Protein AF-A0A7G2CI64-F1 (afdb_monomer_lite)

Organism: NCBI:txid59799

Secondary structure (DSSP, 8-state):
-EE-PPPSEEEE-TTSSSSPPPEEEES-S-EEEEE----S-TT---SEEEEEEEEETTTTTEEEEEEEEE-GGG--SS--HHHHHHHHHHHHHHTT---TTSSB--EE-TT--EESSBSEEEEEEGGGTEEEEEE--HHHHHHHHHHHT-TT---EEBP--S-TTTTTSSB-HHHHTTBTTBSS--SS--B--HHHHHHHHHTTS-EE-GGG--TT--TTTT-HHHHHHS-HHHHHHTTS--SB------TT--EE-TTSSEEEEE-EEE-TT--GGG--SSSTTEEES-GGGTT--BEEEEEEEETTS-B--S--TT---BSTTEEEEEE--EETTS----SEEEEEEEEE-TT--EEEEETTEEEEPPTT--SEE---TT-TTEES-BEE--HHHHHTT-----STT--S---------------S-S-----HHHHHHHHGGGGGGTT-HHHHHHHHHHHHTGGGHHHHHHHHHHHHHHHHHHHHHH-HHHHHHH-TTHHHHHHHHHHHHHHHHHHHHHHHHHHHHHSSSSTT--

Radius of gyration: 29.56 Å; chains: 1; bounding box: 61×49×109 Å

InterPro domains:
  IPR001577 Peptidase M8, leishmanolysin [PF01457] (25-401)
  IPR001577 Peptidase M8, leishmanolysin [PTHR10942] (26-436)

Structure (mmCIF, N/CA/C/O backbone):
data_AF-A0A7G2CI64-F1
#
_entry.id   AF-A0A7G2CI64-F1
#
loop_
_atom_site.group_PDB
_atom_site.id
_atom_site.type_symbol
_atom_site.label_atom_id
_atom_site.label_alt_id
_atom_site.label_comp_id
_atom_site.label_asym_id
_atom_site.label_entity_id
_atom_site.label_seq_id
_atom_site.pdbx_PDB_ins_code
_atom_site.Cartn_x
_atom_site.Cartn_y
_atom_site.Cartn_z
_atom_site.occupancy
_atom_site.B_iso_or_equiv
_atom_site.auth_seq_id
_atom_site.auth_comp_id
_atom_site.auth_asym_id
_atom_site.auth_atom_id
_atom_site.pdbx_PDB_model_num
ATOM 1 N N . MET A 1 1 ? 18.441 -8.811 -2.489 1.00 66.31 1 MET A N 1
ATOM 2 C CA . MET A 1 1 ? 17.096 -8.596 -3.060 1.00 66.31 1 MET A CA 1
ATOM 3 C C . MET A 1 1 ? 17.175 -8.500 -4.577 1.00 66.31 1 MET A C 1
ATOM 5 O O . MET A 1 1 ? 16.370 -9.149 -5.213 1.00 66.31 1 MET A O 1
ATOM 9 N N . LEU A 1 2 ? 18.175 -7.819 -5.152 1.00 80.00 2 LEU A N 1
ATOM 10 C CA . LEU A 1 2 ? 18.544 -7.928 -6.571 1.00 80.00 2 LEU A CA 1
ATOM 11 C C . LEU A 1 2 ? 20.033 -8.301 -6.665 1.00 80.00 2 LEU A C 1
ATOM 13 O O . LEU A 1 2 ? 20.844 -7.695 -5.964 1.00 80.00 2 LEU A O 1
ATOM 17 N N . THR A 1 3 ? 20.391 -9.293 -7.471 1.00 83.75 3 THR A N 1
ATOM 18 C CA . THR A 1 3 ? 21.776 -9.597 -7.863 1.00 83.75 3 THR A CA 1
ATOM 19 C C . THR A 1 3 ? 21.977 -9.238 -9.328 1.00 83.75 3 THR A C 1
ATOM 21 O O . THR A 1 3 ? 21.012 -9.067 -10.065 1.00 83.75 3 THR A O 1
ATOM 24 N N . ILE A 1 4 ? 23.226 -9.064 -9.744 1.00 85.00 4 ILE A N 1
ATOM 25 C CA . ILE A 1 4 ? 23.600 -8.591 -11.079 1.00 85.00 4 ILE A CA 1
ATOM 26 C C . ILE A 1 4 ? 24.928 -9.214 -11.484 1.00 85.00 4 ILE A C 1
ATOM 28 O O . ILE A 1 4 ? 25.708 -9.636 -10.628 1.00 85.00 4 ILE A O 1
ATOM 32 N N . THR A 1 5 ? 25.210 -9.232 -12.783 1.00 79.00 5 THR A N 1
ATOM 33 C CA . THR A 1 5 ? 26.543 -9.585 -13.279 1.00 79.00 5 THR A CA 1
ATOM 34 C C . THR A 1 5 ? 27.547 -8.506 -12.849 1.00 79.00 5 THR A C 1
ATOM 36 O O . THR A 1 5 ? 27.336 -7.343 -13.205 1.00 79.00 5 THR A O 1
ATOM 39 N N . PRO A 1 6 ? 28.626 -8.843 -12.118 1.00 80.25 6 PRO A N 1
ATOM 40 C CA . PRO A 1 6 ? 29.552 -7.842 -11.597 1.00 80.25 6 PRO A CA 1
ATOM 41 C C . PRO A 1 6 ? 30.247 -7.034 -12.696 1.00 80.25 6 PRO A C 1
ATOM 43 O O . PRO A 1 6 ? 30.695 -7.600 -13.696 1.00 80.25 6 PRO A O 1
ATOM 46 N N . THR A 1 7 ? 30.401 -5.727 -12.491 1.00 75.69 7 THR A N 1
ATOM 47 C CA . THR A 1 7 ? 31.274 -4.881 -13.321 1.00 75.69 7 THR A CA 1
ATOM 48 C C . THR A 1 7 ? 32.638 -4.686 -12.663 1.00 75.69 7 THR A C 1
ATOM 50 O O . THR A 1 7 ? 32.725 -4.366 -11.482 1.00 75.69 7 THR A O 1
ATOM 53 N N . GLN A 1 8 ? 33.726 -4.845 -13.427 1.00 80.19 8 GLN A N 1
ATOM 54 C CA . GLN A 1 8 ? 35.087 -4.649 -12.901 1.00 80.19 8 GLN A CA 1
ATOM 55 C C . GLN A 1 8 ? 35.335 -3.192 -12.484 1.00 80.19 8 GLN A C 1
ATOM 57 O O . GLN A 1 8 ? 36.025 -2.922 -11.498 1.00 80.19 8 GLN A O 1
ATOM 62 N N . SER A 1 9 ? 34.783 -2.250 -13.247 1.00 85.19 9 SER A N 1
ATOM 63 C CA . SER A 1 9 ? 34.828 -0.833 -12.925 1.00 85.19 9 SER A CA 1
ATOM 64 C C . SER A 1 9 ? 33.654 -0.073 -13.531 1.00 85.19 9 SER A C 1
ATOM 66 O O . SER A 1 9 ? 33.094 -0.462 -14.557 1.00 85.19 9 SER A O 1
ATOM 68 N N . ILE A 1 10 ? 33.300 1.041 -12.894 1.00 86.56 10 ILE A N 1
ATOM 69 C CA . ILE A 1 10 ? 32.308 2.001 -13.369 1.00 86.56 10 ILE A CA 1
ATOM 70 C C . ILE A 1 10 ? 33.030 3.306 -13.661 1.00 86.56 10 ILE A C 1
ATOM 72 O O . ILE A 1 10 ? 33.605 3.930 -12.766 1.00 86.56 10 ILE A O 1
ATOM 76 N N . ASN A 1 11 ? 32.982 3.726 -14.922 1.00 87.75 11 ASN A N 1
ATOM 77 C CA . ASN A 1 11 ? 33.474 5.030 -15.339 1.00 87.75 11 ASN A CA 1
ATOM 78 C C . ASN A 1 11 ? 32.349 6.051 -15.186 1.00 87.75 11 ASN A C 1
ATOM 80 O O . ASN A 1 11 ? 31.324 5.950 -15.858 1.00 87.75 11 ASN A O 1
ATOM 84 N N . VAL A 1 12 ? 32.552 7.037 -14.318 1.00 88.50 12 VAL A N 1
ATOM 85 C CA . VAL A 1 12 ? 31.647 8.169 -14.131 1.00 88.50 12 VAL A CA 1
ATOM 86 C C . VAL A 1 12 ? 32.172 9.329 -14.981 1.00 88.50 12 VAL A C 1
ATOM 88 O O . VAL A 1 12 ? 33.231 9.875 -14.662 1.00 88.50 12 VAL A O 1
ATOM 91 N N . PRO A 1 13 ? 31.491 9.713 -16.078 1.00 86.75 13 PRO A N 1
ATOM 92 C CA . PRO A 1 13 ? 31.894 10.861 -16.883 1.00 86.75 13 PRO A CA 1
ATOM 93 C C . PRO A 1 13 ? 31.749 12.167 -16.101 1.00 86.75 13 PRO A C 1
ATOM 95 O O . PRO A 1 13 ? 30.927 12.269 -15.191 1.00 86.75 13 PRO A O 1
ATOM 98 N N . SER A 1 14 ? 32.496 13.201 -16.488 1.00 86.31 14 SER A N 1
ATOM 99 C CA . SER A 1 14 ? 32.265 14.533 -15.931 1.00 86.31 14 SER A CA 1
ATOM 100 C C . SER A 1 14 ? 30.861 15.021 -16.289 1.00 86.31 14 SER A C 1
ATOM 102 O O . SER A 1 14 ? 30.344 14.749 -17.373 1.00 86.31 14 SER A O 1
ATOM 104 N N . ASN A 1 15 ? 30.244 15.758 -15.367 1.00 83.31 15 ASN A N 1
ATOM 105 C CA . ASN A 1 15 ? 28.906 16.333 -15.510 1.00 83.31 15 ASN A CA 1
ATOM 106 C C . ASN A 1 15 ? 27.766 15.317 -15.729 1.00 83.31 15 ASN A C 1
ATOM 108 O O . ASN A 1 15 ? 26.677 15.722 -16.128 1.00 83.31 15 ASN A O 1
ATOM 112 N N . SER A 1 16 ? 27.967 14.025 -15.442 1.00 82.00 16 SER A N 1
ATOM 113 C CA . SER A 1 16 ? 26.911 13.013 -15.590 1.00 82.00 16 SER A CA 1
ATOM 114 C C . SER A 1 16 ? 25.829 13.088 -14.503 1.00 82.00 16 SER A C 1
ATOM 116 O O . SER A 1 16 ? 24.658 12.881 -14.801 1.00 82.00 16 SER A O 1
ATOM 118 N N . CYS A 1 17 ? 26.193 13.442 -13.264 1.00 80.62 17 CYS A N 1
ATOM 119 C CA . CYS A 1 17 ? 25.269 13.736 -12.162 1.00 80.62 17 CYS A CA 1
ATOM 120 C C . CYS A 1 17 ? 25.620 15.097 -11.536 1.00 80.62 17 CYS A C 1
ATOM 122 O O . CYS A 1 17 ? 26.469 15.167 -10.651 1.00 80.62 17 CYS A O 1
ATOM 124 N N . ASN A 1 18 ? 24.980 16.184 -11.976 1.00 72.62 18 ASN A N 1
ATOM 125 C CA . ASN A 1 18 ? 25.099 17.514 -11.352 1.00 72.62 18 ASN A CA 1
ATOM 126 C C . ASN A 1 18 ? 26.515 18.139 -11.347 1.00 72.62 18 ASN A C 1
ATOM 128 O O . ASN A 1 18 ? 27.030 18.537 -10.305 1.00 72.62 18 ASN A O 1
ATOM 132 N N . ASN A 1 19 ? 27.148 18.247 -12.520 1.00 73.12 19 ASN A N 1
ATOM 133 C CA . ASN A 1 19 ? 28.440 18.934 -12.712 1.00 73.12 19 ASN A CA 1
ATOM 134 C C . ASN A 1 19 ? 29.648 18.359 -11.928 1.00 73.12 19 ASN A C 1
ATOM 136 O O . ASN A 1 19 ? 30.613 19.073 -11.651 1.00 73.12 19 ASN A O 1
ATOM 140 N N . GLY A 1 20 ? 29.611 17.073 -11.559 1.00 75.12 20 GLY A N 1
ATOM 141 C CA . GLY A 1 20 ? 30.715 16.396 -10.864 1.00 75.12 20 GLY A CA 1
ATOM 142 C C . GLY A 1 20 ? 31.946 16.102 -11.748 1.00 75.12 20 GLY A C 1
ATOM 143 O O . GLY A 1 20 ? 31.829 16.062 -12.978 1.00 75.12 20 GLY A O 1
ATOM 144 N N . PRO A 1 21 ? 33.135 15.874 -11.147 1.00 79.88 21 PRO A N 1
ATOM 145 C CA . PRO A 1 21 ? 34.339 15.481 -11.881 1.00 79.88 21 PRO A CA 1
ATOM 146 C C . PRO A 1 21 ? 34.224 14.054 -12.436 1.00 79.88 21 PRO A C 1
ATOM 148 O O . PRO A 1 21 ? 33.458 13.242 -11.923 1.00 79.88 21 PRO A O 1
ATOM 151 N N . ALA A 1 22 ? 35.026 13.737 -13.456 1.00 87.44 22 ALA A N 1
ATOM 152 C CA . ALA A 1 22 ? 35.149 12.368 -13.950 1.00 87.44 22 ALA A CA 1
ATOM 153 C C . ALA A 1 22 ? 36.010 11.521 -13.000 1.00 87.44 22 ALA A C 1
ATOM 155 O O . ALA A 1 22 ? 37.071 11.975 -12.565 1.00 87.44 22 ALA A O 1
ATOM 156 N N . PHE A 1 23 ? 35.588 10.291 -12.712 1.00 89.00 23 PHE A N 1
ATOM 157 C CA . PHE A 1 23 ? 36.373 9.318 -11.945 1.00 89.00 23 PHE A CA 1
ATOM 158 C C . PHE A 1 23 ? 35.944 7.879 -12.252 1.00 89.00 23 PHE A C 1
ATOM 160 O O . PHE A 1 23 ? 34.891 7.640 -12.840 1.00 89.00 23 PHE A O 1
ATOM 167 N N . THR A 1 24 ? 36.765 6.914 -11.839 1.00 90.62 24 THR A N 1
ATOM 168 C CA . THR A 1 24 ? 36.492 5.480 -11.988 1.00 90.62 24 THR A CA 1
ATOM 169 C C . THR A 1 24 ? 36.382 4.844 -10.612 1.00 90.62 24 THR A C 1
ATOM 171 O O . THR A 1 24 ? 37.227 5.084 -9.749 1.00 90.62 24 THR A O 1
ATOM 174 N N . VAL A 1 25 ? 35.356 4.021 -10.417 1.00 89.38 25 VAL A N 1
ATOM 175 C CA . VAL A 1 25 ? 35.170 3.214 -9.207 1.00 89.38 25 VAL A CA 1
ATOM 176 C C . VAL A 1 25 ? 35.400 1.750 -9.561 1.00 89.38 25 VAL A C 1
ATOM 178 O O . VAL A 1 25 ? 34.900 1.289 -10.583 1.00 89.38 25 VAL A O 1
ATOM 181 N N . TYR A 1 26 ? 36.163 1.033 -8.740 1.00 89.50 26 TYR A N 1
ATOM 182 C CA . TYR A 1 26 ? 36.430 -0.402 -8.895 1.00 89.50 26 TYR A CA 1
ATOM 183 C C . TYR A 1 26 ? 35.580 -1.214 -7.915 1.00 89.50 26 TYR A C 1
ATOM 185 O O . TYR A 1 26 ? 35.088 -0.659 -6.931 1.00 89.50 26 TYR A O 1
ATOM 193 N N . ASP A 1 27 ? 35.412 -2.511 -8.186 1.00 87.62 27 ASP A N 1
ATOM 194 C CA . ASP A 1 27 ? 34.675 -3.454 -7.326 1.00 87.62 27 ASP A CA 1
ATOM 195 C C . ASP A 1 27 ? 33.281 -2.935 -6.939 1.00 87.62 27 ASP A C 1
ATOM 197 O O . ASP A 1 27 ? 32.836 -3.023 -5.795 1.00 87.62 27 ASP A O 1
ATOM 201 N N . SER A 1 28 ? 32.617 -2.296 -7.900 1.00 88.44 28 SER A N 1
ATOM 202 C CA . SER A 1 28 ? 31.336 -1.636 -7.706 1.00 88.44 28 SER A CA 1
ATOM 203 C C . SER A 1 28 ? 30.445 -1.856 -8.908 1.00 88.44 28 SER A C 1
ATOM 205 O O . SER A 1 28 ? 30.890 -1.927 -10.051 1.00 88.44 28 SER A O 1
ATOM 207 N N . ASP A 1 29 ? 29.164 -1.913 -8.595 1.00 87.75 29 ASP A N 1
ATOM 208 C CA . ASP A 1 29 ? 28.106 -2.384 -9.474 1.00 87.75 29 ASP A CA 1
ATOM 209 C C . ASP A 1 29 ? 27.050 -1.311 -9.755 1.00 87.75 29 ASP A C 1
ATOM 211 O O . ASP A 1 29 ? 26.359 -1.323 -10.777 1.00 87.75 29 ASP A O 1
ATOM 215 N N . PHE A 1 30 ? 26.964 -0.347 -8.845 1.00 90.75 30 PHE A N 1
ATOM 216 C CA . PHE A 1 30 ? 26.169 0.853 -8.973 1.00 90.75 30 PHE A CA 1
ATOM 217 C C . PHE A 1 30 ? 26.777 1.938 -8.084 1.00 90.75 30 PHE A C 1
ATOM 219 O O . PHE A 1 30 ? 27.124 1.676 -6.932 1.00 90.75 30 PHE A O 1
ATOM 226 N N . VAL A 1 31 ? 26.900 3.157 -8.601 1.00 91.38 31 VAL A N 1
ATOM 227 C CA . VAL A 1 31 ? 27.349 4.329 -7.843 1.00 91.38 31 VAL A CA 1
ATOM 228 C C . VAL A 1 31 ? 26.163 5.261 -7.659 1.00 91.38 31 VAL A C 1
ATOM 230 O O . VAL A 1 31 ? 25.539 5.675 -8.632 1.00 91.38 31 VAL A O 1
ATOM 233 N N . VAL A 1 32 ? 25.860 5.626 -6.417 1.00 91.25 32 VAL A N 1
ATOM 234 C CA . VAL A 1 32 ? 24.801 6.590 -6.114 1.00 91.25 32 VAL A CA 1
ATOM 235 C C . VAL A 1 32 ? 25.393 7.859 -5.517 1.00 91.25 32 VAL A C 1
ATOM 237 O O . VAL A 1 32 ? 26.077 7.826 -4.496 1.00 91.25 32 VAL A O 1
ATOM 240 N N . PHE A 1 33 ? 25.115 8.993 -6.151 1.00 90.56 33 PHE A N 1
ATOM 241 C CA . PHE A 1 33 ? 25.348 10.298 -5.552 1.00 90.56 33 PHE A CA 1
ATOM 242 C C . PHE A 1 33 ? 24.173 10.646 -4.654 1.00 90.56 33 PHE A C 1
ATOM 244 O O . PHE A 1 33 ? 23.019 10.507 -5.056 1.00 90.56 33 PHE A O 1
ATOM 251 N N . VAL A 1 34 ? 24.466 11.125 -3.450 1.00 90.38 34 VAL A N 1
ATOM 252 C CA . VAL A 1 34 ? 23.446 11.581 -2.507 1.00 90.38 34 VAL A CA 1
ATOM 253 C C . VAL A 1 34 ? 23.672 13.057 -2.233 1.00 90.38 34 VAL A C 1
ATOM 255 O O . VAL A 1 34 ? 24.756 13.454 -1.807 1.00 90.38 34 VAL A O 1
ATOM 258 N N . SER A 1 35 ? 22.650 13.873 -2.474 1.00 88.75 35 SER A N 1
ATOM 259 C CA . SER A 1 35 ? 22.645 15.290 -2.117 1.00 88.75 35 SER A CA 1
ATOM 260 C C . SER A 1 35 ? 21.512 15.620 -1.154 1.00 88.75 35 SER A C 1
ATOM 262 O O . SER A 1 35 ? 20.521 14.899 -1.039 1.00 88.75 35 SER A O 1
ATOM 264 N N . ALA A 1 36 ? 21.679 16.738 -0.454 1.00 88.06 36 ALA A N 1
ATOM 265 C CA . ALA A 1 36 ? 20.702 17.266 0.482 1.00 88.06 36 ALA A CA 1
ATOM 266 C C . ALA A 1 36 ? 20.435 18.738 0.139 1.00 88.06 36 ALA A C 1
ATOM 268 O O . ALA A 1 36 ? 21.000 19.648 0.745 1.00 88.06 36 ALA A O 1
ATOM 269 N N . GLY A 1 37 ? 19.650 18.960 -0.914 1.00 83.75 37 GLY A N 1
ATOM 270 C CA . GLY A 1 37 ? 19.321 20.281 -1.443 1.00 83.75 37 GLY A CA 1
ATOM 271 C C . GLY A 1 37 ? 17.853 20.651 -1.219 1.00 83.75 37 GLY A C 1
ATOM 272 O O . GLY A 1 37 ? 17.000 19.758 -1.144 1.00 83.75 37 GLY A O 1
ATOM 273 N N . PRO A 1 38 ? 17.528 21.954 -1.117 1.00 81.00 38 PRO A N 1
ATOM 274 C CA . PRO A 1 38 ? 16.141 22.398 -1.125 1.00 81.00 38 PRO A CA 1
ATOM 275 C C . PRO A 1 38 ? 15.461 22.013 -2.446 1.00 81.00 38 PRO A C 1
ATOM 277 O O . PRO A 1 38 ? 16.117 21.796 -3.463 1.00 81.00 38 PRO A O 1
ATOM 280 N N . ASN A 1 39 ? 14.132 21.941 -2.428 1.00 70.81 39 ASN A N 1
ATOM 281 C CA . ASN A 1 39 ? 13.344 21.976 -3.653 1.00 70.81 39 ASN A CA 1
ATOM 282 C C . ASN A 1 39 ? 12.930 23.434 -3.889 1.00 70.81 39 ASN A C 1
ATOM 284 O O . ASN A 1 39 ? 12.400 24.065 -2.972 1.00 70.81 39 ASN A O 1
ATOM 288 N N . ASP A 1 40 ? 13.172 23.961 -5.090 1.00 57.16 40 ASP A N 1
ATOM 289 C CA . ASP A 1 40 ? 12.935 25.370 -5.438 1.00 57.16 40 ASP A CA 1
ATOM 290 C C . ASP A 1 40 ? 11.446 25.764 -5.404 1.00 57.16 40 ASP A C 1
ATOM 292 O O . ASP A 1 40 ? 11.109 26.947 -5.458 1.00 57.16 40 ASP A O 1
ATOM 296 N N . SER A 1 41 ? 10.539 24.789 -5.275 1.00 57.91 41 SER A N 1
ATOM 297 C CA . SER A 1 41 ? 9.107 25.035 -5.127 1.00 57.91 41 SER A CA 1
ATOM 298 C C . SER A 1 41 ? 8.640 24.891 -3.667 1.00 57.91 41 SER A C 1
ATOM 300 O O . SER A 1 41 ? 8.523 23.767 -3.166 1.00 57.91 41 SER A O 1
ATOM 302 N N . PRO A 1 42 ? 8.292 25.992 -2.971 1.00 50.00 42 PRO A N 1
ATOM 303 C CA . PRO A 1 42 ? 7.770 25.939 -1.602 1.00 50.00 42 PRO A CA 1
ATOM 304 C C . PRO A 1 42 ? 6.416 25.210 -1.474 1.00 50.00 42 PRO A C 1
ATOM 306 O O . PRO A 1 42 ? 6.056 24.793 -0.372 1.00 50.00 42 PRO A O 1
ATOM 309 N N . SER A 1 43 ? 5.683 25.001 -2.576 1.00 51.12 43 SER A N 1
ATOM 310 C CA . SER A 1 43 ? 4.450 24.195 -2.620 1.00 51.12 43 SER A CA 1
ATOM 311 C C . SER A 1 43 ? 4.688 22.708 -2.907 1.00 51.12 43 SER A C 1
ATOM 313 O O . SER A 1 43 ? 3.748 21.919 -2.834 1.00 51.12 43 SER A O 1
ATOM 315 N N . SER A 1 44 ? 5.923 22.301 -3.210 1.00 62.53 44 SER A N 1
ATOM 316 C CA . SER A 1 44 ? 6.241 20.909 -3.520 1.00 62.53 44 SER A CA 1
ATOM 317 C C . SER A 1 44 ? 6.237 20.035 -2.267 1.00 62.53 44 SER A C 1
ATOM 319 O O . SER A 1 44 ? 7.003 20.276 -1.333 1.00 62.53 44 SER A O 1
ATOM 321 N N . SER A 1 45 ? 5.409 18.991 -2.256 1.00 65.94 45 SER A N 1
ATOM 322 C CA . SER A 1 45 ? 5.385 17.941 -1.228 1.00 65.94 45 SER A CA 1
ATOM 323 C C . SER A 1 45 ? 6.475 16.874 -1.414 1.00 65.94 45 SER A C 1
ATOM 325 O O . SER A 1 45 ? 6.535 15.930 -0.628 1.00 65.94 45 SER A O 1
ATOM 327 N N . THR A 1 46 ? 7.352 17.016 -2.415 1.00 75.44 46 THR A N 1
ATOM 328 C 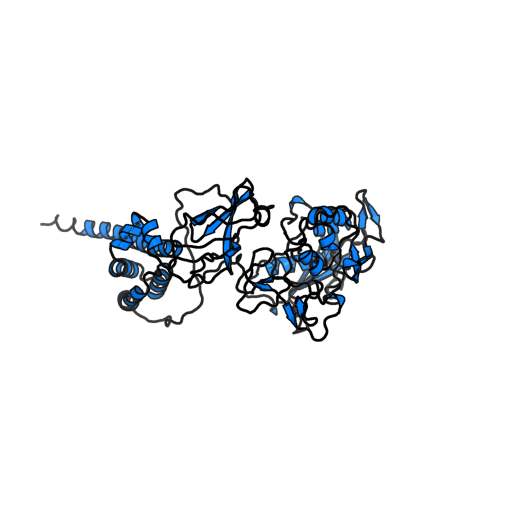CA . THR A 1 46 ? 8.441 16.073 -2.702 1.00 75.44 46 THR A CA 1
ATOM 329 C C . THR A 1 46 ? 9.392 15.949 -1.509 1.00 75.44 46 THR A C 1
ATOM 331 O O . THR A 1 46 ? 10.032 16.924 -1.109 1.00 75.44 46 THR A O 1
ATOM 334 N N . LEU A 1 47 ? 9.503 14.739 -0.952 1.00 76.56 47 LEU A N 1
ATOM 335 C CA . LEU A 1 47 ? 10.434 14.428 0.141 1.00 76.56 47 LEU A CA 1
ATOM 336 C C . LEU A 1 47 ? 11.852 14.152 -0.371 1.00 76.56 47 LEU A C 1
ATOM 338 O O . LEU A 1 47 ? 12.837 14.542 0.256 1.00 76.56 47 LEU A O 1
ATOM 342 N N . ALA A 1 48 ? 11.944 13.468 -1.503 1.00 84.00 48 ALA A N 1
ATOM 343 C CA . ALA A 1 48 ? 13.173 13.133 -2.190 1.00 84.00 48 ALA A CA 1
ATOM 344 C C . ALA A 1 48 ? 12.861 12.946 -3.679 1.00 84.00 48 ALA A C 1
ATOM 346 O O . ALA A 1 48 ? 11.695 12.881 -4.056 1.00 84.00 48 ALA A O 1
ATOM 347 N N . TRP A 1 49 ? 13.889 12.936 -4.513 1.00 85.88 49 TRP A N 1
ATOM 348 C CA . TRP A 1 49 ? 13.764 12.615 -5.929 1.00 85.88 49 TRP A CA 1
ATOM 349 C C . TRP A 1 49 ? 15.040 11.938 -6.412 1.00 85.88 49 TRP A C 1
ATOM 351 O O . TRP A 1 49 ? 16.122 12.183 -5.862 1.00 85.88 49 TRP A O 1
ATOM 361 N N . ALA A 1 50 ? 14.931 11.120 -7.452 1.00 89.19 50 ALA A N 1
ATOM 362 C CA . ALA A 1 50 ? 16.080 10.441 -8.018 1.00 89.19 50 ALA A CA 1
ATOM 363 C C . ALA A 1 50 ? 15.991 10.180 -9.517 1.00 89.19 50 ALA A C 1
ATOM 365 O O . ALA A 1 50 ? 14.926 10.191 -10.129 1.00 89.19 50 ALA A O 1
ATOM 366 N N . GLN A 1 51 ? 17.155 9.924 -10.110 1.00 89.06 51 GLN A N 1
ATOM 367 C CA . GLN A 1 51 ? 17.282 9.591 -11.521 1.00 89.06 51 GLN A CA 1
ATOM 368 C C . GLN A 1 51 ? 18.511 8.727 -11.800 1.00 89.06 51 GLN A C 1
ATOM 370 O O . GLN A 1 51 ? 19.505 8.754 -11.068 1.00 89.06 51 GLN A O 1
ATOM 375 N N . THR A 1 52 ? 18.460 7.992 -12.909 1.00 90.69 52 THR A N 1
ATOM 376 C CA . THR A 1 52 ? 19.647 7.384 -13.515 1.00 90.69 52 THR A CA 1
ATOM 377 C C . THR A 1 52 ? 20.436 8.454 -14.269 1.00 90.69 52 THR A C 1
ATOM 379 O O . THR A 1 52 ? 19.887 9.136 -15.129 1.00 90.69 52 THR A O 1
ATOM 382 N N . CYS A 1 53 ? 21.733 8.561 -13.997 1.00 90.44 53 CYS A N 1
ATOM 383 C CA . CYS A 1 53 ? 22.639 9.476 -14.689 1.00 90.44 53 CYS A CA 1
ATOM 384 C C . CYS A 1 53 ? 23.407 8.807 -15.831 1.00 90.44 53 CYS A C 1
ATOM 386 O O . CYS A 1 53 ? 23.599 9.395 -16.891 1.00 90.44 53 CYS A O 1
ATOM 388 N N . VAL A 1 54 ? 23.902 7.587 -15.596 1.00 89.38 54 VAL A N 1
ATOM 389 C CA . VAL A 1 54 ? 24.747 6.852 -16.545 1.00 89.38 54 VAL A CA 1
ATOM 390 C C . VAL A 1 54 ? 24.223 5.436 -16.672 1.00 89.38 54 VAL A C 1
ATOM 392 O O . VAL A 1 54 ? 23.865 4.795 -15.678 1.00 89.38 54 VAL A O 1
ATOM 395 N N . ARG A 1 55 ? 24.200 4.959 -17.914 1.00 87.56 55 ARG A N 1
ATOM 396 C CA . ARG A 1 55 ? 23.907 3.575 -18.259 1.00 87.56 55 ARG A CA 1
ATOM 397 C C . ARG A 1 55 ? 25.112 2.970 -18.965 1.00 87.56 55 ARG A C 1
ATOM 399 O O . ARG A 1 55 ? 25.769 3.653 -19.749 1.00 87.56 55 ARG A O 1
ATOM 406 N N . ASP A 1 56 ? 25.400 1.714 -18.661 1.00 80.75 56 ASP A N 1
ATOM 407 C CA . ASP A 1 56 ? 26.412 0.935 -19.362 1.00 80.75 56 ASP A CA 1
ATOM 408 C C . ASP A 1 56 ? 25.901 0.521 -20.750 1.00 80.75 56 ASP A C 1
ATOM 410 O O . ASP A 1 56 ? 24.723 0.213 -20.942 1.00 80.75 56 ASP A O 1
ATOM 414 N N . SER A 1 57 ? 26.801 0.547 -21.729 1.00 66.62 57 SER A N 1
ATOM 415 C CA . SER A 1 57 ? 26.545 0.113 -23.099 1.00 66.62 57 SER A CA 1
ATOM 416 C C . SER A 1 57 ? 26.836 -1.375 -23.316 1.00 66.62 57 SER A C 1
ATOM 418 O O . SER A 1 57 ? 26.362 -1.926 -24.308 1.00 66.62 57 SER A O 1
ATOM 420 N N . ALA A 1 58 ? 27.583 -2.033 -22.416 1.00 63.62 58 ALA A N 1
ATOM 421 C CA . ALA A 1 58 ? 27.971 -3.442 -22.548 1.00 63.62 58 ALA A CA 1
ATOM 422 C C . ALA A 1 58 ? 26.862 -4.438 -22.153 1.00 63.62 58 ALA A C 1
ATOM 424 O O . ALA A 1 58 ? 26.828 -5.555 -22.664 1.00 63.62 58 ALA A O 1
ATOM 425 N N . THR A 1 59 ? 25.929 -4.032 -21.290 1.00 64.19 59 THR A N 1
ATOM 426 C CA . THR A 1 59 ? 24.673 -4.744 -20.996 1.00 64.19 59 THR A CA 1
ATOM 427 C C . THR A 1 59 ? 23.547 -3.756 -21.271 1.00 64.19 59 THR A C 1
ATOM 429 O O . THR A 1 59 ? 23.539 -2.700 -20.636 1.00 64.19 59 THR A O 1
ATOM 432 N N . PRO A 1 60 ? 22.681 -3.976 -22.280 1.00 66.12 60 PRO A N 1
ATOM 433 C CA . PRO A 1 60 ? 21.970 -2.875 -22.916 1.00 66.12 60 PRO A CA 1
ATOM 434 C C . PRO A 1 60 ? 21.190 -2.058 -21.887 1.00 66.12 60 PRO A C 1
ATOM 436 O O . PRO A 1 60 ? 20.260 -2.536 -21.242 1.00 66.12 60 PRO A O 1
ATOM 439 N N . ASN A 1 61 ? 21.634 -0.810 -21.737 1.00 75.81 61 ASN A N 1
ATOM 440 C CA . ASN A 1 61 ? 21.025 0.225 -20.920 1.00 75.81 61 ASN A CA 1
ATOM 441 C C . ASN A 1 61 ? 20.964 -0.051 -19.407 1.00 75.81 61 ASN A C 1
ATOM 443 O O . ASN A 1 61 ? 20.152 0.584 -18.732 1.00 75.81 61 ASN A O 1
ATOM 447 N N . ARG A 1 62 ? 21.824 -0.897 -18.825 1.00 86.19 62 ARG A N 1
ATOM 448 C CA . ARG A 1 62 ? 21.884 -1.066 -17.359 1.00 86.19 62 ARG A CA 1
ATOM 449 C C . ARG A 1 62 ? 22.285 0.246 -16.659 1.00 86.19 62 ARG A C 1
ATOM 451 O O . ARG A 1 62 ? 23.357 0.769 -16.956 1.00 86.19 62 ARG A O 1
ATOM 458 N N . PRO A 1 63 ? 21.512 0.766 -15.690 1.00 89.88 63 PRO A N 1
ATOM 459 C CA . PRO A 1 63 ? 21.937 1.848 -14.804 1.00 89.88 63 PRO A CA 1
ATOM 460 C C . PRO A 1 63 ? 23.188 1.474 -14.009 1.00 89.88 63 PRO A C 1
ATOM 462 O O . PRO A 1 63 ? 23.212 0.459 -13.316 1.00 89.88 63 PRO A O 1
ATOM 465 N N . THR A 1 64 ? 24.214 2.317 -14.082 1.00 90.56 64 THR A N 1
ATOM 466 C CA . THR A 1 64 ? 25.465 2.154 -13.319 1.00 90.56 64 THR A CA 1
ATOM 467 C C . THR A 1 64 ? 25.757 3.339 -12.417 1.00 90.56 64 THR A C 1
ATOM 469 O O . THR A 1 64 ? 26.464 3.190 -11.423 1.00 90.56 64 THR A O 1
ATOM 472 N N . VAL A 1 65 ? 25.193 4.507 -12.724 1.00 91.75 65 VAL A N 1
ATOM 473 C CA . VAL A 1 65 ? 25.312 5.694 -11.882 1.00 91.75 65 VAL A CA 1
ATOM 474 C C . VAL A 1 65 ? 23.948 6.340 -11.720 1.00 91.75 65 VAL A C 1
ATOM 476 O O . VAL A 1 65 ? 23.270 6.622 -12.711 1.00 91.75 65 VAL A O 1
ATOM 479 N N . GLY A 1 66 ? 23.565 6.611 -10.479 1.00 92.44 66 GLY A N 1
ATOM 480 C CA . GLY A 1 66 ? 22.343 7.318 -10.124 1.00 92.44 66 GLY A CA 1
ATOM 481 C C . GLY A 1 66 ? 22.597 8.508 -9.212 1.00 92.44 66 GLY A C 1
ATOM 482 O O . GLY A 1 66 ? 23.661 8.644 -8.607 1.00 92.44 66 GLY A O 1
ATOM 483 N N . TRP A 1 67 ? 21.591 9.361 -9.088 1.00 91.12 67 TRP A N 1
ATOM 484 C CA . TRP A 1 67 ? 21.599 10.491 -8.170 1.00 91.12 67 TRP A CA 1
ATOM 485 C C . TRP A 1 67 ? 20.277 10.546 -7.418 1.00 91.12 67 TRP A C 1
ATOM 487 O O . TRP A 1 67 ? 19.218 10.481 -8.036 1.00 91.12 67 TRP A O 1
ATOM 497 N N . ILE A 1 68 ? 20.366 10.663 -6.094 1.00 91.19 68 ILE A N 1
ATOM 498 C CA . ILE A 1 68 ? 19.248 10.881 -5.183 1.00 91.19 68 ILE A CA 1
ATOM 499 C C . ILE A 1 68 ? 19.465 12.210 -4.464 1.00 91.19 68 ILE A C 1
ATOM 501 O O . ILE A 1 68 ? 20.540 12.463 -3.914 1.00 91.19 68 ILE A O 1
ATOM 505 N N . ASN A 1 69 ? 18.431 13.041 -4.409 1.00 87.94 69 ASN A N 1
ATOM 506 C CA . ASN A 1 69 ? 18.403 14.227 -3.569 1.00 87.94 69 ASN A CA 1
ATOM 507 C C . ASN A 1 69 ? 17.319 14.096 -2.500 1.00 87.94 69 ASN A C 1
ATOM 509 O O . ASN A 1 69 ? 16.156 13.869 -2.821 1.00 87.94 69 ASN A O 1
ATOM 513 N N . ILE A 1 70 ? 17.683 14.315 -1.240 1.00 87.44 70 ILE A N 1
ATOM 514 C CA . ILE A 1 70 ? 16.747 14.347 -0.113 1.00 87.44 70 ILE A CA 1
ATOM 515 C C . ILE A 1 70 ? 16.491 15.805 0.266 1.00 87.44 70 ILE A C 1
ATOM 517 O O . ILE A 1 70 ? 17.439 16.570 0.416 1.00 87.44 70 ILE A O 1
ATOM 521 N N . VAL A 1 71 ? 15.227 16.197 0.447 1.00 86.19 71 VAL A N 1
ATOM 522 C CA . VAL A 1 71 ? 14.855 17.576 0.796 1.00 86.19 71 VAL A CA 1
ATOM 523 C C . VAL A 1 71 ? 14.900 17.756 2.322 1.00 86.19 71 VAL A C 1
ATOM 525 O O . VAL A 1 71 ? 13.998 17.276 3.015 1.00 86.19 71 VAL A O 1
ATOM 528 N N . PRO A 1 72 ? 15.894 18.469 2.897 1.00 84.38 72 PRO A N 1
ATOM 529 C CA . PRO A 1 72 ? 16.106 18.466 4.348 1.00 84.38 72 PRO A CA 1
ATOM 530 C C . PRO A 1 72 ? 14.960 19.093 5.143 1.00 84.38 72 PRO A C 1
ATOM 532 O O . PRO A 1 72 ? 14.649 18.631 6.235 1.00 84.38 72 PRO A O 1
ATOM 535 N N . SER A 1 73 ? 14.285 20.104 4.584 1.00 80.75 73 SER A N 1
ATOM 536 C CA . SER A 1 73 ? 13.138 20.771 5.223 1.00 80.75 73 SER A CA 1
ATOM 537 C C . SER A 1 73 ? 11.919 19.861 5.405 1.00 80.75 73 SER A C 1
ATOM 539 O O . SER A 1 73 ? 10.982 20.222 6.114 1.00 80.75 73 SER A O 1
ATOM 541 N N . ARG A 1 74 ? 11.918 18.689 4.763 1.00 76.69 74 ARG A N 1
ATOM 542 C CA . ARG A 1 74 ? 10.867 17.677 4.871 1.00 76.69 74 ARG A CA 1
ATOM 543 C C . ARG A 1 74 ? 11.238 16.524 5.808 1.00 76.69 74 ARG A C 1
ATOM 545 O O . ARG A 1 74 ? 10.417 15.640 6.051 1.00 76.69 74 ARG A O 1
ATOM 552 N N . LEU A 1 75 ? 12.456 16.529 6.349 1.00 73.62 75 LEU A N 1
ATOM 553 C CA . LEU A 1 75 ? 12.882 15.587 7.375 1.00 73.62 75 LEU A CA 1
ATOM 554 C C . LEU A 1 75 ? 12.520 16.139 8.759 1.00 73.62 75 LEU A C 1
ATOM 556 O O . LEU A 1 75 ? 12.785 17.297 9.075 1.00 73.62 75 LEU A O 1
ATOM 560 N N . GLY A 1 76 ? 11.898 15.305 9.593 1.00 68.19 76 GLY A N 1
ATOM 561 C CA . GLY A 1 76 ? 11.713 15.599 11.013 1.00 68.19 76 GLY A CA 1
ATOM 562 C C . GLY A 1 76 ? 13.005 15.377 11.806 1.00 68.19 76 GLY A C 1
ATOM 563 O O . GLY A 1 76 ? 14.014 14.929 11.267 1.00 68.19 76 GLY A O 1
ATOM 564 N N . GLY A 1 77 ? 12.965 15.631 13.118 1.00 66.69 77 GLY A N 1
ATOM 565 C CA . GLY A 1 77 ? 14.108 15.374 14.009 1.00 66.69 77 GLY A CA 1
ATOM 566 C C . GLY A 1 77 ? 14.484 13.889 14.153 1.00 66.69 77 GLY A C 1
ATOM 567 O O . GLY A 1 77 ? 15.569 13.577 14.637 1.00 66.69 77 GLY A O 1
ATOM 568 N N . THR A 1 78 ? 13.609 12.971 13.729 1.00 70.25 78 THR A N 1
ATOM 569 C CA . THR A 1 78 ? 13.840 11.521 13.698 1.00 70.25 78 THR A CA 1
ATOM 570 C C . THR A 1 78 ? 13.395 10.935 12.359 1.00 70.25 78 THR A C 1
ATOM 572 O O . THR A 1 78 ? 12.389 11.361 11.790 1.00 70.25 78 THR A O 1
ATOM 575 N N . VAL A 1 79 ? 14.146 9.945 11.861 1.00 74.25 79 VAL A N 1
ATOM 576 C CA . VAL A 1 79 ? 13.834 9.250 10.604 1.00 74.25 79 VAL A CA 1
ATOM 577 C C . VAL A 1 79 ? 12.732 8.215 10.839 1.00 74.25 79 VAL A C 1
ATOM 579 O O . VAL A 1 79 ? 12.891 7.306 11.656 1.00 74.25 79 VAL A O 1
ATOM 582 N N . SER A 1 80 ? 11.613 8.344 10.129 1.00 76.38 80 SER A N 1
ATOM 583 C CA . SER A 1 80 ? 10.495 7.398 10.175 1.00 76.38 80 SER A CA 1
ATOM 584 C C . SER A 1 80 ? 10.678 6.245 9.178 1.00 76.38 80 SER A C 1
ATOM 586 O O . SER A 1 80 ? 11.383 6.370 8.179 1.00 76.38 80 SER A O 1
ATOM 588 N N . GLN A 1 81 ? 9.996 5.116 9.408 1.00 78.31 81 GLN A N 1
ATOM 589 C CA . GLN A 1 81 ? 9.971 3.997 8.449 1.00 78.31 81 GLN A CA 1
ATOM 590 C C . GLN A 1 81 ? 9.439 4.426 7.075 1.00 78.31 81 GLN A C 1
ATOM 592 O O . GLN A 1 81 ? 9.944 3.981 6.049 1.00 78.31 81 GLN A O 1
ATOM 597 N N . LEU A 1 82 ? 8.470 5.345 7.047 1.00 79.12 82 LEU A N 1
ATOM 598 C CA . LEU A 1 82 ? 7.953 5.912 5.806 1.00 79.12 82 LEU A CA 1
ATOM 599 C C . LEU A 1 82 ? 9.045 6.663 5.028 1.00 79.12 82 LEU A C 1
ATOM 601 O O . LEU A 1 82 ? 9.173 6.474 3.826 1.00 79.12 82 LEU A O 1
ATOM 605 N N . GLN A 1 83 ? 9.880 7.459 5.702 1.00 81.44 83 GLN A N 1
ATOM 606 C CA . GLN A 1 83 ? 10.992 8.160 5.047 1.00 81.44 83 GLN A CA 1
ATOM 607 C C . GLN A 1 83 ? 12.041 7.192 4.488 1.00 81.44 83 GLN A C 1
ATOM 609 O O . GLN A 1 83 ? 12.573 7.435 3.408 1.00 81.44 83 GLN A O 1
ATOM 614 N N . VAL A 1 84 ? 12.304 6.076 5.178 1.00 86.00 84 VAL A N 1
ATOM 615 C CA . VAL A 1 84 ? 13.172 5.007 4.655 1.00 86.00 84 VAL A CA 1
ATOM 616 C C . VAL A 1 84 ? 12.567 4.384 3.394 1.00 86.00 84 VAL A C 1
ATOM 618 O O . VAL A 1 84 ? 13.277 4.199 2.408 1.00 86.00 84 VAL A O 1
ATOM 621 N N . ARG A 1 85 ? 11.256 4.105 3.391 1.00 88.25 85 ARG A N 1
ATOM 622 C CA . ARG A 1 85 ? 10.546 3.570 2.217 1.00 88.25 85 ARG A CA 1
ATOM 623 C C . ARG A 1 85 ? 10.576 4.536 1.037 1.00 88.25 85 ARG A C 1
ATOM 625 O O . ARG A 1 85 ? 10.817 4.098 -0.080 1.00 88.25 85 ARG A O 1
ATOM 632 N N . VAL A 1 86 ? 10.422 5.833 1.289 1.00 85.94 86 VAL A N 1
ATOM 633 C CA . VAL A 1 86 ? 10.530 6.867 0.253 1.00 85.94 86 VAL A CA 1
ATOM 634 C C . VAL A 1 86 ? 11.955 6.956 -0.297 1.00 85.94 86 VAL A C 1
ATOM 636 O O . VAL A 1 86 ? 12.138 6.983 -1.504 1.00 85.94 86 VAL A O 1
ATOM 639 N N . ALA A 1 87 ? 12.990 6.908 0.545 1.00 87.94 87 ALA A N 1
ATOM 640 C CA . ALA A 1 87 ? 14.368 6.867 0.050 1.00 87.94 87 ALA A CA 1
ATOM 641 C C . ALA A 1 87 ? 14.641 5.621 -0.816 1.00 87.94 87 ALA A C 1
ATOM 643 O O . ALA A 1 87 ? 15.323 5.713 -1.836 1.00 87.94 87 ALA A O 1
ATOM 644 N N . ALA A 1 88 ? 14.088 4.465 -0.434 1.00 92.12 88 ALA A N 1
ATOM 645 C CA . ALA A 1 88 ? 14.166 3.250 -1.241 1.00 92.12 88 ALA A CA 1
ATOM 646 C C . ALA A 1 88 ? 13.410 3.392 -2.575 1.00 92.12 88 ALA A C 1
ATOM 648 O O . ALA A 1 88 ? 13.921 2.959 -3.603 1.00 92.12 88 ALA A O 1
ATOM 649 N N . HIS A 1 89 ? 12.222 4.008 -2.569 1.00 93.38 89 HIS A N 1
ATOM 650 C CA . HIS A 1 89 ? 11.434 4.307 -3.773 1.00 93.38 89 HIS A CA 1
ATOM 651 C C . HIS A 1 89 ? 12.247 5.136 -4.771 1.00 93.38 89 HIS A C 1
ATOM 653 O O . HIS A 1 89 ? 12.406 4.754 -5.927 1.00 93.38 89 HIS A O 1
ATOM 659 N N . GLU A 1 90 ? 12.875 6.211 -4.297 1.00 92.75 90 GLU A N 1
ATOM 660 C CA . GLU A 1 90 ? 13.736 7.035 -5.141 1.00 92.75 90 GLU A CA 1
ATOM 661 C C . GLU A 1 90 ? 14.957 6.256 -5.654 1.00 92.75 90 GLU A C 1
ATOM 663 O O . GLU A 1 90 ? 15.303 6.306 -6.837 1.00 92.75 90 GLU A O 1
ATOM 668 N N . LEU A 1 91 ? 15.594 5.450 -4.803 1.00 93.06 91 LEU A N 1
ATOM 669 C CA . LEU A 1 91 ? 16.682 4.581 -5.253 1.00 93.06 91 LEU A CA 1
ATOM 670 C C . LEU A 1 91 ? 16.225 3.623 -6.367 1.00 93.06 91 LEU A C 1
ATOM 672 O O . LEU A 1 91 ? 16.981 3.391 -7.309 1.00 93.06 91 LEU A O 1
ATOM 676 N N . SER A 1 92 ? 14.990 3.126 -6.319 1.00 94.25 92 SER A N 1
ATOM 677 C CA . SER A 1 92 ? 14.424 2.275 -7.371 1.00 94.25 92 SER A CA 1
ATOM 678 C C . SER A 1 92 ? 14.317 2.998 -8.717 1.00 94.25 92 SER A C 1
ATOM 680 O O . SER A 1 92 ? 14.637 2.407 -9.753 1.00 94.25 92 SER A O 1
ATOM 682 N N . HIS A 1 93 ? 13.978 4.293 -8.731 1.00 92.88 93 HIS A N 1
ATOM 683 C CA . HIS A 1 93 ? 14.050 5.105 -9.952 1.00 92.88 93 HIS A CA 1
ATOM 684 C C . HIS A 1 93 ? 15.475 5.196 -10.502 1.00 92.88 93 HIS A C 1
ATOM 686 O O . HIS A 1 93 ? 15.688 5.015 -11.706 1.00 92.88 93 HIS A O 1
ATOM 692 N N . ALA A 1 94 ? 16.461 5.420 -9.629 1.00 92.44 94 ALA A N 1
ATOM 693 C CA . ALA A 1 94 ? 17.871 5.471 -10.012 1.00 92.44 94 ALA A CA 1
ATOM 694 C C . ALA A 1 94 ? 18.376 4.133 -10.584 1.00 92.44 94 ALA A C 1
ATOM 696 O O . ALA A 1 94 ? 19.187 4.133 -11.515 1.00 92.44 94 ALA A O 1
ATOM 697 N N . LEU A 1 95 ? 17.842 3.016 -10.081 1.00 92.06 95 LEU A N 1
ATOM 698 C CA . LEU A 1 95 ? 18.078 1.649 -10.558 1.00 92.06 95 LEU A CA 1
ATOM 699 C C . LEU A 1 95 ? 17.297 1.297 -11.837 1.00 92.06 95 LEU A C 1
ATOM 701 O O . LEU A 1 95 ? 17.430 0.194 -12.353 1.00 92.06 95 LEU A O 1
ATOM 705 N N . GLY A 1 96 ? 16.515 2.218 -12.405 1.00 89.12 96 GLY A N 1
ATOM 706 C CA . GLY A 1 96 ? 15.881 2.026 -13.712 1.00 89.12 96 GLY A CA 1
ATOM 707 C C . GLY A 1 96 ? 14.394 1.677 -13.682 1.00 89.12 96 GLY A C 1
ATOM 708 O O . GLY A 1 96 ? 13.827 1.396 -14.742 1.00 89.12 96 GLY A O 1
ATOM 709 N N . PHE A 1 97 ? 13.735 1.764 -12.524 1.00 91.25 97 PHE A N 1
ATOM 710 C CA . PHE A 1 97 ? 12.275 1.841 -12.460 1.00 91.25 97 PHE A CA 1
ATOM 711 C C . PHE A 1 97 ? 11.839 3.236 -12.927 1.00 91.25 97 PHE A C 1
ATOM 713 O O . PHE A 1 97 ? 11.531 4.098 -12.127 1.00 91.25 97 PHE A O 1
ATOM 720 N N . SER A 1 98 ? 11.913 3.555 -14.211 1.00 84.00 98 SER A N 1
ATOM 721 C CA . SER A 1 98 ? 11.532 4.884 -14.706 1.00 84.00 98 SER A CA 1
ATOM 722 C C . SER A 1 98 ? 11.096 4.819 -16.159 1.00 84.00 98 SER A C 1
ATOM 724 O O . SER A 1 98 ? 11.365 3.835 -16.852 1.00 84.00 98 SER A O 1
ATOM 726 N N . ALA A 1 99 ? 10.405 5.871 -16.611 1.00 78.94 99 ALA A N 1
ATOM 727 C CA . ALA A 1 99 ? 10.008 6.039 -18.006 1.00 78.94 99 ALA A CA 1
ATOM 728 C C . ALA A 1 99 ? 9.228 4.830 -18.563 1.00 78.94 99 ALA A C 1
ATOM 730 O O . ALA A 1 99 ? 9.397 4.441 -19.717 1.00 78.94 99 ALA A O 1
ATOM 731 N N . LEU A 1 100 ? 8.349 4.240 -17.748 1.00 80.75 100 LEU A N 1
ATOM 732 C CA . LEU A 1 100 ? 7.483 3.119 -18.128 1.00 80.75 100 LEU A CA 1
ATOM 733 C C . LEU A 1 100 ? 6.609 3.472 -19.345 1.00 80.75 100 LEU A C 1
ATOM 735 O O . LEU A 1 100 ? 6.349 2.639 -20.205 1.00 80.75 100 LEU A O 1
ATOM 739 N N . SER A 1 101 ? 6.220 4.741 -19.477 1.00 70.75 101 SER A N 1
ATOM 740 C CA . SER A 1 101 ? 5.355 5.218 -20.565 1.00 70.75 101 SER A CA 1
ATOM 741 C C . SER A 1 101 ? 6.048 5.548 -21.896 1.00 70.75 101 SER A C 1
ATOM 743 O O . SER A 1 101 ? 5.352 5.739 -22.892 1.00 70.75 101 SER A O 1
ATOM 745 N N . THR A 1 102 ? 7.384 5.605 -21.981 1.00 66.00 102 THR A N 1
ATOM 746 C CA . THR A 1 102 ? 8.082 6.182 -23.157 1.00 66.00 102 THR A CA 1
ATOM 747 C C . THR A 1 102 ? 8.301 5.210 -24.328 1.00 66.00 102 THR A C 1
ATOM 749 O O . THR A 1 102 ? 9.095 5.484 -25.225 1.00 66.00 102 THR A O 1
ATOM 752 N N . GLY A 1 103 ? 7.587 4.079 -24.370 1.00 51.62 103 GLY A N 1
ATOM 753 C CA . GLY A 1 103 ? 7.559 3.146 -25.511 1.00 51.62 103 GLY A CA 1
ATOM 754 C C . GLY A 1 103 ? 8.849 2.354 -25.772 1.00 51.62 103 GLY A C 1
ATOM 755 O O . GLY A 1 103 ? 8.837 1.427 -26.581 1.00 51.62 103 GLY A O 1
ATOM 756 N N . ARG A 1 104 ? 9.942 2.672 -25.072 1.00 59.41 104 ARG A N 1
ATOM 757 C CA . ARG A 1 104 ? 11.214 1.949 -25.115 1.00 59.41 104 ARG A CA 1
ATOM 758 C C . ARG A 1 104 ? 11.411 1.187 -23.809 1.00 59.41 104 ARG A C 1
ATOM 760 O O . ARG A 1 104 ? 12.209 1.577 -22.960 1.00 59.41 104 ARG A O 1
ATOM 767 N N . GLN A 1 105 ? 10.614 0.136 -23.626 1.00 67.50 105 GLN A N 1
ATOM 768 C CA . GLN A 1 105 ? 10.895 -0.854 -22.594 1.00 67.50 105 GLN A CA 1
ATOM 769 C C . GLN A 1 105 ? 11.796 -1.902 -23.217 1.00 67.50 105 GLN A C 1
ATOM 771 O O . GLN A 1 105 ? 11.322 -2.793 -23.912 1.00 67.50 105 GLN A O 1
ATOM 776 N N . ASP A 1 106 ? 13.093 -1.757 -22.988 1.00 78.00 106 ASP A N 1
ATOM 777 C CA . ASP A 1 106 ? 13.997 -2.874 -23.192 1.00 78.00 106 ASP A CA 1
ATOM 778 C C . ASP A 1 106 ? 13.588 -3.963 -22.190 1.00 78.00 106 ASP A C 1
ATOM 780 O O . ASP A 1 106 ? 13.500 -3.679 -20.984 1.00 78.00 106 ASP A O 1
ATOM 784 N N . PHE A 1 107 ? 13.266 -5.158 -22.688 1.00 82.81 107 PHE A N 1
ATOM 785 C CA . PHE A 1 107 ? 12.893 -6.289 -21.845 1.00 82.81 107 PHE A CA 1
ATOM 786 C C . PHE A 1 107 ? 13.399 -7.624 -22.393 1.00 82.81 107 PHE A C 1
ATOM 788 O O . PHE A 1 107 ? 13.787 -7.725 -23.558 1.00 82.81 107 PHE A O 1
ATOM 795 N N . TYR A 1 108 ? 13.399 -8.638 -21.535 1.00 83.75 108 TYR A N 1
ATOM 796 C CA . TYR A 1 108 ? 13.840 -9.989 -21.843 1.00 83.75 108 TYR A CA 1
ATOM 797 C C . TYR A 1 108 ? 12.724 -10.994 -21.581 1.00 83.75 108 TYR A C 1
ATOM 799 O O . TYR A 1 108 ? 12.092 -10.972 -20.523 1.00 83.75 108 TYR A O 1
ATOM 807 N N . ASP A 1 109 ? 12.518 -11.899 -22.531 1.00 83.31 109 ASP A N 1
ATOM 808 C CA . ASP A 1 109 ? 11.621 -13.037 -22.348 1.00 83.31 109 ASP A CA 1
ATOM 809 C C . ASP A 1 109 ? 12.186 -14.052 -21.336 1.00 83.31 109 ASP A C 1
ATOM 811 O O . ASP A 1 109 ? 13.329 -13.962 -20.873 1.00 83.31 109 ASP A O 1
ATOM 815 N N . GLU A 1 110 ? 11.377 -15.046 -20.966 1.00 81.19 110 GLU A N 1
ATOM 816 C CA . GLU A 1 110 ? 11.797 -16.148 -20.088 1.00 81.19 110 GLU A CA 1
ATOM 817 C C . GLU A 1 110 ? 12.962 -16.962 -20.669 1.00 81.19 110 GLU A C 1
ATOM 819 O O . GLU A 1 110 ? 13.822 -17.430 -19.926 1.00 81.19 110 GLU A O 1
ATOM 824 N N . ASP A 1 111 ? 13.026 -17.083 -21.997 1.00 82.88 111 ASP A N 1
ATOM 825 C CA . ASP A 1 111 ? 14.100 -17.772 -22.718 1.00 82.88 111 ASP A CA 1
ATOM 826 C C . ASP A 1 111 ? 15.373 -16.918 -22.895 1.00 82.88 111 ASP A C 1
ATOM 828 O O . ASP A 1 111 ? 16.364 -17.387 -23.457 1.00 82.88 111 ASP A O 1
ATOM 832 N N . GLY A 1 112 ? 15.363 -15.676 -22.393 1.00 80.88 112 GLY A N 1
ATOM 833 C CA . GLY A 1 112 ? 16.472 -14.731 -22.488 1.00 80.88 112 GLY A CA 1
ATOM 834 C C . GLY A 1 112 ? 16.510 -13.919 -23.786 1.00 80.88 112 GLY A C 1
ATOM 835 O O . GLY A 1 112 ? 17.488 -13.205 -24.022 1.00 80.88 112 GLY A O 1
ATOM 836 N N . THR A 1 113 ? 15.474 -13.992 -24.626 1.00 84.62 113 THR A N 1
ATOM 837 C CA . THR A 1 113 ? 15.382 -13.183 -25.848 1.00 84.62 113 THR A CA 1
ATOM 838 C C . THR A 1 113 ? 15.228 -11.701 -25.513 1.00 84.62 113 THR A C 1
ATOM 840 O O . THR A 1 113 ? 14.295 -11.305 -24.821 1.00 84.62 113 THR A O 1
ATOM 843 N N . TYR A 1 114 ? 16.137 -10.871 -26.032 1.00 84.69 114 TYR A N 1
ATOM 844 C CA . TYR A 1 114 ? 16.121 -9.420 -25.848 1.00 84.69 114 TYR A CA 1
ATOM 845 C C . TYR A 1 114 ? 15.186 -8.713 -26.834 1.00 84.69 114 TYR A C 1
ATOM 847 O O . TYR A 1 114 ? 15.286 -8.904 -28.049 1.00 84.69 114 TYR A O 1
ATOM 855 N N . HIS A 1 115 ? 14.381 -7.786 -26.320 1.00 82.81 115 HIS A N 1
ATOM 856 C CA . HIS A 1 115 ? 13.515 -6.904 -27.094 1.00 82.81 115 HIS A CA 1
ATOM 857 C C . HIS A 1 115 ? 13.853 -5.447 -26.803 1.00 82.81 115 HIS A C 1
ATOM 859 O O . HIS A 1 115 ? 13.765 -5.002 -25.667 1.00 82.81 115 HIS A O 1
ATOM 865 N N . SER A 1 116 ? 14.196 -4.683 -27.845 1.00 75.88 116 SER A N 1
ATOM 866 C CA . SER A 1 116 ? 14.466 -3.231 -27.745 1.00 75.88 116 SER A CA 1
ATOM 867 C C . SER A 1 116 ? 13.231 -2.348 -27.977 1.00 75.88 116 SER A C 1
ATOM 869 O O . SER A 1 116 ? 13.300 -1.117 -27.943 1.00 75.88 116 SER A O 1
ATOM 871 N N . THR A 1 117 ? 12.094 -2.979 -28.272 1.00 73.06 117 THR A N 1
ATOM 872 C CA . THR A 1 117 ? 10.794 -2.348 -28.514 1.00 73.06 117 THR A CA 1
ATOM 873 C C . THR A 1 117 ? 9.697 -3.269 -28.005 1.00 73.06 117 THR A C 1
ATOM 875 O O . THR A 1 117 ? 9.826 -4.485 -28.126 1.00 73.06 117 THR A O 1
ATOM 878 N N . GLY A 1 118 ? 8.591 -2.710 -27.520 1.00 77.88 118 GLY A N 1
ATOM 879 C CA . GLY A 1 118 ? 7.507 -3.495 -26.932 1.00 77.88 118 GLY A CA 1
ATOM 880 C C . GLY A 1 118 ? 7.481 -3.353 -25.414 1.00 77.88 118 GLY A C 1
ATOM 881 O O . GLY A 1 118 ? 7.775 -2.276 -24.898 1.00 77.88 118 GLY A O 1
ATOM 882 N N . GLY A 1 119 ? 7.013 -4.390 -24.713 1.00 86.19 119 GLY A N 1
ATOM 883 C CA . GLY A 1 119 ? 6.839 -4.387 -23.252 1.00 86.19 119 GLY A CA 1
ATOM 884 C C . GLY A 1 119 ? 5.745 -3.438 -22.747 1.00 86.19 119 GLY A C 1
ATOM 885 O O . GLY A 1 119 ? 5.449 -3.412 -21.556 1.00 86.19 119 GLY A O 1
ATOM 886 N N . MET A 1 120 ? 5.114 -2.695 -23.659 1.00 89.38 120 MET A N 1
ATOM 887 C CA . MET A 1 120 ? 4.101 -1.685 -23.399 1.00 89.38 120 MET A CA 1
ATOM 888 C C . MET A 1 120 ? 2.947 -1.778 -24.386 1.00 89.38 120 MET A C 1
ATOM 890 O O . MET A 1 120 ? 3.154 -1.974 -25.585 1.00 89.38 120 MET A O 1
ATOM 894 N N . LYS A 1 121 ? 1.726 -1.562 -23.898 1.00 90.62 121 LYS A N 1
ATOM 895 C CA . LYS A 1 121 ? 0.517 -1.543 -24.727 1.00 90.62 121 LYS A CA 1
ATOM 896 C C . LYS A 1 121 ? -0.454 -0.468 -24.253 1.00 90.62 121 LYS A C 1
ATOM 898 O O . LYS A 1 121 ? -0.708 -0.342 -23.061 1.00 90.62 121 LYS A O 1
ATOM 903 N N . LYS A 1 122 ? -1.048 0.271 -25.192 1.00 93.56 122 LYS A N 1
ATOM 904 C CA . LYS A 1 122 ? -2.176 1.170 -24.913 1.00 93.56 122 LYS A CA 1
ATOM 905 C C . LYS A 1 122 ? -3.487 0.464 -25.250 1.00 93.56 122 LYS A C 1
ATOM 907 O O . LYS A 1 122 ? -3.634 -0.046 -26.360 1.00 93.56 122 LYS A O 1
ATOM 912 N N . VAL A 1 123 ? -4.431 0.431 -24.312 1.00 95.31 123 VAL A N 1
ATOM 913 C CA . VAL A 1 123 ? -5.719 -0.271 -24.467 1.00 95.31 123 VAL A CA 1
ATOM 914 C C . VAL A 1 123 ? -6.858 0.615 -23.981 1.00 95.31 123 VAL A C 1
ATOM 916 O O . VAL A 1 123 ? -6.701 1.331 -22.997 1.00 95.31 123 VAL A O 1
ATOM 919 N N . TYR A 1 124 ? -8.001 0.587 -24.667 1.00 96.38 124 TYR A N 1
ATOM 920 C CA . TYR A 1 124 ? -9.227 1.203 -24.158 1.00 96.38 124 TYR A CA 1
ATOM 921 C C . TYR A 1 124 ? -9.922 0.242 -23.190 1.00 96.38 124 TYR A C 1
ATOM 923 O O . TYR A 1 124 ? -10.140 -0.922 -23.523 1.00 96.38 124 TYR A O 1
ATOM 931 N N . ARG A 1 125 ? -10.241 0.712 -21.984 1.00 95.75 125 ARG A N 1
ATOM 932 C CA . ARG A 1 125 ? -10.973 -0.054 -20.971 1.00 95.75 125 ARG A CA 1
ATOM 933 C C . ARG A 1 125 ? -12.396 0.465 -20.898 1.00 95.75 125 ARG A C 1
ATOM 935 O O . ARG A 1 125 ? -12.631 1.503 -20.285 1.00 95.75 125 ARG A O 1
ATOM 942 N N . ASP A 1 126 ? -13.341 -0.280 -21.464 1.00 95.12 126 ASP A N 1
ATOM 943 C CA . ASP A 1 126 ? -14.761 0.096 -21.448 1.00 95.12 126 ASP A CA 1
ATOM 944 C C . ASP A 1 126 ? -15.275 0.312 -20.017 1.00 95.12 126 ASP A C 1
ATOM 946 O O . ASP A 1 126 ? -15.947 1.301 -19.737 1.00 95.12 126 ASP A O 1
ATOM 950 N N . GLY A 1 127 ? -14.878 -0.559 -19.082 1.00 94.75 127 GLY A N 1
ATOM 951 C CA . GLY A 1 127 ? -15.248 -0.455 -17.668 1.00 94.75 127 GLY A CA 1
ATOM 952 C C . GLY A 1 127 ? -14.654 0.749 -16.926 1.00 94.75 127 GLY A C 1
ATOM 953 O O . GLY A 1 127 ? -15.114 1.044 -15.825 1.00 94.75 127 GLY A O 1
ATOM 954 N N . LEU A 1 128 ? -13.670 1.445 -17.510 1.00 95.12 128 LEU A N 1
ATOM 955 C CA . LEU A 1 128 ? -13.097 2.699 -16.996 1.00 95.12 128 LEU A CA 1
ATOM 956 C C . LEU A 1 128 ? -13.464 3.918 -17.859 1.00 95.12 128 LEU A C 1
ATOM 958 O O . LEU A 1 128 ? -13.227 5.052 -17.451 1.00 95.12 128 LEU A O 1
ATOM 962 N N . GLY A 1 129 ? -13.986 3.704 -19.069 1.00 94.31 129 GLY A N 1
ATOM 963 C CA . GLY A 1 129 ? -14.274 4.760 -20.036 1.00 94.31 129 GLY A CA 1
ATOM 964 C C . GLY A 1 129 ? -13.038 5.495 -20.574 1.00 94.31 129 GLY A C 1
ATOM 965 O O . GLY A 1 129 ? -13.187 6.578 -21.143 1.00 94.31 129 GLY A O 1
ATOM 966 N N . LYS A 1 130 ? -11.823 4.945 -20.415 1.00 94.31 130 LYS A N 1
ATOM 967 C CA . LYS A 1 130 ? -10.564 5.604 -20.810 1.00 94.31 130 LYS A CA 1
ATOM 968 C C . LYS A 1 130 ? -9.546 4.667 -21.448 1.00 94.31 130 LYS A C 1
ATOM 970 O O . LYS A 1 130 ? -9.604 3.447 -21.305 1.00 94.31 130 LYS A O 1
ATOM 975 N N . TYR A 1 131 ? -8.582 5.270 -22.143 1.00 95.25 131 TYR A N 1
ATOM 976 C CA . TYR A 1 131 ? -7.358 4.579 -22.530 1.00 95.25 131 TYR A CA 1
ATOM 977 C C . TYR A 1 131 ? -6.408 4.486 -21.341 1.00 95.25 131 TYR A C 1
ATOM 979 O O . TYR A 1 131 ? -6.191 5.481 -20.658 1.00 95.25 131 TYR A O 1
ATOM 987 N N . VAL A 1 132 ? -5.788 3.324 -21.176 1.00 95.38 132 VAL A N 1
ATOM 988 C CA . VAL A 1 132 ? -4.752 3.062 -20.176 1.00 95.38 132 VAL A CA 1
ATOM 989 C C . VAL A 1 132 ? -3.480 2.569 -20.856 1.00 95.38 132 VAL A C 1
ATOM 991 O O . VAL A 1 132 ? -3.536 1.983 -21.944 1.00 95.38 132 VAL A O 1
ATOM 994 N N . ASN A 1 133 ? -2.334 2.804 -20.221 1.00 94.38 133 ASN A N 1
ATOM 995 C CA . ASN A 1 133 ? -1.049 2.257 -20.646 1.00 94.38 133 ASN A CA 1
ATOM 996 C C . ASN A 1 133 ? -0.676 1.090 -19.733 1.00 94.38 133 ASN A C 1
ATOM 998 O O . ASN A 1 133 ? -0.807 1.198 -18.516 1.00 94.38 133 ASN A O 1
ATOM 1002 N N . LEU A 1 134 ? -0.222 -0.009 -20.323 1.00 95.19 134 LEU A N 1
ATOM 1003 C CA . LEU A 1 134 ? 0.048 -1.261 -19.630 1.00 95.19 134 LEU A CA 1
ATOM 1004 C C . LEU A 1 134 ? 1.490 -1.696 -19.844 1.00 95.19 134 LEU A C 1
ATOM 1006 O O . LEU A 1 134 ? 1.923 -1.735 -20.996 1.00 95.19 134 LEU A O 1
ATOM 1010 N N . ILE A 1 135 ? 2.164 -2.137 -18.783 1.00 94.56 135 ILE A N 1
ATOM 1011 C CA . ILE A 1 135 ? 3.326 -3.022 -18.899 1.00 94.56 135 ILE A CA 1
ATOM 1012 C C . ILE A 1 135 ? 2.833 -4.424 -19.249 1.00 94.56 135 ILE A C 1
ATOM 1014 O O . ILE A 1 135 ? 1.928 -4.947 -18.599 1.00 94.56 135 ILE A O 1
ATOM 1018 N N . VAL A 1 136 ? 3.426 -5.027 -20.276 1.00 93.75 136 VAL A N 1
ATOM 1019 C CA . VAL A 1 136 ? 3.048 -6.357 -20.781 1.00 93.75 136 VAL A CA 1
ATOM 1020 C C . VAL A 1 136 ? 4.214 -7.347 -20.790 1.00 93.75 136 VAL A C 1
ATOM 1022 O O . VAL A 1 136 ? 4.201 -8.306 -21.558 1.00 93.75 136 VAL A O 1
ATOM 1025 N N . THR A 1 137 ? 5.245 -7.098 -19.983 1.00 93.31 137 THR A N 1
ATOM 1026 C CA . THR A 1 137 ? 6.412 -7.983 -19.906 1.00 93.31 137 THR A CA 1
ATOM 1027 C C . THR A 1 137 ? 6.075 -9.284 -19.158 1.00 93.31 137 THR A C 1
ATOM 1029 O O . THR A 1 137 ? 5.176 -9.277 -18.306 1.00 93.31 137 THR A O 1
ATOM 1032 N N . PRO A 1 138 ? 6.735 -10.412 -19.489 1.00 93.62 138 PRO A N 1
ATOM 1033 C CA . PRO A 1 138 ? 6.265 -11.740 -19.089 1.00 93.62 138 PRO A CA 1
ATOM 1034 C C . PRO A 1 138 ? 6.164 -11.945 -17.574 1.00 93.62 138 PRO A C 1
ATOM 1036 O O . PRO A 1 138 ? 5.093 -12.313 -17.084 1.00 93.62 138 PRO A O 1
ATOM 1039 N N . ARG A 1 139 ? 7.226 -11.640 -16.816 1.00 95.56 139 ARG A N 1
ATOM 1040 C CA . ARG A 1 139 ? 7.256 -11.889 -15.365 1.00 95.56 139 ARG A CA 1
ATOM 1041 C C . ARG A 1 139 ? 6.372 -10.907 -14.610 1.00 95.56 139 ARG A C 1
ATOM 1043 O O . ARG A 1 139 ? 5.727 -11.283 -13.635 1.00 95.56 139 ARG A O 1
ATOM 1050 N N . VAL A 1 140 ? 6.286 -9.655 -15.069 1.00 96.62 140 VAL A N 1
ATOM 1051 C CA . VAL A 1 140 ? 5.340 -8.675 -14.502 1.00 96.62 140 VAL A CA 1
ATOM 1052 C C . VAL A 1 140 ? 3.905 -9.180 -14.625 1.00 96.62 140 VAL A C 1
ATOM 1054 O O . VAL A 1 140 ? 3.157 -9.127 -13.648 1.00 96.62 140 VAL A O 1
ATOM 1057 N N . ILE A 1 141 ? 3.517 -9.691 -15.801 1.00 96.88 141 ILE A N 1
ATOM 1058 C CA . ILE A 1 141 ? 2.191 -10.287 -15.993 1.00 96.88 141 ILE A CA 1
ATOM 1059 C C . ILE A 1 141 ? 2.017 -11.486 -15.059 1.00 96.88 141 ILE A C 1
ATOM 1061 O O . ILE A 1 141 ? 1.011 -11.538 -14.360 1.00 96.88 141 ILE A O 1
ATOM 1065 N N . GLU A 1 142 ? 2.972 -12.417 -15.019 1.00 97.19 142 GLU A N 1
ATOM 1066 C CA . GLU A 1 142 ? 2.924 -13.607 -14.158 1.00 97.19 142 GLU A CA 1
ATOM 1067 C C . GLU A 1 142 ? 2.655 -13.237 -12.687 1.00 97.19 142 GLU A C 1
ATOM 1069 O O . GLU A 1 142 ? 1.648 -13.657 -12.115 1.00 97.19 142 GLU A O 1
ATOM 1074 N N . LYS A 1 143 ? 3.480 -12.364 -12.093 1.00 98.19 143 LYS A N 1
ATOM 1075 C CA . LYS A 1 143 ? 3.334 -11.968 -10.680 1.00 98.19 143 LYS A CA 1
ATOM 1076 C C . LYS A 1 143 ? 2.068 -11.159 -10.415 1.00 98.19 143 LYS A C 1
ATOM 1078 O O . LYS A 1 143 ? 1.450 -11.295 -9.358 1.00 98.19 143 LYS A O 1
ATOM 1083 N N . ALA A 1 144 ? 1.623 -10.349 -11.374 1.00 98.38 144 ALA A N 1
ATOM 1084 C CA . ALA A 1 144 ? 0.364 -9.627 -11.240 1.00 98.38 144 ALA A CA 1
ATOM 1085 C C . ALA A 1 144 ? -0.856 -10.562 -11.329 1.00 98.38 144 ALA A C 1
ATOM 1087 O O . ALA A 1 144 ? -1.823 -10.364 -10.589 1.00 98.38 144 ALA A O 1
ATOM 1088 N N . LYS A 1 145 ? -0.823 -11.605 -12.173 1.00 98.44 145 LYS A N 1
ATOM 1089 C CA . LYS A 1 145 ? -1.868 -12.644 -12.199 1.00 98.44 145 LYS A CA 1
ATOM 1090 C C . LYS A 1 145 ? -1.981 -13.331 -10.846 1.00 98.44 145 LYS A C 1
ATOM 1092 O O . LYS A 1 145 ? -3.094 -13.462 -10.332 1.00 98.44 145 LYS A O 1
ATOM 1097 N N . ASP A 1 146 ? -0.844 -13.678 -10.249 1.00 97.56 146 ASP A N 1
ATOM 1098 C CA . ASP A 1 146 ? -0.790 -14.284 -8.922 1.00 97.56 146 ASP A CA 1
ATOM 1099 C C . ASP A 1 146 ? -1.400 -13.371 -7.856 1.00 97.56 146 ASP A C 1
ATOM 1101 O O . ASP A 1 146 ? -2.262 -13.821 -7.097 1.00 97.56 146 ASP A O 1
ATOM 1105 N N . HIS A 1 147 ? -1.033 -12.087 -7.815 1.00 98.00 147 HIS A N 1
ATOM 1106 C CA . HIS A 1 147 ? -1.574 -11.152 -6.824 1.00 98.00 147 HIS A CA 1
ATOM 1107 C C . HIS A 1 147 ? -3.079 -10.920 -6.998 1.00 98.00 147 HIS A C 1
ATOM 1109 O O . HIS A 1 147 ? -3.861 -11.147 -6.073 1.00 98.00 147 HIS A O 1
ATOM 1115 N N . PHE A 1 148 ? -3.512 -10.514 -8.193 1.00 98.44 148 PHE A N 1
ATOM 1116 C CA . PHE A 1 148 ? -4.904 -10.130 -8.440 1.00 98.44 148 PHE A CA 1
ATOM 1117 C C . PHE A 1 148 ? -5.844 -11.328 -8.618 1.00 98.44 148 PHE A C 1
ATOM 1119 O O . PHE A 1 148 ? -7.056 -11.169 -8.499 1.00 98.44 148 PHE A O 1
ATOM 1126 N N . GLY A 1 149 ? -5.329 -12.529 -8.900 1.00 98.06 149 GLY A N 1
ATOM 1127 C CA . GLY A 1 149 ? -6.147 -13.696 -9.248 1.00 98.06 149 GLY A CA 1
ATOM 1128 C C . GLY A 1 149 ? -6.880 -13.530 -10.584 1.00 98.06 149 GLY A C 1
ATOM 1129 O O . GLY A 1 149 ? -8.041 -13.912 -10.703 1.00 98.06 149 GLY A O 1
ATOM 1130 N N . CYS A 1 150 ? -6.237 -12.899 -11.571 1.00 98.19 150 CYS A N 1
ATOM 1131 C CA . CYS A 1 150 ? -6.815 -12.615 -12.888 1.00 98.19 150 CYS A CA 1
ATOM 1132 C C . CYS A 1 150 ? -6.056 -13.363 -13.994 1.00 98.19 150 CYS A C 1
ATOM 1134 O O . CYS A 1 150 ? -5.137 -12.822 -14.594 1.00 98.19 150 CYS A O 1
ATOM 1136 N N . GLU A 1 151 ? -6.460 -14.591 -14.319 1.00 96.88 151 GLU A N 1
ATOM 1137 C CA . GLU A 1 151 ? -5.759 -15.432 -15.311 1.00 96.88 151 GLU A CA 1
ATOM 1138 C C . GLU A 1 151 ? -5.684 -14.822 -16.720 1.00 96.88 151 GLU A C 1
ATOM 1140 O O . GLU A 1 151 ? -4.734 -15.061 -17.470 1.00 96.88 151 GLU A O 1
ATOM 1145 N N . THR A 1 152 ? -6.670 -14.002 -17.085 1.00 96.44 152 THR A N 1
ATOM 1146 C CA . THR A 1 152 ? -6.754 -13.332 -18.390 1.00 96.44 152 THR A CA 1
ATOM 1147 C C . THR A 1 152 ? -6.132 -11.935 -18.387 1.00 96.44 152 THR A C 1
ATOM 1149 O O . THR A 1 152 ? -6.444 -11.135 -19.268 1.00 96.44 152 THR A O 1
ATOM 1152 N N . LEU A 1 153 ? -5.297 -11.610 -17.393 1.00 97.56 153 LEU A N 1
ATOM 1153 C CA . LEU A 1 153 ? -4.629 -10.314 -17.314 1.00 97.56 153 LEU A CA 1
ATOM 1154 C C . LEU A 1 153 ? -3.780 -10.065 -18.566 1.00 97.56 153 LEU A C 1
ATOM 1156 O O . LEU A 1 153 ? -2.924 -10.875 -18.919 1.00 97.56 153 LEU A O 1
ATOM 1160 N N . ASP A 1 154 ? -4.018 -8.929 -19.215 1.00 95.38 154 ASP A N 1
ATOM 1161 C CA . ASP A 1 154 ? -3.388 -8.514 -20.472 1.00 95.38 154 ASP A CA 1
ATOM 1162 C C . ASP A 1 154 ? -2.346 -7.398 -20.287 1.00 95.38 154 ASP A C 1
ATOM 1164 O O . ASP A 1 154 ? -1.867 -6.835 -21.273 1.00 95.38 154 ASP A O 1
ATOM 1168 N N . GLY A 1 155 ? -2.013 -7.075 -19.035 1.00 96.25 155 GLY A N 1
ATOM 1169 C CA . GLY A 1 155 ? -0.971 -6.130 -18.654 1.00 96.25 155 GLY A CA 1
ATOM 1170 C C . GLY A 1 155 ? -1.282 -5.379 -17.360 1.00 96.25 155 GLY A C 1
ATOM 1171 O O . GLY A 1 155 ? -2.407 -5.402 -16.861 1.00 96.25 155 GLY A O 1
ATOM 1172 N N . VAL A 1 156 ? -0.277 -4.690 -16.832 1.00 97.50 156 VAL A N 1
ATOM 1173 C CA . VAL A 1 156 ? -0.337 -3.966 -15.559 1.00 97.50 156 VAL A CA 1
ATOM 1174 C C . VAL A 1 156 ? -0.357 -2.461 -15.799 1.00 97.50 156 VAL A C 1
ATOM 1176 O O . VAL A 1 156 ? 0.512 -1.933 -16.486 1.00 97.50 156 VAL A O 1
ATOM 1179 N N . GLU A 1 157 ? -1.356 -1.769 -15.248 1.00 97.19 157 GLU A N 1
ATOM 1180 C CA . GLU A 1 157 ? -1.586 -0.342 -15.499 1.00 97.19 157 GLU A CA 1
ATOM 1181 C C . GLU A 1 157 ? -0.482 0.552 -14.911 1.00 97.19 157 GLU A C 1
ATOM 1183 O O . GLU A 1 157 ? -0.081 0.415 -13.752 1.00 97.19 157 GLU A O 1
ATOM 1188 N N . ILE A 1 158 ? -0.019 1.498 -15.727 1.00 95.62 158 ILE A N 1
ATOM 1189 C CA . ILE A 1 158 ? 0.922 2.554 -15.348 1.00 95.62 158 ILE A CA 1
ATOM 1190 C C . ILE A 1 158 ? 0.141 3.797 -14.944 1.00 95.62 158 ILE A C 1
ATOM 1192 O O . ILE A 1 158 ? -0.875 4.121 -15.557 1.00 95.62 158 ILE A O 1
ATOM 1196 N N . GLU A 1 159 ? 0.655 4.521 -13.954 1.00 95.94 159 GLU A N 1
ATOM 1197 C CA . GLU A 1 159 ? 0.076 5.784 -13.516 1.00 95.94 159 GLU A CA 1
ATOM 1198 C C . GLU A 1 159 ? -0.046 6.798 -14.664 1.00 95.94 159 GLU A C 1
ATOM 1200 O O . GLU A 1 159 ? 0.900 7.031 -15.419 1.00 95.94 159 GLU A O 1
ATOM 1205 N N . ASP A 1 160 ? -1.215 7.419 -14.778 1.00 92.94 160 ASP A N 1
ATOM 1206 C CA . ASP A 1 160 ? -1.563 8.419 -15.788 1.00 92.94 160 ASP A CA 1
ATOM 1207 C C . ASP A 1 160 ? -1.958 9.779 -15.180 1.00 92.94 160 ASP A C 1
ATOM 1209 O O . ASP A 1 160 ? -2.111 10.742 -15.930 1.00 92.94 160 ASP A O 1
ATOM 1213 N N . GLY A 1 161 ? -2.069 9.879 -13.849 1.00 88.69 161 GLY A N 1
ATOM 1214 C CA . GLY A 1 161 ? -2.332 11.120 -13.111 1.00 88.69 161 GLY A CA 1
ATOM 1215 C C . GLY A 1 161 ? -1.122 11.679 -12.348 1.00 88.69 161 GLY A C 1
ATOM 1216 O O . GLY A 1 161 ? -0.028 11.117 -12.363 1.00 88.69 161 GLY A O 1
ATOM 1217 N N . GLY A 1 162 ? -1.306 12.808 -11.656 1.00 83.44 162 GLY A N 1
ATOM 1218 C CA . GLY A 1 162 ? -0.314 13.382 -10.728 1.00 83.44 162 GLY A CA 1
ATOM 1219 C C . GLY A 1 162 ? 0.779 14.246 -11.376 1.00 83.44 162 GLY A C 1
ATOM 1220 O O . GLY A 1 162 ? 1.661 14.754 -10.685 1.00 83.44 162 GLY A O 1
ATOM 1221 N N . GLY A 1 163 ? 0.716 14.460 -12.694 1.00 83.19 163 GLY A N 1
ATOM 1222 C CA . GLY A 1 163 ? 1.642 15.318 -13.444 1.00 83.19 163 GLY A CA 1
ATOM 1223 C C . GLY A 1 163 ? 2.917 14.613 -13.925 1.00 83.19 163 GLY A C 1
ATOM 1224 O O . GLY A 1 163 ? 3.091 13.412 -13.753 1.00 83.19 163 GLY A O 1
ATOM 1225 N N . ALA A 1 164 ? 3.825 15.367 -14.558 1.00 76.81 164 ALA A N 1
ATOM 1226 C CA . ALA A 1 164 ? 4.963 14.813 -15.310 1.00 76.81 164 ALA A CA 1
ATOM 1227 C C . ALA A 1 164 ? 5.997 14.039 -14.468 1.00 76.81 164 ALA A C 1
ATOM 1229 O O . ALA A 1 164 ? 6.716 13.207 -15.012 1.00 76.81 164 ALA A O 1
ATOM 1230 N N . GLY A 1 165 ? 6.087 14.316 -13.163 1.00 76.19 165 GLY A N 1
ATOM 1231 C CA . GLY A 1 165 ? 6.959 13.575 -12.242 1.00 76.19 165 GLY A CA 1
ATOM 1232 C C . GLY A 1 165 ? 6.363 12.252 -11.754 1.00 76.19 165 GLY A C 1
ATOM 1233 O O . GLY A 1 165 ? 7.093 11.414 -11.238 1.00 76.19 165 GLY A O 1
ATOM 1234 N N . THR A 1 166 ? 5.056 12.051 -11.934 1.00 84.44 166 THR A N 1
ATOM 1235 C CA . THR A 1 166 ? 4.319 10.891 -11.422 1.00 84.44 166 THR A CA 1
ATOM 1236 C C . THR A 1 166 ? 3.826 10.010 -12.566 1.00 84.44 166 THR A C 1
ATOM 1238 O O . THR A 1 166 ? 4.154 8.820 -12.624 1.00 84.44 166 THR A O 1
ATOM 1241 N N . ALA A 1 167 ? 3.091 10.591 -13.511 1.00 88.75 167 ALA A N 1
ATOM 1242 C CA . ALA A 1 167 ? 2.545 9.876 -14.649 1.00 88.75 167 ALA A CA 1
ATOM 1243 C C . ALA A 1 167 ? 3.666 9.224 -15.471 1.00 88.75 167 ALA A C 1
ATOM 1245 O O . ALA A 1 167 ? 4.655 9.854 -15.848 1.00 88.75 167 ALA A O 1
ATOM 1246 N N . GLY A 1 168 ? 3.499 7.941 -15.771 1.00 89.12 168 GLY A N 1
ATOM 1247 C CA . GLY A 1 168 ? 4.383 7.216 -16.664 1.00 89.12 168 GLY A CA 1
ATOM 1248 C C . GLY A 1 168 ? 5.646 6.629 -16.037 1.00 89.12 168 GLY A C 1
ATOM 1249 O O . GLY A 1 168 ? 6.423 6.041 -16.787 1.00 89.12 168 GLY A O 1
ATOM 1250 N N . SER A 1 169 ? 5.853 6.758 -14.723 1.00 89.94 169 SER A N 1
ATOM 1251 C CA . SER A 1 169 ? 7.021 6.204 -14.007 1.00 89.94 169 SER A CA 1
ATOM 1252 C C . SER A 1 169 ? 6.658 5.389 -12.761 1.00 89.94 169 SER A C 1
ATOM 1254 O O . SER A 1 169 ? 7.553 4.976 -12.033 1.00 89.94 169 SER A O 1
ATOM 1256 N N . HIS A 1 170 ? 5.368 5.139 -12.535 1.00 95.00 170 HIS A N 1
ATOM 1257 C CA . HIS A 1 170 ? 4.835 4.480 -11.343 1.00 95.00 170 HIS A CA 1
ATOM 1258 C C . HIS A 1 170 ? 3.768 3.455 -11.708 1.00 95.00 170 HIS A C 1
ATOM 1260 O O . HIS A 1 170 ? 3.129 3.566 -12.761 1.00 95.00 170 HIS A O 1
ATOM 1266 N N . TRP A 1 171 ? 3.525 2.498 -10.817 1.00 97.00 171 TRP A N 1
ATOM 1267 C CA . TRP A 1 171 ? 2.322 1.675 -10.901 1.00 97.00 171 TRP A CA 1
ATOM 1268 C C . TRP A 1 171 ? 1.074 2.508 -10.623 1.00 97.00 171 TRP A C 1
ATOM 1270 O O . TRP A 1 171 ? 1.111 3.467 -9.848 1.00 97.00 171 TRP A O 1
ATOM 1280 N N . LYS A 1 172 ? -0.047 2.132 -11.245 1.00 97.44 172 LYS A N 1
ATOM 1281 C CA . LYS A 1 172 ? -1.320 2.829 -11.063 1.00 97.44 172 LYS A CA 1
ATOM 1282 C C . LYS A 1 172 ? -1.820 2.725 -9.620 1.00 97.44 172 LYS A C 1
ATOM 1284 O O . LYS A 1 172 ? -2.201 1.643 -9.165 1.00 97.44 172 LYS A O 1
ATOM 1289 N N . GLY A 1 173 ? -1.936 3.865 -8.933 1.00 96.06 173 GLY A N 1
ATOM 1290 C CA . GLY A 1 173 ? -2.352 3.916 -7.527 1.00 96.06 173 GLY A CA 1
ATOM 1291 C C . GLY A 1 173 ? -3.726 3.289 -7.262 1.00 96.06 173 GLY A C 1
ATOM 1292 O O . GLY A 1 173 ? -3.911 2.618 -6.249 1.00 96.06 173 GLY A O 1
ATOM 1293 N N . ARG A 1 174 ? -4.672 3.426 -8.205 1.00 96.75 174 ARG A N 1
ATOM 1294 C CA . ARG A 1 174 ? -6.029 2.838 -8.125 1.00 96.75 174 ARG A CA 1
ATOM 1295 C C . ARG A 1 174 ? -6.034 1.333 -7.837 1.00 96.75 174 ARG A C 1
ATOM 1297 O O . ARG A 1 174 ? -6.970 0.870 -7.196 1.00 96.75 174 ARG A O 1
ATOM 1304 N N . ILE A 1 175 ? -5.044 0.585 -8.327 1.00 97.12 175 ILE A N 1
ATOM 1305 C CA . ILE A 1 175 ? -4.979 -0.882 -8.191 1.00 97.12 175 ILE A CA 1
ATOM 1306 C C . ILE A 1 175 ? -3.854 -1.355 -7.261 1.00 97.12 175 ILE A C 1
ATOM 1308 O O . ILE A 1 175 ? -3.837 -2.523 -6.891 1.00 97.12 175 ILE A O 1
ATOM 1312 N N . PHE A 1 176 ? -2.949 -0.458 -6.859 1.00 96.50 176 PHE A N 1
ATOM 1313 C CA . PHE A 1 176 ? -1.716 -0.778 -6.135 1.00 96.50 176 PHE A CA 1
ATOM 1314 C C . PHE A 1 176 ? -1.457 0.141 -4.935 1.00 96.50 176 PHE A C 1
ATOM 1316 O O . PHE A 1 176 ? -0.313 0.412 -4.619 1.00 96.50 176 PHE A O 1
ATOM 1323 N N . LEU A 1 177 ? -2.484 0.633 -4.236 1.00 95.00 177 LEU A N 1
ATOM 1324 C CA . LEU A 1 177 ? -2.331 1.628 -3.156 1.00 95.00 177 LEU A CA 1
ATOM 1325 C C . LEU A 1 177 ? -1.230 1.320 -2.114 1.00 95.00 177 LEU A C 1
ATOM 1327 O O . LEU A 1 177 ? -0.647 2.243 -1.545 1.00 95.00 177 LEU A O 1
ATOM 1331 N N . GLU A 1 178 ? -0.985 0.034 -1.860 1.00 94.25 178 GLU A N 1
ATOM 1332 C CA . GLU A 1 178 ? 0.004 -0.494 -0.912 1.00 94.25 178 GLU A CA 1
ATOM 1333 C C . GLU A 1 178 ? 1.368 -0.834 -1.563 1.00 94.25 178 GLU A C 1
ATOM 1335 O O . GLU A 1 178 ? 2.267 -1.339 -0.905 1.00 94.25 178 GLU A O 1
ATOM 1340 N N . GLU A 1 179 ? 1.578 -0.585 -2.852 1.00 94.81 179 GLU A N 1
ATOM 1341 C CA . GLU A 1 179 ? 2.818 -0.931 -3.558 1.00 94.81 179 GLU A CA 1
ATOM 1342 C C . GLU A 1 179 ? 3.857 0.194 -3.432 1.00 94.81 179 GLU A C 1
ATOM 1344 O O . GLU A 1 179 ? 3.533 1.377 -3.514 1.00 94.81 179 GLU A O 1
ATOM 1349 N N . ALA A 1 180 ? 5.124 -0.157 -3.210 1.00 94.44 180 ALA A N 1
ATOM 1350 C CA . ALA A 1 180 ? 6.184 0.806 -2.932 1.00 94.44 180 ALA A CA 1
ATOM 1351 C C . ALA A 1 180 ? 6.486 1.790 -4.068 1.00 94.44 180 ALA A C 1
ATOM 1353 O O . ALA A 1 180 ? 7.016 2.854 -3.775 1.00 94.44 180 ALA A O 1
ATOM 1354 N N . MET A 1 181 ? 6.149 1.472 -5.315 1.00 95.00 181 MET A N 1
ATOM 1355 C CA . MET A 1 181 ? 6.386 2.240 -6.538 1.00 95.00 181 MET A CA 1
ATOM 1356 C C . MET A 1 181 ? 5.118 2.917 -7.083 1.00 95.00 181 MET A C 1
ATOM 1358 O O . MET A 1 181 ? 5.042 3.231 -8.274 1.00 95.00 181 MET A O 1
ATOM 1362 N N . VAL A 1 182 ? 4.121 3.188 -6.233 1.00 94.06 182 VAL A N 1
ATOM 1363 C CA . VAL A 1 182 ? 3.071 4.173 -6.546 1.00 94.06 182 VAL A CA 1
ATOM 1364 C C . VAL A 1 182 ? 3.591 5.595 -6.358 1.00 94.06 182 VAL A C 1
ATOM 1366 O O . VAL A 1 182 ? 4.323 5.885 -5.417 1.00 94.06 182 VAL A O 1
ATOM 1369 N N . GLY A 1 183 ? 3.195 6.513 -7.238 1.00 86.75 183 GLY A N 1
ATOM 1370 C CA . GLY A 1 183 ? 3.763 7.868 -7.280 1.00 86.75 183 GLY A CA 1
ATOM 1371 C C . GLY A 1 183 ? 3.132 8.876 -6.322 1.00 86.75 183 GLY A C 1
ATOM 1372 O O . GLY A 1 183 ? 3.116 10.073 -6.607 1.00 86.75 183 GLY A O 1
ATOM 1373 N N . VAL A 1 184 ? 2.558 8.401 -5.215 1.00 82.44 184 VAL A N 1
ATOM 1374 C CA . VAL A 1 184 ? 1.998 9.240 -4.154 1.00 82.44 184 VAL A CA 1
ATOM 1375 C C . VAL A 1 184 ? 2.284 8.610 -2.796 1.00 82.44 184 VAL A C 1
ATOM 1377 O O . VAL A 1 184 ? 2.123 7.410 -2.600 1.00 82.44 184 VAL A O 1
ATOM 1380 N N . ILE A 1 185 ? 2.676 9.434 -1.828 1.00 77.19 185 ILE A N 1
ATOM 1381 C CA . ILE A 1 185 ? 2.777 8.993 -0.438 1.00 77.19 185 ILE A CA 1
ATOM 1382 C C . ILE A 1 185 ? 1.361 8.878 0.112 1.00 77.19 185 ILE A C 1
ATOM 1384 O O . ILE A 1 185 ? 0.642 9.873 0.213 1.00 77.19 185 ILE A O 1
ATOM 1388 N N . THR A 1 186 ? 0.966 7.662 0.465 1.00 79.38 186 THR A N 1
ATOM 1389 C CA . THR A 1 186 ? -0.344 7.381 1.054 1.00 79.38 186 THR A CA 1
ATOM 1390 C C . THR A 1 186 ? -0.191 7.037 2.529 1.00 79.38 186 THR A C 1
ATOM 1392 O O . THR A 1 186 ? 0.916 6.889 3.047 1.00 79.38 186 THR A O 1
ATOM 1395 N N . THR A 1 187 ? -1.313 6.939 3.238 1.00 81.06 187 THR A N 1
ATOM 1396 C CA . THR A 1 187 ? -1.317 6.504 4.641 1.00 81.06 187 THR A CA 1
ATOM 1397 C C . THR A 1 187 ? -1.264 4.980 4.792 1.00 81.06 187 THR A C 1
ATOM 1399 O O . THR A 1 187 ? -1.350 4.489 5.915 1.00 81.06 187 THR A O 1
ATOM 1402 N N . ALA A 1 188 ? -1.208 4.235 3.685 1.00 86.38 188 ALA A N 1
ATOM 1403 C CA . ALA A 1 188 ? -1.094 2.783 3.694 1.00 86.38 188 ALA A CA 1
ATOM 1404 C C . ALA A 1 188 ? 0.374 2.363 3.870 1.00 86.38 188 ALA A C 1
ATOM 1406 O O . ALA A 1 188 ? 1.290 3.132 3.564 1.00 86.38 188 ALA A O 1
ATOM 1407 N N . ALA A 1 189 ? 0.627 1.143 4.349 1.00 87.56 189 ALA A N 1
ATOM 1408 C CA . ALA A 1 189 ? 1.980 0.601 4.221 1.00 87.56 189 ALA A CA 1
ATOM 1409 C C . ALA A 1 189 ? 2.350 0.355 2.761 1.00 87.56 189 ALA A C 1
ATOM 1411 O O . ALA A 1 189 ? 1.515 -0.020 1.945 1.00 87.56 189 ALA A O 1
ATOM 1412 N N . LEU A 1 190 ? 3.640 0.538 2.492 1.00 91.00 190 LEU A N 1
ATOM 1413 C CA . LEU A 1 190 ? 4.247 0.398 1.180 1.00 91.00 190 LEU A CA 1
ATOM 1414 C C . LEU A 1 190 ? 5.121 -0.855 1.145 1.00 91.00 190 LEU A C 1
ATOM 1416 O O . LEU A 1 190 ? 6.031 -1.000 1.970 1.00 91.00 190 LEU A O 1
ATOM 1420 N N . PHE A 1 191 ? 4.848 -1.721 0.176 1.00 92.88 191 PHE A N 1
ATOM 1421 C CA . PHE A 1 191 ? 5.436 -3.046 0.033 1.00 92.88 191 PHE A CA 1
ATOM 1422 C C . PHE A 1 191 ? 6.216 -3.152 -1.279 1.00 92.88 191 PHE A C 1
ATOM 1424 O O . PHE A 1 191 ? 5.710 -2.781 -2.338 1.00 92.88 191 PHE A O 1
ATOM 1431 N N . TYR A 1 192 ? 7.441 -3.679 -1.225 1.00 94.88 192 TYR A N 1
ATOM 1432 C CA . TYR A 1 192 ? 8.179 -4.067 -2.429 1.00 94.88 192 TYR A CA 1
ATOM 1433 C C . TYR A 1 192 ? 7.677 -5.421 -2.914 1.00 94.88 192 TYR A C 1
ATOM 1435 O O . TYR A 1 192 ? 8.140 -6.476 -2.471 1.00 94.88 192 TYR A O 1
ATOM 1443 N N . SER A 1 193 ? 6.691 -5.370 -3.803 1.00 96.50 193 SER A N 1
ATOM 1444 C CA . SER A 1 193 ? 6.017 -6.555 -4.320 1.00 96.50 193 SER A CA 1
ATOM 1445 C C . SER A 1 193 ? 6.892 -7.352 -5.288 1.00 96.50 193 SER A C 1
ATOM 1447 O O . SER A 1 193 ? 7.812 -6.828 -5.927 1.00 96.50 193 SER A O 1
ATOM 1449 N N . SER A 1 194 ? 6.540 -8.623 -5.473 1.00 97.38 194 SER A N 1
ATOM 1450 C CA . SER A 1 194 ? 7.062 -9.450 -6.562 1.00 97.38 194 SER A CA 1
ATOM 1451 C C . SER A 1 194 ? 6.816 -8.829 -7.940 1.00 97.38 194 SER A C 1
ATOM 1453 O O . SER A 1 194 ? 7.639 -9.026 -8.826 1.00 97.38 194 SER A O 1
ATOM 1455 N N . VAL A 1 195 ? 5.763 -8.023 -8.122 1.00 98.00 195 VAL A N 1
ATOM 1456 C CA . VAL A 1 195 ? 5.482 -7.302 -9.378 1.00 98.00 195 VAL A CA 1
ATOM 1457 C C . VAL A 1 195 ? 6.581 -6.278 -9.688 1.00 98.00 195 VAL A C 1
ATOM 1459 O O . VAL A 1 195 ? 7.081 -6.221 -10.811 1.00 98.00 195 VAL A O 1
ATOM 1462 N N . THR A 1 196 ? 7.021 -5.506 -8.692 1.00 97.00 196 THR A N 1
ATOM 1463 C CA . THR A 1 196 ? 8.141 -4.561 -8.854 1.00 97.00 196 THR A CA 1
ATOM 1464 C C . THR A 1 196 ? 9.468 -5.281 -9.079 1.00 97.00 196 THR A C 1
ATOM 1466 O O . THR A 1 196 ? 10.249 -4.876 -9.942 1.00 97.00 196 THR A O 1
ATOM 1469 N N . LEU A 1 197 ? 9.725 -6.373 -8.352 1.00 96.75 197 LEU A N 1
ATOM 1470 C CA . LEU A 1 197 ? 10.927 -7.186 -8.564 1.00 96.75 197 LEU A CA 1
ATOM 1471 C C . LEU A 1 197 ? 10.953 -7.824 -9.962 1.00 96.75 197 LEU A C 1
ATOM 1473 O O . LEU A 1 197 ? 11.999 -7.830 -10.607 1.00 96.75 197 LEU A O 1
ATOM 1477 N N . ALA A 1 198 ? 9.803 -8.286 -10.450 1.00 95.81 198 ALA A N 1
ATOM 1478 C CA . ALA A 1 198 ? 9.651 -8.848 -11.784 1.00 95.81 198 ALA A CA 1
ATOM 1479 C C . ALA A 1 198 ? 9.913 -7.820 -12.880 1.00 95.81 198 ALA A C 1
ATOM 1481 O O . ALA A 1 198 ? 10.532 -8.157 -13.884 1.00 95.81 198 ALA A O 1
ATOM 1482 N N . LEU A 1 199 ? 9.534 -6.553 -12.677 1.00 94.06 199 LEU A N 1
ATOM 1483 C CA . LEU A 1 199 ? 9.901 -5.503 -13.623 1.00 94.06 199 LEU A CA 1
ATOM 1484 C C . LEU A 1 199 ? 11.422 -5.354 -13.707 1.00 94.06 199 LEU A C 1
ATOM 1486 O O . LEU A 1 199 ? 11.957 -5.277 -14.808 1.00 94.06 199 LEU A O 1
ATOM 1490 N N . PHE A 1 200 ? 12.126 -5.335 -12.570 1.00 92.75 200 PHE A N 1
ATOM 1491 C CA . PHE A 1 200 ? 13.590 -5.288 -12.557 1.00 92.75 200 PHE A CA 1
ATOM 1492 C C . PHE A 1 200 ? 14.226 -6.503 -13.243 1.00 92.75 200 PHE A C 1
ATOM 1494 O O . PHE A 1 200 ? 15.234 -6.341 -13.929 1.00 92.75 200 PHE A O 1
ATOM 1501 N N . GLU A 1 201 ? 13.644 -7.693 -13.091 1.00 92.38 201 GLU A N 1
ATOM 1502 C CA . GLU A 1 201 ? 14.112 -8.894 -13.786 1.00 92.38 201 GLU A CA 1
ATOM 1503 C C . GLU A 1 201 ? 13.874 -8.830 -15.291 1.00 92.38 201 GLU A C 1
ATOM 1505 O O . GLU A 1 201 ? 14.789 -9.094 -16.065 1.00 92.38 201 GLU A O 1
ATOM 1510 N N . ASP A 1 202 ? 12.680 -8.413 -15.714 1.00 91.31 202 ASP A N 1
ATOM 1511 C CA . ASP A 1 202 ? 12.333 -8.289 -17.127 1.00 91.31 202 ASP A CA 1
ATOM 1512 C C . ASP A 1 202 ? 13.216 -7.249 -17.830 1.00 91.31 202 ASP A C 1
ATOM 1514 O O . ASP A 1 202 ? 13.436 -7.367 -19.028 1.00 91.31 202 ASP A O 1
ATOM 1518 N N . ARG A 1 203 ? 13.815 -6.282 -17.115 1.00 86.31 203 ARG A N 1
ATOM 1519 C CA . ARG A 1 203 ? 14.864 -5.403 -17.672 1.00 86.31 203 ARG A CA 1
ATOM 1520 C C . ARG A 1 203 ? 16.148 -6.139 -18.078 1.00 86.31 203 ARG A C 1
ATOM 1522 O O . ARG A 1 203 ? 16.938 -5.590 -18.843 1.00 86.31 203 ARG A O 1
ATOM 1529 N N . GLY A 1 204 ? 16.382 -7.331 -17.534 1.00 83.56 204 GLY A N 1
ATOM 1530 C CA . GLY A 1 204 ? 17.450 -8.270 -17.890 1.00 83.56 204 GLY A CA 1
ATOM 1531 C C . GLY A 1 204 ? 18.834 -8.000 -17.320 1.00 83.56 204 GLY A C 1
ATOM 1532 O O . GLY A 1 204 ? 19.773 -8.719 -17.649 1.00 83.56 204 GLY A O 1
ATOM 1533 N N . TYR A 1 205 ? 18.992 -6.990 -16.466 1.00 84.81 205 TYR A N 1
ATOM 1534 C CA . TYR A 1 205 ? 20.253 -6.760 -15.755 1.00 84.81 205 TYR A CA 1
ATOM 1535 C C . TYR A 1 205 ? 20.188 -7.066 -14.260 1.00 84.81 205 TYR A C 1
ATOM 1537 O O . TYR A 1 205 ? 21.250 -7.108 -13.644 1.00 84.81 205 TYR A O 1
ATOM 1545 N N . TYR A 1 206 ? 19.001 -7.322 -13.697 1.00 90.00 206 TYR A N 1
ATOM 1546 C CA . TYR A 1 206 ? 18.823 -7.783 -12.320 1.00 90.00 206 TYR A CA 1
ATOM 1547 C C . TYR A 1 206 ? 18.262 -9.201 -12.268 1.00 90.00 206 TYR A C 1
ATOM 1549 O O . TYR A 1 206 ? 17.401 -9.570 -13.056 1.00 90.00 206 TYR A O 1
ATOM 1557 N N . THR A 1 207 ? 18.696 -9.970 -11.277 1.00 91.50 207 THR A N 1
ATOM 1558 C CA . THR A 1 207 ? 18.071 -11.224 -10.862 1.00 91.50 207 THR A CA 1
ATOM 1559 C C . THR A 1 207 ? 17.526 -11.036 -9.446 1.00 91.50 207 THR A C 1
ATOM 1561 O O . THR A 1 207 ? 18.307 -10.869 -8.502 1.00 91.50 207 THR A O 1
ATOM 1564 N N . PRO A 1 208 ? 16.201 -10.992 -9.257 1.00 94.06 208 PRO A N 1
ATOM 1565 C CA . PRO A 1 208 ? 15.615 -10.803 -7.943 1.00 94.06 208 PRO A CA 1
ATOM 1566 C C . PRO A 1 208 ? 15.648 -12.079 -7.097 1.00 94.06 208 PRO A C 1
ATOM 1568 O O . PRO A 1 208 ? 15.512 -13.196 -7.584 1.00 94.06 208 PRO A O 1
ATOM 1571 N N . ASP A 1 209 ? 15.757 -11.893 -5.784 1.00 94.69 209 ASP A N 1
ATOM 1572 C CA . ASP A 1 209 ? 15.433 -12.922 -4.798 1.00 94.69 209 ASP A CA 1
ATOM 1573 C C . ASP A 1 209 ? 13.970 -12.748 -4.372 1.00 94.69 209 ASP A C 1
ATOM 1575 O O . ASP A 1 209 ? 13.665 -11.977 -3.457 1.00 94.69 209 ASP A O 1
ATOM 1579 N N . TYR A 1 210 ? 13.062 -13.463 -5.045 1.00 94.81 210 TYR A N 1
ATOM 1580 C CA . TYR A 1 210 ? 11.624 -13.410 -4.759 1.00 94.81 210 TYR A CA 1
ATOM 1581 C C . TYR A 1 210 ? 11.259 -13.880 -3.345 1.00 94.81 210 TYR A C 1
ATOM 1583 O O . TYR A 1 210 ? 10.196 -13.514 -2.857 1.00 94.81 210 TYR A O 1
ATOM 1591 N N . SER A 1 211 ? 12.130 -14.607 -2.629 1.00 92.50 211 SER A N 1
ATOM 1592 C CA . SER A 1 211 ? 11.871 -14.963 -1.221 1.00 92.50 211 SER A CA 1
ATOM 1593 C C . SER A 1 211 ? 11.831 -13.744 -0.289 1.00 92.50 211 SER A C 1
ATOM 1595 O O . SER A 1 211 ? 11.420 -13.848 0.866 1.00 92.50 211 SER A O 1
ATOM 1597 N N . LYS A 1 212 ? 12.290 -12.587 -0.779 1.00 93.12 212 LYS A N 1
ATOM 1598 C CA . LYS A 1 212 ? 12.285 -11.301 -0.079 1.00 93.12 212 LYS A CA 1
ATOM 1599 C C . LYS A 1 212 ? 11.173 -10.366 -0.552 1.00 93.12 212 LYS A C 1
ATOM 1601 O O . LYS A 1 212 ? 11.112 -9.246 -0.050 1.00 93.12 212 LYS A O 1
ATOM 1606 N N . ALA A 1 213 ? 10.343 -10.794 -1.506 1.00 94.50 213 ALA A N 1
ATOM 1607 C CA . ALA A 1 213 ? 9.186 -10.029 -1.944 1.00 94.50 213 ALA A CA 1
ATOM 1608 C C . ALA A 1 213 ? 8.192 -9.866 -0.788 1.00 94.50 213 ALA A C 1
ATOM 1610 O O . ALA A 1 213 ? 7.915 -10.805 -0.039 1.00 94.50 213 ALA A O 1
ATOM 1611 N N . GLU A 1 214 ? 7.642 -8.668 -0.641 1.00 94.19 214 GLU A N 1
ATOM 1612 C CA . GLU A 1 214 ? 6.699 -8.344 0.424 1.00 94.19 214 GLU A CA 1
ATOM 1613 C C . GLU A 1 214 ? 5.248 -8.524 -0.072 1.00 94.19 214 GLU A C 1
ATOM 1615 O O . GLU A 1 214 ? 4.461 -7.588 -0.067 1.00 94.19 214 GLU A O 1
ATOM 1620 N N . ASP A 1 215 ? 4.873 -9.730 -0.523 1.00 93.62 215 ASP A N 1
ATOM 1621 C CA . ASP A 1 215 ? 3.577 -10.022 -1.187 1.00 93.62 215 ASP A CA 1
ATOM 1622 C C . ASP A 1 215 ? 2.364 -10.162 -0.236 1.00 93.62 215 ASP A C 1
ATOM 1624 O O . ASP A 1 215 ? 1.276 -10.636 -0.588 1.00 93.62 215 ASP A O 1
ATOM 1628 N N . ASN A 1 216 ? 2.522 -9.754 1.019 1.00 90.12 216 ASN A N 1
ATOM 1629 C CA . ASN A 1 216 ? 1.472 -9.795 2.035 1.00 90.12 216 ASN A CA 1
ATOM 1630 C C . ASN A 1 216 ? 0.630 -8.506 2.113 1.00 90.12 216 ASN A C 1
ATOM 1632 O O . ASN A 1 216 ? -0.063 -8.299 3.109 1.00 90.12 216 ASN A O 1
ATOM 1636 N N . TYR A 1 217 ? 0.657 -7.676 1.069 1.00 92.88 217 TYR A N 1
ATOM 1637 C CA . TYR A 1 217 ? -0.232 -6.524 0.901 1.00 92.88 217 TYR A CA 1
ATOM 1638 C C . TYR A 1 217 ? -1.622 -6.965 0.424 1.00 92.88 217 TYR A C 1
ATOM 1640 O O . TYR A 1 217 ? -1.767 -7.899 -0.365 1.00 92.88 217 TYR A O 1
ATOM 1648 N N . ASN A 1 218 ? -2.678 -6.346 0.941 1.00 94.81 218 ASN A N 1
ATOM 1649 C CA . ASN A 1 218 ? -4.050 -6.821 0.739 1.00 94.81 218 ASN A CA 1
ATOM 1650 C C . ASN A 1 218 ? -4.763 -6.123 -0.412 1.00 94.81 218 ASN A C 1
ATOM 1652 O O . ASN A 1 218 ? -5.722 -6.670 -0.954 1.00 94.81 218 ASN A O 1
ATOM 1656 N N . PHE A 1 219 ? -4.320 -4.924 -0.780 1.00 96.50 219 PHE A N 1
ATOM 1657 C CA . PHE A 1 219 ? -5.003 -4.114 -1.779 1.00 96.50 219 PHE A CA 1
ATOM 1658 C C . PHE A 1 219 ? -5.078 -4.835 -3.136 1.00 96.50 219 PHE A C 1
ATOM 1660 O O . PHE A 1 219 ? -4.050 -5.142 -3.743 1.00 96.50 219 PHE A O 1
ATOM 1667 N N . GLY A 1 220 ? -6.294 -5.148 -3.599 1.00 97.00 220 GLY A N 1
ATOM 1668 C CA . GLY A 1 220 ? -6.523 -5.869 -4.857 1.00 97.00 220 GLY A CA 1
ATOM 1669 C C . GLY A 1 220 ? -6.223 -7.375 -4.825 1.00 97.00 220 GLY A C 1
ATOM 1670 O O . GLY A 1 220 ? -6.423 -8.054 -5.835 1.00 97.00 220 GLY A O 1
ATOM 1671 N N . TYR A 1 221 ? -5.788 -7.930 -3.690 1.00 97.12 221 TYR A N 1
ATOM 1672 C CA . TYR A 1 221 ? -5.415 -9.341 -3.591 1.00 97.12 221 TYR A CA 1
ATOM 1673 C C . TYR A 1 221 ? -6.605 -10.260 -3.907 1.00 97.12 221 TYR A C 1
ATOM 1675 O O . TYR A 1 221 ? -7.646 -10.205 -3.251 1.00 97.12 221 TYR A O 1
ATOM 1683 N N . LYS A 1 222 ? -6.444 -11.119 -4.920 1.00 96.69 222 LYS A N 1
ATOM 1684 C CA . LYS A 1 222 ? -7.444 -12.090 -5.402 1.00 96.69 222 LYS A CA 1
ATOM 1685 C C . LYS A 1 222 ? -8.826 -11.491 -5.721 1.00 96.69 222 LYS A C 1
ATOM 1687 O O . LYS A 1 222 ? -9.827 -12.202 -5.673 1.00 96.69 222 LYS A O 1
ATOM 1692 N N . LYS A 1 223 ? -8.897 -10.205 -6.091 1.00 97.19 223 LYS A N 1
ATOM 1693 C CA . LYS A 1 223 ? -10.154 -9.533 -6.477 1.00 97.19 223 LYS A CA 1
ATOM 1694 C C . LYS A 1 223 ? -10.610 -9.825 -7.915 1.00 97.19 223 LYS A C 1
ATOM 1696 O O . LYS A 1 223 ? -11.721 -9.464 -8.299 1.00 97.19 223 LYS A O 1
ATOM 1701 N N . GLY A 1 224 ? -9.780 -10.495 -8.711 1.00 97.88 224 GLY A N 1
ATOM 1702 C CA . GLY A 1 224 ? -10.075 -10.867 -10.091 1.00 97.88 224 GLY A CA 1
ATOM 1703 C C . GLY A 1 224 ? -9.973 -9.701 -11.078 1.00 97.88 224 GLY A C 1
ATOM 1704 O O . GLY A 1 224 ? -9.603 -8.577 -10.742 1.00 97.88 224 GLY A O 1
ATOM 1705 N N . CYS A 1 225 ? -10.293 -9.978 -12.342 1.00 97.69 225 CYS A N 1
ATOM 1706 C CA . CYS A 1 225 ? -10.081 -9.031 -13.440 1.00 97.69 225 CYS A CA 1
ATOM 1707 C C . CYS A 1 225 ? -10.975 -7.784 -13.371 1.00 97.69 225 CYS A C 1
ATOM 1709 O O . CYS A 1 225 ? -10.571 -6.714 -13.824 1.00 97.69 225 CYS A O 1
ATOM 1711 N N . ASP A 1 226 ? -12.166 -7.897 -12.780 1.00 97.19 226 ASP A N 1
ATOM 1712 C CA . ASP A 1 226 ? -13.103 -6.777 -12.644 1.00 97.19 226 ASP A CA 1
ATOM 1713 C C . ASP A 1 226 ? -12.502 -5.628 -11.821 1.00 97.19 226 ASP A C 1
ATOM 1715 O O . ASP A 1 226 ? -12.610 -4.465 -12.220 1.00 97.19 226 ASP A O 1
ATOM 1719 N N . PHE A 1 227 ? -11.756 -5.948 -10.757 1.00 98.06 227 PHE A N 1
ATOM 1720 C CA . PHE A 1 227 ? -11.020 -4.964 -9.957 1.00 98.06 227 PHE A CA 1
ATOM 1721 C C . PHE A 1 227 ? -10.098 -4.082 -10.814 1.00 98.06 227 PHE A C 1
ATOM 1723 O O . PHE A 1 227 ? -10.018 -2.863 -10.645 1.00 98.06 227 PHE A O 1
ATOM 1730 N N . LEU A 1 228 ? -9.440 -4.701 -11.793 1.00 97.56 228 LEU A N 1
ATOM 1731 C CA . LEU A 1 228 ? -8.491 -4.047 -12.685 1.00 97.56 228 LEU A CA 1
ATOM 1732 C C . LEU A 1 228 ? -9.185 -3.288 -13.818 1.00 97.56 228 LEU A C 1
ATOM 1734 O O . LEU A 1 228 ? -8.720 -2.220 -14.208 1.00 97.56 228 LEU A O 1
ATOM 1738 N N . MET A 1 229 ? -10.281 -3.823 -14.357 1.00 96.56 229 MET A N 1
ATOM 1739 C CA . MET A 1 229 ? -10.880 -3.349 -15.611 1.00 96.56 229 MET A CA 1
ATOM 1740 C C . MET A 1 229 ? -12.103 -2.441 -15.430 1.00 96.56 229 MET A C 1
ATOM 1742 O O . MET A 1 229 ? -12.529 -1.813 -16.401 1.00 96.56 229 MET A O 1
ATOM 1746 N N . LYS A 1 230 ? -12.677 -2.366 -14.224 1.00 96.88 230 LYS A N 1
ATOM 1747 C CA . LYS A 1 230 ? -13.864 -1.557 -13.906 1.00 96.88 230 LYS A CA 1
ATOM 1748 C C . LYS A 1 230 ? -13.550 -0.457 -12.894 1.00 96.88 230 LYS A C 1
ATOM 1750 O O . LYS A 1 230 ? -12.565 -0.526 -12.157 1.00 96.88 230 LYS A O 1
ATOM 1755 N N . THR A 1 231 ? -14.404 0.567 -12.845 1.00 97.19 231 THR A N 1
ATOM 1756 C CA . THR A 1 231 ? -14.281 1.639 -11.847 1.00 97.19 231 THR A CA 1
ATOM 1757 C C . THR A 1 231 ? -14.381 1.083 -10.426 1.00 97.19 231 THR A C 1
ATOM 1759 O O . THR A 1 231 ? -15.067 0.090 -10.172 1.00 97.19 231 THR A O 1
ATOM 1762 N N . CYS A 1 232 ? -13.746 1.756 -9.463 1.00 97.44 232 CYS A N 1
ATOM 1763 C CA . CYS A 1 232 ? -13.884 1.414 -8.044 1.00 97.44 232 CYS A CA 1
ATOM 1764 C C . CYS A 1 232 ? -15.350 1.363 -7.598 1.00 97.44 232 CYS A C 1
ATOM 1766 O O . CYS A 1 232 ? -15.725 0.481 -6.834 1.00 97.44 232 CYS A O 1
ATOM 1768 N N . LYS A 1 233 ? -16.201 2.258 -8.121 1.00 96.69 233 LYS A N 1
ATOM 1769 C CA . LYS A 1 233 ? -17.631 2.269 -7.801 1.00 96.69 233 LYS A CA 1
ATOM 1770 C C . LYS A 1 233 ? -18.348 1.026 -8.307 1.00 96.69 233 LYS A C 1
ATOM 1772 O O . LYS A 1 233 ? -19.077 0.410 -7.540 1.00 96.69 233 LYS A O 1
ATOM 1777 N N . ALA A 1 234 ? -18.116 0.644 -9.563 1.00 96.75 234 ALA A N 1
ATOM 1778 C CA . ALA A 1 234 ? -18.707 -0.563 -10.129 1.00 96.75 234 ALA A CA 1
ATOM 1779 C C . ALA A 1 234 ? -18.274 -1.812 -9.348 1.00 96.75 234 ALA A C 1
ATOM 1781 O O . ALA A 1 234 ? -19.113 -2.650 -9.034 1.00 96.75 234 ALA A O 1
ATOM 1782 N N . ASN A 1 235 ? -16.992 -1.892 -8.977 1.00 97.19 235 ASN A N 1
ATOM 1783 C CA . ASN A 1 235 ? -16.462 -2.994 -8.176 1.00 97.19 235 ASN A CA 1
ATOM 1784 C C . ASN A 1 235 ? -17.051 -3.046 -6.761 1.00 97.19 235 ASN A C 1
ATOM 1786 O O . ASN A 1 235 ? -17.329 -4.132 -6.256 1.00 97.19 235 ASN A O 1
ATOM 1790 N N . THR A 1 236 ? -17.265 -1.900 -6.114 1.00 96.38 236 THR A N 1
ATOM 1791 C CA . THR A 1 236 ? -17.914 -1.860 -4.798 1.00 96.38 236 THR A CA 1
ATOM 1792 C C . THR A 1 236 ? -19.396 -2.214 -4.880 1.00 96.38 236 THR A C 1
ATOM 1794 O O . THR A 1 236 ? -19.877 -2.985 -4.055 1.00 96.38 236 THR A O 1
ATOM 1797 N N . ASP A 1 237 ? -20.115 -1.734 -5.896 1.00 96.06 237 ASP A N 1
ATOM 1798 C CA . ASP A 1 237 ? -21.539 -2.048 -6.081 1.00 96.06 237 ASP A CA 1
ATOM 1799 C C . ASP A 1 237 ? -21.784 -3.532 -6.372 1.00 96.06 237 ASP A C 1
ATOM 1801 O O . ASP A 1 237 ? -22.798 -4.086 -5.950 1.00 96.06 237 ASP A O 1
ATOM 1805 N N . SER A 1 238 ? -20.854 -4.190 -7.070 1.00 95.75 238 SER A N 1
ATOM 1806 C CA . SER A 1 238 ? -20.917 -5.627 -7.345 1.00 95.75 238 SER A CA 1
ATOM 1807 C C . SER A 1 238 ? -20.338 -6.499 -6.225 1.00 95.75 238 SER A C 1
ATOM 1809 O O . SER A 1 238 ? -20.281 -7.716 -6.386 1.00 95.75 238 SER A O 1
ATOM 1811 N N . GLY A 1 239 ? -19.879 -5.907 -5.116 1.00 95.19 239 GLY A N 1
ATOM 1812 C CA . GLY A 1 239 ? -19.281 -6.631 -3.989 1.00 95.19 239 GLY A CA 1
ATOM 1813 C C . GLY A 1 239 ? -17.892 -7.222 -4.263 1.00 95.19 239 GLY A C 1
ATOM 1814 O O . GLY A 1 239 ? -17.423 -8.046 -3.486 1.00 95.19 239 GLY A O 1
ATOM 1815 N N . VAL A 1 240 ? -17.230 -6.816 -5.351 1.00 95.25 240 VAL A N 1
ATOM 1816 C CA . VAL A 1 240 ? -15.858 -7.239 -5.680 1.00 95.25 240 VAL A CA 1
ATOM 1817 C C . VAL A 1 240 ? -14.857 -6.539 -4.758 1.00 95.25 240 VAL A C 1
ATOM 1819 O O . VAL A 1 240 ? -13.977 -7.188 -4.197 1.00 95.25 240 VAL A O 1
ATOM 1822 N N . ALA A 1 241 ? -15.003 -5.225 -4.567 1.00 95.25 241 ALA A N 1
ATOM 1823 C CA . ALA A 1 241 ? -14.050 -4.401 -3.823 1.00 95.25 241 ALA A CA 1
ATOM 1824 C C . ALA A 1 241 ? -14.664 -3.772 -2.566 1.00 95.25 241 ALA A C 1
ATOM 1826 O O . ALA A 1 241 ? -15.687 -3.087 -2.633 1.00 95.25 241 ALA A O 1
ATOM 1827 N N . ASP A 1 242 ? -13.982 -3.939 -1.439 1.00 94.06 242 ASP A N 1
ATOM 1828 C CA . ASP A 1 242 ? -14.284 -3.348 -0.130 1.00 94.06 242 ASP A CA 1
ATOM 1829 C C . ASP A 1 242 ? -13.194 -2.356 0.328 1.00 94.06 242 ASP A C 1
ATOM 1831 O O . ASP A 1 242 ? -13.303 -1.740 1.387 1.00 94.06 242 ASP A O 1
ATOM 1835 N N . GLU A 1 243 ? -12.180 -2.139 -0.514 1.00 94.88 243 GLU A N 1
ATOM 1836 C CA . GLU A 1 243 ? -11.088 -1.176 -0.348 1.00 94.88 243 GLU A CA 1
ATOM 1837 C C . GLU A 1 243 ? -11.537 0.294 -0.394 1.00 94.88 243 GLU A C 1
ATOM 1839 O O . GLU A 1 243 ? -10.871 1.182 0.151 1.00 94.88 243 GLU A O 1
ATOM 1844 N N . PHE A 1 244 ? -12.649 0.567 -1.078 1.00 96.19 244 PHE A N 1
ATOM 1845 C CA . PHE A 1 244 ? -13.119 1.915 -1.395 1.00 96.19 244 PHE A CA 1
ATOM 1846 C C . PHE A 1 244 ? -14.301 2.334 -0.517 1.00 96.19 244 PHE A C 1
ATOM 1848 O O . PHE A 1 244 ? -15.071 1.512 -0.021 1.00 96.19 244 PHE A O 1
ATOM 1855 N N . CYS A 1 245 ? -14.489 3.642 -0.345 1.00 94.12 245 CYS A N 1
ATOM 1856 C CA . CYS A 1 245 ? -15.557 4.189 0.489 1.00 94.12 245 CYS A CA 1
ATOM 1857 C C . CYS A 1 245 ? -16.301 5.328 -0.219 1.00 94.12 245 CYS A C 1
ATOM 1859 O O . CYS A 1 245 ? -15.723 6.338 -0.563 1.00 94.12 245 CYS A O 1
ATOM 1861 N N . PHE A 1 246 ? -17.619 5.238 -0.397 1.00 93.56 246 PHE A N 1
ATOM 1862 C CA . PHE A 1 246 ? -18.384 6.256 -1.145 1.00 93.56 246 PHE A CA 1
ATOM 1863 C C . PHE A 1 246 ? -19.263 7.113 -0.239 1.00 93.56 246 PHE A C 1
ATOM 1865 O O . PHE A 1 246 ? -20.435 7.354 -0.516 1.00 93.56 246 PHE A O 1
ATOM 1872 N N . THR A 1 247 ? -18.711 7.561 0.888 1.00 87.50 247 THR A N 1
ATOM 1873 C CA . THR A 1 247 ? -19.449 8.367 1.866 1.00 87.50 247 THR A CA 1
ATOM 1874 C C . THR A 1 247 ? -18.621 9.551 2.327 1.00 87.50 247 THR A C 1
ATOM 1876 O O . THR A 1 247 ? -17.519 9.368 2.840 1.00 87.50 247 THR A O 1
ATOM 1879 N N . LYS A 1 248 ? -19.183 10.760 2.220 1.00 84.50 248 LYS A N 1
ATOM 1880 C CA . LYS A 1 248 ? -18.610 11.957 2.839 1.00 84.50 248 LYS A CA 1
ATOM 1881 C C . LYS A 1 248 ? -18.825 11.875 4.349 1.00 84.50 248 LYS A C 1
ATOM 1883 O O . LYS A 1 248 ? -19.898 12.190 4.858 1.00 84.50 248 LYS A O 1
ATOM 1888 N N . ASP A 1 249 ? -17.822 11.358 5.044 1.00 78.50 249 ASP A N 1
ATOM 1889 C CA . ASP A 1 249 ? -17.871 11.160 6.487 1.00 78.50 249 ASP A CA 1
ATOM 1890 C C . ASP A 1 249 ? -17.688 12.503 7.223 1.00 78.50 249 ASP A C 1
ATOM 1892 O O . ASP A 1 249 ? -16.879 13.349 6.833 1.00 78.50 249 ASP A O 1
ATOM 1896 N N . SER A 1 250 ? -18.439 12.712 8.310 1.00 70.44 250 SER A N 1
ATOM 1897 C CA . SER A 1 250 ? -18.166 13.807 9.247 1.00 70.44 250 SER A CA 1
ATOM 1898 C C . SER A 1 250 ? -16.823 13.577 9.947 1.00 70.44 250 SER A C 1
ATOM 1900 O O . SER A 1 250 ? -16.335 12.451 10.024 1.00 70.44 250 SER A O 1
ATOM 1902 N N . ALA A 1 251 ? -16.240 14.620 10.548 1.00 64.06 251 ALA A N 1
ATOM 1903 C CA . ALA A 1 251 ? -15.014 14.472 11.346 1.00 64.06 251 ALA A CA 1
ATOM 1904 C C . ALA A 1 251 ? -15.152 13.452 12.500 1.00 64.06 251 ALA A C 1
ATOM 1906 O O . ALA A 1 251 ? -14.162 12.883 12.948 1.00 64.06 251 ALA A O 1
ATOM 1907 N N . THR A 1 252 ? -16.380 13.201 12.961 1.00 67.81 252 THR A N 1
ATOM 1908 C CA . THR A 1 252 ? -16.700 12.251 14.034 1.00 67.81 252 THR A CA 1
ATOM 1909 C C . THR A 1 252 ? -16.851 10.807 13.562 1.00 67.81 252 THR A C 1
ATOM 1911 O O . THR A 1 252 ? -16.824 9.899 14.388 1.00 67.81 252 THR A O 1
ATOM 1914 N N . LYS A 1 253 ? -17.009 10.564 12.256 1.00 84.00 253 LYS A N 1
ATOM 1915 C CA . LYS A 1 253 ? -17.186 9.218 11.713 1.00 84.00 253 LYS A CA 1
ATOM 1916 C C . LYS A 1 253 ? -15.835 8.653 11.291 1.00 84.00 253 LYS A C 1
ATOM 1918 O O . LYS A 1 253 ? -15.357 8.884 10.183 1.00 84.00 253 LYS A O 1
ATOM 1923 N N . GLN A 1 254 ? -15.219 7.942 12.225 1.00 89.62 254 GLN A N 1
ATOM 1924 C CA . GLN A 1 254 ? -13.915 7.316 12.048 1.00 89.62 254 GLN A CA 1
ATOM 1925 C C . GLN A 1 254 ? -14.063 5.883 11.533 1.00 89.62 254 GLN A C 1
ATOM 1927 O O . GLN A 1 254 ? -15.066 5.224 11.799 1.00 89.62 254 GLN A O 1
ATOM 1932 N N . ARG A 1 255 ? -13.055 5.409 10.805 1.00 91.94 255 ARG A N 1
ATOM 1933 C CA . ARG A 1 255 ? -12.979 4.056 10.242 1.00 91.94 255 ARG A CA 1
ATOM 1934 C C . ARG A 1 255 ? -11.558 3.534 10.317 1.00 91.94 255 ARG A C 1
ATOM 1936 O O . ARG A 1 255 ? -10.617 4.321 10.416 1.00 91.94 255 ARG A O 1
ATOM 1943 N N . CYS A 1 256 ? -11.394 2.230 10.195 1.00 94.69 256 CYS A N 1
ATOM 1944 C CA . CYS A 1 256 ? -10.088 1.652 9.913 1.00 94.69 256 CYS A CA 1
ATOM 1945 C C . CYS A 1 256 ? -9.670 1.874 8.456 1.00 94.69 256 CYS A C 1
ATOM 1947 O O . CYS A 1 256 ? -10.489 1.749 7.544 1.00 94.69 256 CYS A O 1
ATOM 1949 N N . THR A 1 257 ? -8.389 2.180 8.233 1.00 95.12 257 THR A N 1
ATOM 1950 C CA . THR A 1 257 ? -7.781 2.046 6.901 1.00 95.12 257 THR A CA 1
ATOM 1951 C C . THR A 1 257 ? -7.896 0.600 6.415 1.00 95.12 257 THR A C 1
ATOM 1953 O O . THR A 1 257 ? -7.981 -0.316 7.239 1.00 95.12 257 THR A O 1
ATOM 1956 N N . TYR A 1 258 ? -7.900 0.379 5.095 1.00 95.31 258 TYR A N 1
ATOM 1957 C CA . TYR A 1 258 ? -8.058 -0.970 4.536 1.00 95.31 258 TYR A CA 1
ATOM 1958 C C . TYR A 1 258 ? -6.962 -1.923 5.036 1.00 95.31 258 TYR A C 1
ATOM 1960 O O . TYR A 1 258 ? -7.265 -2.994 5.551 1.00 95.31 258 TYR A O 1
ATOM 1968 N N . ASP A 1 259 ? -5.704 -1.476 5.053 1.00 93.00 259 ASP A N 1
ATOM 1969 C CA . ASP A 1 259 ? -4.557 -2.212 5.608 1.00 93.00 259 ASP A CA 1
ATOM 1970 C C . ASP A 1 259 ? -4.594 -2.402 7.144 1.00 93.00 259 ASP A C 1
ATOM 1972 O O . ASP A 1 259 ? -3.729 -3.056 7.738 1.00 93.00 259 ASP A O 1
ATOM 1976 N N . ARG A 1 260 ? -5.601 -1.819 7.807 1.00 94.88 260 ARG A N 1
ATOM 1977 C CA . ARG A 1 260 ? -5.825 -1.821 9.255 1.00 94.88 260 ARG A CA 1
ATOM 1978 C C . ARG A 1 260 ? -4.653 -1.262 10.056 1.00 94.88 260 ARG A C 1
ATOM 1980 O O . ARG A 1 260 ? -4.472 -1.656 11.206 1.00 94.88 260 ARG A O 1
ATOM 1987 N N . GLN A 1 261 ? -3.843 -0.360 9.516 1.00 91.94 261 GLN A N 1
ATOM 1988 C CA . GLN A 1 261 ? -2.724 0.227 10.265 1.00 91.94 261 GLN A CA 1
ATOM 1989 C C . GLN A 1 261 ? -3.041 1.563 10.913 1.00 91.94 261 GLN A C 1
ATOM 1991 O O . GLN A 1 261 ? -2.304 1.985 11.806 1.00 91.94 261 GLN A O 1
ATOM 1996 N N . GLY A 1 262 ? -4.146 2.200 10.536 1.00 92.56 262 GLY A N 1
ATOM 1997 C CA . GLY A 1 262 ? -4.533 3.487 11.082 1.00 92.56 262 GLY A CA 1
ATOM 1998 C C . GLY A 1 262 ? -6.029 3.638 11.279 1.00 92.56 262 GLY A C 1
ATOM 1999 O O . GLY A 1 262 ? -6.853 2.926 10.703 1.00 92.56 262 GLY A O 1
ATOM 2000 N N . ILE A 1 263 ? -6.354 4.611 12.118 1.00 92.44 263 ILE A N 1
ATOM 2001 C CA . ILE A 1 263 ? -7.688 5.171 12.256 1.00 92.44 263 ILE A CA 1
ATOM 2002 C C . ILE A 1 263 ? -7.766 6.388 11.346 1.00 92.44 263 ILE A C 1
ATOM 2004 O O . ILE A 1 263 ? -6.885 7.247 11.363 1.00 92.44 263 ILE A O 1
ATOM 2008 N N . GLY A 1 264 ? -8.831 6.472 10.566 1.00 92.44 264 GLY A N 1
ATOM 2009 C CA . GLY A 1 264 ? -8.978 7.472 9.529 1.00 92.44 264 GLY A CA 1
ATOM 2010 C C . GLY A 1 264 ? -10.419 7.840 9.247 1.00 92.44 264 GLY A C 1
ATOM 2011 O O . GLY A 1 264 ? -11.330 7.576 10.035 1.00 92.44 264 GLY A O 1
ATOM 2012 N N . ARG A 1 265 ? -10.618 8.446 8.082 1.00 92.31 265 ARG A N 1
ATOM 2013 C CA . ARG A 1 265 ? -11.933 8.711 7.496 1.00 92.31 265 ARG A CA 1
ATOM 2014 C C . ARG A 1 265 ? -11.873 8.546 5.990 1.00 92.31 265 ARG A C 1
ATOM 2016 O O . ARG A 1 265 ? -10.798 8.615 5.396 1.00 92.31 265 ARG A O 1
ATOM 2023 N N . CYS A 1 266 ? -13.034 8.380 5.378 1.00 94.31 266 CYS A N 1
ATOM 2024 C CA . CYS A 1 266 ? -13.121 8.384 3.932 1.00 94.31 266 CYS A CA 1
ATOM 2025 C C . CYS A 1 266 ? -12.675 9.738 3.349 1.00 94.31 266 CYS A C 1
ATOM 2027 O O . CYS A 1 266 ? -13.188 10.784 3.754 1.00 94.31 266 CYS A O 1
ATOM 2029 N N . ASN A 1 267 ? -11.727 9.734 2.411 1.00 92.94 267 ASN A N 1
ATOM 2030 C CA . ASN A 1 267 ? -11.084 10.939 1.870 1.00 92.94 267 ASN A CA 1
ATOM 2031 C C . ASN A 1 267 ? -11.890 11.633 0.753 1.00 92.94 267 ASN A C 1
ATOM 2033 O O . ASN A 1 267 ? -11.330 12.118 -0.230 1.00 92.94 267 ASN A O 1
ATOM 2037 N N . VAL A 1 268 ? -13.213 11.684 0.895 1.00 94.81 268 VAL A N 1
ATOM 2038 C CA . VAL A 1 268 ? -14.085 12.374 -0.061 1.00 94.81 268 VAL A CA 1
ATOM 2039 C C . VAL A 1 268 ? -13.945 13.887 0.103 1.00 94.81 268 VAL A C 1
ATOM 2041 O O . VAL A 1 268 ? -14.117 14.419 1.203 1.00 94.81 268 VAL A O 1
ATOM 2044 N N . GLN A 1 269 ? -13.710 14.587 -1.003 1.00 93.75 269 GLN A N 1
ATOM 2045 C CA . GLN A 1 269 ? -13.677 16.045 -1.071 1.00 93.75 269 GLN A CA 1
ATOM 2046 C C . GLN A 1 269 ? -14.585 16.588 -2.176 1.00 93.75 269 GLN A C 1
ATOM 2048 O O . GLN A 1 269 ? -15.107 15.835 -2.997 1.00 93.75 269 GLN A O 1
ATOM 2053 N N . SER A 1 270 ? -14.817 17.899 -2.137 1.00 94.94 270 SER A N 1
ATOM 2054 C CA . SER A 1 270 ? -15.625 18.618 -3.123 1.00 94.94 270 SER A CA 1
ATOM 2055 C C . SER A 1 270 ? -14.725 19.255 -4.181 1.00 94.94 270 SER A C 1
ATOM 2057 O O . SER A 1 270 ? -13.664 19.778 -3.846 1.00 94.94 270 SER A O 1
ATOM 2059 N N . TYR A 1 271 ? -15.172 19.226 -5.432 1.00 95.12 271 TYR A N 1
ATOM 2060 C CA . TYR A 1 271 ? -14.472 19.751 -6.599 1.00 95.12 271 TYR A CA 1
ATOM 2061 C C . TYR A 1 271 ? -15.368 20.691 -7.401 1.00 95.12 271 TYR A C 1
ATOM 2063 O O . TYR A 1 271 ? -16.536 20.386 -7.654 1.00 95.12 271 TYR A O 1
ATOM 2071 N N . ASP A 1 272 ? -14.779 21.772 -7.905 1.00 93.69 272 ASP A N 1
ATOM 2072 C CA . ASP A 1 272 ? -15.417 22.653 -8.879 1.00 93.69 272 ASP A CA 1
ATOM 2073 C C . ASP A 1 272 ? -15.212 22.078 -10.292 1.00 93.69 272 ASP A C 1
ATOM 2075 O O . ASP A 1 272 ? -14.285 22.449 -11.009 1.00 93.69 272 ASP A O 1
ATOM 2079 N N . GLY A 1 273 ? -16.064 21.121 -10.676 1.00 90.00 273 GLY A N 1
ATOM 2080 C CA . GLY A 1 273 ? -16.055 20.514 -12.014 1.00 90.00 273 GLY A CA 1
ATOM 2081 C C . GLY A 1 273 ? -15.231 19.228 -12.133 1.00 90.00 273 GLY A C 1
ATOM 2082 O O . GLY A 1 273 ? -14.339 19.133 -12.975 1.00 90.00 273 GLY A O 1
ATOM 2083 N N . LEU A 1 274 ? -15.549 18.212 -11.322 1.00 94.69 274 LEU A N 1
ATOM 2084 C CA . LEU A 1 274 ? -14.975 16.871 -11.471 1.00 94.69 274 LEU A CA 1
ATOM 2085 C C . LEU A 1 274 ? -15.378 16.258 -12.824 1.00 94.69 274 LEU A C 1
ATOM 2087 O O . LEU A 1 274 ? -16.553 16.280 -13.193 1.00 94.69 274 LEU A O 1
ATOM 2091 N N . SER A 1 275 ? -14.413 15.695 -13.559 1.00 93.62 275 SER A N 1
ATOM 2092 C CA . SER A 1 275 ? -14.668 15.057 -14.860 1.00 93.62 275 SER A CA 1
ATOM 2093 C C . SER A 1 275 ? -15.710 13.941 -14.748 1.00 93.62 275 SER A C 1
ATOM 2095 O O . SER A 1 275 ? -15.671 13.155 -13.804 1.00 93.62 275 SER A O 1
ATOM 2097 N N . GLN A 1 276 ? -16.597 13.826 -15.744 1.00 92.56 276 GLN A N 1
ATOM 2098 C CA . GLN A 1 276 ? -17.724 12.881 -15.747 1.00 92.56 276 GLN A CA 1
ATOM 2099 C C . GLN A 1 276 ? -17.308 11.430 -15.464 1.00 92.56 276 GLN A C 1
ATOM 2101 O O . GLN A 1 276 ? -18.026 10.702 -14.786 1.00 92.56 276 GLN A O 1
ATOM 2106 N N . MET A 1 277 ? -16.139 11.019 -15.957 1.00 91.69 277 MET A N 1
ATOM 2107 C CA . MET A 1 277 ? -15.591 9.670 -15.766 1.00 91.69 277 MET A CA 1
ATOM 2108 C C . MET A 1 277 ? -15.170 9.357 -14.319 1.00 91.69 277 MET A C 1
ATOM 2110 O O . MET A 1 277 ? -15.016 8.192 -13.974 1.00 91.69 277 MET A O 1
ATOM 2114 N N . TYR A 1 278 ? -15.005 10.381 -13.478 1.00 95.31 278 TYR A N 1
ATOM 2115 C CA . TYR A 1 278 ? -14.603 10.268 -12.072 1.00 95.31 278 TYR A CA 1
ATOM 2116 C C . TYR A 1 278 ? -15.745 10.591 -11.094 1.00 95.31 278 TYR A C 1
ATOM 2118 O O . TYR A 1 278 ? -15.556 10.580 -9.879 1.00 95.31 278 TYR A O 1
ATOM 2126 N N . GLN A 1 279 ? -16.950 10.865 -11.602 1.00 95.31 279 GLN A N 1
ATOM 2127 C CA . GLN A 1 279 ? -18.136 11.131 -10.789 1.00 95.31 279 GLN A CA 1
ATOM 2128 C C . GLN A 1 279 ? -18.767 9.815 -10.317 1.00 95.31 279 GLN A C 1
ATOM 2130 O O . GLN A 1 279 ? -19.662 9.261 -10.952 1.00 95.31 279 GLN A O 1
ATOM 2135 N N . TYR A 1 280 ? -18.285 9.295 -9.188 1.00 95.00 280 TYR A N 1
ATOM 2136 C CA . TYR A 1 280 ? -18.741 8.015 -8.627 1.00 95.00 280 TYR A CA 1
ATOM 2137 C C . TYR A 1 280 ? -19.934 8.125 -7.672 1.00 95.00 280 TYR A C 1
ATOM 2139 O O . TYR A 1 280 ? -20.546 7.117 -7.312 1.00 95.00 280 TYR A O 1
ATOM 2147 N N . MET A 1 281 ? -20.215 9.333 -7.187 1.00 94.00 281 MET A N 1
ATOM 2148 C CA . MET A 1 281 ? -21.199 9.601 -6.140 1.00 94.00 281 MET A CA 1
ATOM 2149 C C . MET A 1 281 ? -22.435 10.287 -6.728 1.00 94.00 281 MET A C 1
ATOM 2151 O O . MET A 1 281 ? -22.389 10.845 -7.819 1.00 94.00 281 MET A O 1
ATOM 2155 N N . SER A 1 282 ? -23.554 10.251 -5.998 1.00 93.06 282 SER A N 1
ATOM 2156 C CA . SER A 1 282 ? -24.804 10.895 -6.431 1.00 93.06 282 SER A CA 1
ATOM 2157 C C . SER A 1 282 ? -24.667 12.410 -6.607 1.00 93.06 282 SER A C 1
ATOM 2159 O O . SER A 1 282 ? -25.358 12.998 -7.430 1.00 93.06 282 SER A O 1
ATOM 2161 N N . ASP A 1 283 ? -23.797 13.034 -5.811 1.00 94.00 283 ASP A N 1
ATOM 2162 C CA . ASP A 1 283 ? -23.378 14.417 -6.002 1.00 94.00 283 ASP A CA 1
ATOM 2163 C C . ASP A 1 283 ? -22.154 14.432 -6.938 1.00 94.00 283 ASP A C 1
ATOM 2165 O O . ASP A 1 283 ? -21.094 13.929 -6.546 1.00 94.00 283 ASP A O 1
ATOM 2169 N N . PRO A 1 284 ? -22.272 15.001 -8.153 1.00 94.31 284 PRO A N 1
ATOM 2170 C CA . PRO A 1 284 ? -21.204 14.995 -9.152 1.00 94.31 284 PRO A CA 1
ATOM 2171 C C . PRO A 1 284 ? -20.010 15.883 -8.771 1.00 94.31 284 PRO A C 1
ATOM 2173 O O . PRO A 1 284 ? -18.975 15.829 -9.429 1.00 94.31 284 PRO A O 1
ATOM 2176 N N . SER A 1 285 ? -20.126 16.702 -7.721 1.00 94.81 285 SER A N 1
ATOM 2177 C CA . SER A 1 285 ? -19.009 17.489 -7.192 1.00 94.81 285 SER A CA 1
ATOM 2178 C C . SER A 1 285 ? -18.121 16.700 -6.225 1.00 94.81 285 SER A C 1
ATOM 2180 O O . SER A 1 285 ? -17.087 17.214 -5.800 1.00 94.81 285 SER A O 1
ATOM 2182 N N . LEU A 1 286 ? -18.498 15.472 -5.845 1.00 95.81 286 LEU A N 1
ATOM 2183 C CA . LEU A 1 286 ? -17.770 14.673 -4.861 1.00 95.81 286 LEU A CA 1
ATOM 2184 C C . LEU A 1 286 ? -16.912 13.583 -5.508 1.00 95.81 286 LEU A C 1
ATOM 2186 O O . LEU A 1 286 ? -17.370 12.825 -6.360 1.00 95.81 286 LEU A O 1
ATOM 2190 N N . GLY A 1 287 ? -15.683 13.453 -5.012 1.00 96.31 287 GLY A N 1
ATOM 2191 C CA . GLY A 1 287 ? -14.756 12.379 -5.368 1.00 96.31 287 GLY A CA 1
ATOM 2192 C C . GLY A 1 287 ? -13.697 12.168 -4.288 1.00 96.31 287 GLY A C 1
ATOM 2193 O O . GLY A 1 287 ? -13.596 12.953 -3.343 1.00 96.31 287 GLY A O 1
ATOM 2194 N N . GLY A 1 288 ? -12.898 11.111 -4.411 1.00 95.31 288 GLY A N 1
ATOM 2195 C CA . GLY A 1 288 ? -11.724 10.890 -3.565 1.00 95.31 288 GLY A CA 1
ATOM 2196 C C . GLY A 1 288 ? -10.670 11.975 -3.770 1.00 95.31 288 GLY A C 1
ATOM 2197 O O . GLY A 1 288 ? -10.632 12.619 -4.815 1.00 95.31 288 GLY A O 1
ATOM 2198 N N . SER A 1 289 ? -9.805 12.199 -2.784 1.00 92.50 289 SER A N 1
ATOM 2199 C CA . SER A 1 289 ? -8.849 13.316 -2.791 1.00 92.50 289 SER A CA 1
ATOM 2200 C C . SER A 1 289 ? -7.591 13.109 -3.645 1.00 92.50 289 SER A C 1
ATOM 2202 O O . SER A 1 289 ? -6.725 13.981 -3.659 1.00 92.50 289 SER A O 1
ATOM 2204 N N . MET A 1 290 ? -7.444 11.956 -4.303 1.00 91.88 290 MET A N 1
ATOM 2205 C CA . MET A 1 290 ? -6.210 11.555 -4.986 1.00 91.88 290 MET A CA 1
ATOM 2206 C C . MET A 1 290 ? -6.462 11.240 -6.461 1.00 91.88 290 MET A C 1
ATOM 2208 O O . MET A 1 290 ? -7.209 10.320 -6.790 1.00 91.88 290 MET A O 1
ATOM 2212 N N . GLU A 1 291 ? -5.786 11.973 -7.343 1.00 93.69 291 GLU A N 1
ATOM 2213 C CA . GLU A 1 291 ? -5.846 11.777 -8.797 1.00 93.69 291 GLU A CA 1
ATOM 2214 C C . GLU A 1 291 ? -5.248 10.427 -9.231 1.00 93.69 291 GLU A C 1
ATOM 2216 O O . GLU A 1 291 ? -5.804 9.754 -10.093 1.00 93.69 291 GLU A O 1
ATOM 2221 N N . THR A 1 292 ? -4.172 9.974 -8.580 1.00 94.38 292 THR A N 1
ATOM 2222 C CA . THR A 1 292 ? -3.498 8.683 -8.848 1.00 94.38 292 THR A CA 1
ATOM 2223 C C . THR A 1 292 ? -4.390 7.462 -8.586 1.00 94.38 292 THR A C 1
ATOM 2225 O O . THR A 1 292 ? -4.204 6.381 -9.148 1.00 94.38 292 THR A O 1
ATOM 2228 N N . LEU A 1 293 ? -5.429 7.636 -7.768 1.00 95.81 293 LEU A N 1
ATOM 2229 C CA . LEU A 1 293 ? -6.460 6.629 -7.532 1.00 95.81 293 LEU A CA 1
ATOM 2230 C C . LEU A 1 293 ? -7.654 6.785 -8.485 1.00 95.81 293 LEU A C 1
ATOM 2232 O O . LEU A 1 293 ? -8.706 6.218 -8.220 1.00 95.81 293 LEU A O 1
ATOM 2236 N N . ASP A 1 294 ? -7.540 7.562 -9.565 1.00 96.62 294 ASP A N 1
ATOM 2237 C CA . ASP A 1 294 ? -8.668 7.951 -10.425 1.00 96.62 294 ASP A CA 1
ATOM 2238 C C . ASP A 1 294 ? -9.811 8.583 -9.621 1.00 96.62 294 ASP A C 1
ATOM 2240 O O . ASP A 1 294 ? -10.984 8.334 -9.889 1.00 96.62 294 ASP A O 1
ATOM 2244 N N . TYR A 1 295 ? -9.476 9.360 -8.585 1.00 96.50 295 TYR A N 1
ATOM 2245 C CA . TYR A 1 295 ? -10.431 9.937 -7.635 1.00 96.50 295 TYR A CA 1
ATOM 2246 C C . TYR A 1 295 ? -11.294 8.894 -6.911 1.00 96.50 295 TYR A C 1
ATOM 2248 O O . TYR A 1 295 ? -12.356 9.229 -6.383 1.00 96.50 295 TYR A O 1
ATOM 2256 N N . CYS A 1 296 ? -10.864 7.630 -6.858 1.00 96.88 296 CYS A N 1
ATOM 2257 C CA . CYS A 1 296 ? -11.509 6.608 -6.050 1.00 96.88 296 CYS A CA 1
ATOM 2258 C C . CYS A 1 296 ? -11.276 6.907 -4.564 1.00 96.88 296 CYS A C 1
ATOM 2260 O O . CYS A 1 296 ? -10.127 6.948 -4.113 1.00 96.88 296 CYS A O 1
ATOM 2262 N N . PRO A 1 297 ? -12.342 7.151 -3.789 1.00 96.12 297 PRO A N 1
ATOM 2263 C CA . PRO A 1 297 ? -12.211 7.447 -2.373 1.00 96.12 297 PRO A CA 1
ATOM 2264 C C . PRO A 1 297 ? -11.821 6.203 -1.564 1.00 96.12 297 PRO A C 1
ATOM 2266 O O . PRO A 1 297 ? -12.392 5.124 -1.726 1.00 96.12 297 PRO A O 1
ATOM 2269 N N . VAL A 1 298 ? -10.865 6.381 -0.657 1.00 95.38 298 VAL A N 1
ATOM 2270 C CA . VAL A 1 298 ? -10.346 5.376 0.279 1.00 95.38 298 VAL A CA 1
ATOM 2271 C C . VAL A 1 298 ? -10.322 5.956 1.691 1.00 95.38 298 VAL A C 1
ATOM 2273 O O . VAL A 1 298 ? -10.411 7.170 1.895 1.00 95.38 298 VAL A O 1
ATOM 2276 N N . VAL A 1 299 ? -10.210 5.099 2.703 1.00 94.50 299 VAL A N 1
ATOM 2277 C CA . VAL A 1 299 ? -10.022 5.576 4.076 1.00 94.50 299 VAL A CA 1
ATOM 2278 C C . VAL A 1 299 ? -8.567 6.005 4.257 1.00 94.50 299 VAL A C 1
ATOM 2280 O O . VAL A 1 299 ? -7.670 5.168 4.226 1.00 94.50 299 VAL A O 1
ATOM 2283 N N . SER A 1 300 ? -8.336 7.300 4.475 1.00 91.31 300 SER A N 1
ATOM 2284 C CA . SER A 1 300 ? -7.015 7.844 4.809 1.00 91.31 300 SER A CA 1
ATOM 2285 C C . SER A 1 300 ? -6.871 7.979 6.320 1.00 91.31 300 SER A C 1
ATOM 2287 O O . SER A 1 300 ? -7.769 8.517 6.976 1.00 91.31 300 SER A O 1
ATOM 2289 N N . ALA A 1 301 ? -5.756 7.493 6.869 1.00 90.69 301 ALA A N 1
ATOM 2290 C CA . ALA A 1 301 ? -5.464 7.613 8.295 1.00 90.69 301 ALA A CA 1
ATOM 2291 C C . ALA A 1 301 ? -5.278 9.080 8.704 1.00 90.69 301 ALA A C 1
ATOM 2293 O O . ALA A 1 301 ? -4.854 9.916 7.908 1.00 90.69 301 ALA A O 1
ATOM 2294 N N . TYR A 1 302 ? -5.556 9.382 9.969 1.00 86.31 302 TYR A N 1
ATOM 2295 C CA . TYR A 1 302 ? -5.096 10.623 10.579 1.00 86.31 302 TYR A CA 1
ATOM 2296 C C . TYR A 1 302 ? -3.622 10.500 10.968 1.00 86.31 302 TYR A C 1
ATOM 2298 O O . TYR A 1 302 ? -3.201 9.466 11.492 1.00 86.31 302 TYR A O 1
ATOM 2306 N N . ASP A 1 303 ? -2.863 11.584 10.807 1.00 79.31 303 ASP A N 1
ATOM 2307 C CA . ASP A 1 303 ? -1.417 11.607 11.071 1.00 79.31 303 ASP A CA 1
ATOM 2308 C C . ASP A 1 303 ? -1.038 11.192 12.503 1.00 79.31 303 ASP A C 1
ATOM 2310 O O . ASP A 1 303 ? 0.049 10.676 12.751 1.00 79.31 303 ASP A O 1
ATOM 2314 N N . ASN A 1 304 ? -1.946 11.397 13.458 1.00 75.75 304 ASN A N 1
ATOM 2315 C CA . ASN A 1 304 ? -1.763 11.086 14.873 1.00 75.75 304 ASN A CA 1
ATOM 2316 C C . ASN A 1 304 ? -2.466 9.794 15.327 1.00 75.75 304 ASN A C 1
ATOM 2318 O O . ASN A 1 304 ? -2.550 9.554 16.532 1.00 75.75 304 ASN A O 1
ATOM 2322 N N . ALA A 1 305 ? -3.000 8.984 14.407 1.00 85.62 305 ALA A N 1
ATOM 2323 C CA . ALA A 1 305 ? -3.838 7.833 14.747 1.00 85.62 305 ALA A CA 1
ATOM 2324 C C . ALA A 1 305 ? -3.417 6.525 14.051 1.00 85.62 305 ALA A C 1
ATOM 2326 O O . ALA A 1 305 ? -4.245 5.649 13.787 1.00 85.62 305 ALA A O 1
ATOM 2327 N N . TYR A 1 306 ? -2.119 6.362 13.787 1.00 87.44 306 TYR A N 1
ATOM 2328 C CA . TYR A 1 306 ? -1.541 5.094 13.342 1.00 87.44 306 TYR A CA 1
ATOM 2329 C C . TYR A 1 306 ? -1.453 4.095 14.500 1.00 87.44 306 TYR A C 1
ATOM 2331 O O . TYR A 1 306 ? -0.715 4.305 15.462 1.00 87.44 306 TYR A O 1
ATOM 2339 N N . CYS A 1 307 ? -2.150 2.965 14.383 1.00 90.19 307 CYS A N 1
ATOM 2340 C CA . CYS A 1 307 ? -2.149 1.895 15.378 1.00 90.19 307 CYS A CA 1
ATOM 2341 C C . CYS A 1 307 ? -0.763 1.266 15.578 1.00 90.19 307 CYS A C 1
ATOM 2343 O O . CYS A 1 307 ? -0.461 0.786 16.667 1.00 90.19 307 CYS A O 1
ATOM 2345 N N . VAL A 1 308 ? 0.073 1.275 14.537 1.00 86.50 308 VAL A N 1
ATOM 2346 C CA . VAL A 1 308 ? 1.394 0.626 14.529 1.00 86.50 308 VAL A CA 1
ATOM 2347 C C . VAL A 1 308 ? 2.500 1.425 15.221 1.00 86.50 308 VAL A C 1
ATOM 2349 O O . VAL A 1 308 ? 3.588 0.902 15.471 1.00 86.50 308 VAL A O 1
ATOM 2352 N N . MET A 1 309 ? 2.246 2.694 15.535 1.00 77.81 309 MET A N 1
ATOM 2353 C CA . MET A 1 309 ? 3.202 3.540 16.247 1.00 77.81 309 MET A CA 1
ATOM 2354 C C . MET A 1 309 ? 3.152 3.236 17.743 1.00 77.81 309 MET A C 1
ATOM 2356 O O . MET A 1 309 ? 2.118 2.851 18.256 1.00 77.81 309 MET A O 1
ATOM 2360 N N . LYS A 1 310 ? 4.250 3.396 18.485 1.00 67.88 310 LYS A N 1
ATOM 2361 C CA . LYS A 1 310 ? 4.162 3.317 19.952 1.00 67.88 310 LYS A CA 1
ATOM 2362 C C . LYS A 1 310 ? 3.524 4.600 20.472 1.00 67.88 310 LYS A C 1
ATOM 2364 O O . LYS A 1 310 ? 4.039 5.682 20.208 1.00 67.88 310 LYS A O 1
ATOM 2369 N N . GLY A 1 311 ? 2.443 4.472 21.228 1.00 59.56 311 GLY A N 1
ATOM 2370 C CA . GLY A 1 311 ? 1.733 5.603 21.807 1.00 59.56 311 GLY A CA 1
ATOM 2371 C C . GLY A 1 311 ? 0.855 5.165 22.969 1.00 59.56 311 GLY A C 1
ATOM 2372 O O . GLY A 1 311 ? 0.313 4.063 22.970 1.00 59.56 311 GLY A O 1
ATOM 2373 N N . GLU A 1 312 ? 0.720 6.033 23.964 1.00 52.78 312 GLU A N 1
ATOM 2374 C CA . GLU A 1 312 ? -0.200 5.840 25.081 1.00 52.78 312 GLU A CA 1
ATOM 2375 C C . GLU A 1 312 ? -1.002 7.128 25.269 1.00 52.78 312 GLU A C 1
ATOM 2377 O O . GLU A 1 312 ? -0.431 8.210 25.4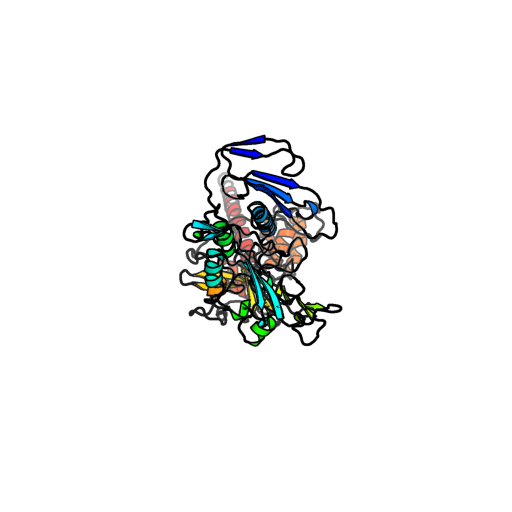11 1.00 52.78 312 GLU A O 1
ATOM 2382 N N . GLY A 1 313 ? -2.330 7.018 25.228 1.00 52.59 313 GLY A N 1
ATOM 2383 C CA . GLY A 1 313 ? -3.224 8.119 25.577 1.00 52.59 313 GLY A CA 1
ATOM 2384 C C . GLY A 1 313 ? -3.332 8.288 27.095 1.00 52.59 313 GLY A C 1
ATOM 2385 O O . GLY A 1 313 ? -3.150 7.331 27.842 1.00 52.59 313 GLY A O 1
ATOM 2386 N N . LEU A 1 314 ? -3.674 9.499 27.550 1.00 44.59 314 LEU A N 1
ATOM 2387 C CA . LEU A 1 314 ? -3.906 9.809 28.972 1.00 44.59 314 LEU A CA 1
ATOM 2388 C C . LEU A 1 314 ? -5.101 9.039 29.568 1.00 44.59 314 LEU A C 1
ATOM 2390 O O . LEU A 1 314 ? -5.125 8.797 30.771 1.00 44.59 314 LEU A O 1
ATOM 2394 N N . PHE A 1 315 ? -6.063 8.634 28.728 1.00 60.34 315 PHE A N 1
ATOM 2395 C CA . PHE A 1 315 ? -7.214 7.807 29.095 1.00 60.34 315 PHE A CA 1
ATOM 2396 C C . PHE A 1 315 ? -7.490 6.782 28.000 1.00 60.34 315 PHE A C 1
ATOM 2398 O O . PHE A 1 315 ? -7.529 7.132 26.820 1.00 60.34 315 PHE A O 1
ATOM 2405 N N . ASN A 1 316 ? -7.717 5.527 28.391 1.00 71.69 316 ASN A N 1
ATOM 2406 C CA . ASN A 1 316 ? -7.927 4.426 27.454 1.00 71.69 316 ASN A CA 1
ATOM 2407 C C . ASN A 1 316 ? -9.243 3.670 27.684 1.00 71.69 316 ASN A C 1
ATOM 2409 O O . ASN A 1 316 ? -9.282 2.446 27.791 1.00 71.69 316 ASN A O 1
ATOM 2413 N N . PHE A 1 317 ? -10.340 4.416 27.743 1.00 75.75 317 PHE A N 1
ATOM 2414 C CA . PHE A 1 317 ? -11.695 3.876 27.899 1.00 75.75 317 PHE A CA 1
ATOM 2415 C C . PHE A 1 317 ? -12.139 2.993 26.721 1.00 75.75 317 PHE A C 1
ATOM 2417 O O . PHE A 1 317 ? -13.068 2.204 26.846 1.00 75.75 317 PHE A O 1
ATOM 2424 N N . TYR A 1 318 ? -11.458 3.099 25.584 1.00 79.50 318 TYR A N 1
ATOM 2425 C CA . TYR A 1 318 ? -11.696 2.306 24.382 1.00 79.50 318 TYR A CA 1
ATOM 2426 C C . TYR A 1 318 ? -10.774 1.082 24.256 1.00 79.50 318 TYR A C 1
ATOM 2428 O O . TYR A 1 318 ? -10.966 0.265 23.360 1.00 79.50 318 TYR A O 1
ATOM 2436 N N . GLY A 1 319 ? -9.772 0.935 25.127 1.00 79.06 319 GLY A N 1
ATOM 2437 C CA . GLY A 1 319 ? -8.826 -0.182 25.061 1.00 79.06 319 GLY A CA 1
ATOM 2438 C C . GLY A 1 319 ? -7.847 -0.135 23.879 1.00 79.06 319 GLY A C 1
ATOM 2439 O O . GLY A 1 319 ? -7.350 -1.180 23.476 1.00 79.06 319 GLY A O 1
ATOM 2440 N N . HIS A 1 320 ? -7.549 1.045 23.321 1.00 85.19 320 HIS A N 1
ATOM 2441 C CA . HIS A 1 320 ? -6.466 1.223 22.353 1.00 85.19 320 HIS A CA 1
ATOM 2442 C C . HIS A 1 320 ? -5.111 0.840 22.955 1.00 85.19 320 HIS A C 1
ATOM 2444 O O . HIS A 1 320 ? -4.673 1.413 23.949 1.00 85.19 320 HIS A O 1
ATOM 2450 N N . GLU A 1 321 ? -4.393 -0.057 22.303 1.00 84.44 321 GLU A N 1
ATOM 2451 C CA . GLU A 1 321 ? -2.982 -0.309 22.567 1.00 84.44 321 GLU A CA 1
ATOM 2452 C C . GLU A 1 321 ? -2.223 -0.126 21.249 1.00 84.44 321 GLU A C 1
ATOM 2454 O O . GLU A 1 321 ? -2.478 -0.819 20.260 1.00 84.44 321 GLU A O 1
ATOM 2459 N N . PHE A 1 322 ? -1.302 0.836 21.217 1.00 84.00 322 PHE A N 1
ATOM 2460 C CA . PHE A 1 322 ? -0.543 1.178 20.020 1.00 84.00 322 PHE A CA 1
ATOM 2461 C C . PHE A 1 322 ? 0.844 0.520 20.070 1.00 84.00 322 PHE A C 1
ATOM 2463 O O . PHE A 1 322 ? 1.663 0.799 20.952 1.00 84.00 322 PHE A O 1
ATOM 2470 N N . ALA A 1 323 ? 1.096 -0.400 19.143 1.00 83.31 323 ALA A N 1
ATOM 2471 C CA . ALA A 1 323 ? 2.306 -1.211 19.072 1.00 83.31 323 ALA A CA 1
ATOM 2472 C C . ALA A 1 323 ? 2.546 -1.666 17.623 1.00 83.31 323 ALA A C 1
ATOM 2474 O O . ALA A 1 323 ? 1.591 -1.742 16.857 1.00 83.31 323 ALA A O 1
ATOM 2475 N N . PRO A 1 324 ? 3.770 -2.074 17.233 1.00 85.94 324 PRO A N 1
ATOM 2476 C CA . PRO A 1 324 ? 4.039 -2.535 15.862 1.00 85.94 324 PRO A CA 1
ATOM 2477 C C . PRO A 1 324 ? 3.117 -3.673 15.375 1.00 85.94 324 PRO A C 1
ATOM 2479 O O . PRO A 1 324 ? 2.795 -3.774 14.188 1.00 85.94 324 PRO A O 1
ATOM 2482 N N . THR A 1 325 ? 2.648 -4.519 16.298 1.00 89.31 325 THR A N 1
ATOM 2483 C CA . THR A 1 325 ? 1.710 -5.619 16.024 1.00 89.31 325 THR A CA 1
ATOM 2484 C C . THR A 1 325 ? 0.237 -5.205 16.080 1.00 89.31 325 THR A C 1
ATOM 2486 O O . THR A 1 325 ? -0.635 -6.015 15.766 1.00 89.31 325 THR A O 1
ATOM 2489 N N . SER A 1 326 ? -0.073 -3.968 16.466 1.00 92.31 326 SER A N 1
ATOM 2490 C CA . SER A 1 326 ? -1.444 -3.473 16.561 1.00 92.31 326 SER A CA 1
ATOM 2491 C C . SER A 1 326 ? -2.053 -3.204 15.203 1.00 92.31 326 SER A C 1
ATOM 2493 O O . SER A 1 326 ? -1.398 -2.717 14.281 1.00 92.31 326 SER A O 1
ATOM 2495 N N . ARG A 1 327 ? -3.334 -3.534 15.085 1.00 94.88 327 ARG A N 1
ATOM 2496 C CA . ARG A 1 327 ? -4.155 -3.262 13.910 1.00 94.88 327 ARG A CA 1
ATOM 2497 C C . ARG A 1 327 ? -5.456 -2.593 14.330 1.00 94.88 327 ARG A C 1
ATOM 2499 O O . ARG A 1 327 ? -5.846 -2.652 15.494 1.00 94.88 327 ARG A O 1
ATOM 2506 N N . CYS A 1 328 ? -6.084 -1.912 13.388 1.00 95.88 328 CYS A N 1
ATOM 2507 C CA . CYS A 1 328 ? -7.357 -1.253 13.565 1.00 95.88 328 CYS A CA 1
ATOM 2508 C C . CYS A 1 328 ? -8.502 -2.253 13.368 1.00 95.88 328 CYS A C 1
ATOM 2510 O O . CYS A 1 328 ? -8.570 -2.972 12.363 1.00 95.88 328 CYS A O 1
ATOM 2512 N N . PHE A 1 329 ? -9.421 -2.270 14.327 1.00 96.25 329 PHE A N 1
ATOM 2513 C CA . PHE A 1 329 ? -10.631 -3.078 14.297 1.00 96.25 329 PHE A CA 1
ATOM 2514 C C . PHE A 1 329 ? -11.863 -2.220 14.538 1.00 96.25 329 PHE A C 1
ATOM 2516 O O . PHE A 1 329 ? -11.876 -1.390 15.445 1.00 96.25 329 PHE A O 1
ATOM 2523 N N . GLU A 1 330 ? -12.918 -2.480 13.772 1.00 94.44 330 GLU A N 1
ATOM 2524 C CA . GLU A 1 330 ? -14.247 -1.957 14.071 1.00 94.44 330 GLU A CA 1
ATOM 2525 C C . GLU A 1 330 ? -14.805 -2.693 15.291 1.00 94.44 330 GLU A C 1
ATOM 2527 O O . GLU A 1 330 ? -14.787 -3.927 15.360 1.00 94.44 330 GLU A O 1
ATOM 2532 N N . SER A 1 331 ? -15.247 -1.942 16.294 1.00 93.81 331 SER A N 1
ATOM 2533 C CA . SER A 1 331 ? -15.503 -2.512 17.609 1.00 93.81 331 SER A CA 1
ATOM 2534 C C . SER A 1 331 ? -16.425 -1.637 18.455 1.00 93.81 331 SER A C 1
ATOM 2536 O O . SER A 1 331 ? -16.408 -0.412 18.358 1.00 93.81 331 SER A O 1
ATOM 2538 N N . THR A 1 332 ? -17.211 -2.271 19.323 1.00 91.75 332 THR A N 1
ATOM 2539 C CA . THR A 1 332 ? -17.949 -1.592 20.404 1.00 91.75 332 THR A CA 1
ATOM 2540 C C . THR A 1 332 ? -17.234 -1.718 21.745 1.00 91.75 332 THR A C 1
ATOM 2542 O O . THR A 1 332 ? -17.839 -1.456 22.780 1.00 91.75 332 THR A O 1
ATOM 2545 N N . LEU A 1 333 ? -15.985 -2.195 21.742 1.00 89.44 333 LEU A N 1
ATOM 2546 C CA . LEU A 1 333 ? -15.203 -2.426 22.947 1.00 89.44 333 LEU A CA 1
ATOM 2547 C C . LEU A 1 333 ? -15.086 -1.139 23.764 1.00 89.44 333 LEU A C 1
ATOM 2549 O O . LEU A 1 333 ? -14.739 -0.070 23.231 1.00 89.44 333 LEU A O 1
ATOM 2553 N N . MET A 1 334 ? -15.353 -1.285 25.057 1.00 85.88 334 MET A N 1
ATOM 2554 C CA . MET A 1 334 ? -15.271 -0.227 26.044 1.00 85.88 334 MET A CA 1
ATOM 2555 C C . MET A 1 334 ? -14.935 -0.791 27.424 1.00 85.88 334 MET A C 1
ATOM 2557 O O . MET A 1 334 ? -15.314 -1.910 27.757 1.00 85.88 334 MET A O 1
ATOM 2561 N N . THR A 1 335 ? -14.230 -0.009 28.236 1.00 81.56 335 THR A N 1
ATOM 2562 C CA . THR A 1 335 ? -14.023 -0.312 29.654 1.00 81.56 335 THR A CA 1
ATOM 2563 C C . THR A 1 335 ? -15.340 -0.187 30.425 1.00 81.56 335 THR A C 1
ATOM 2565 O O . THR A 1 335 ? -16.085 0.776 30.234 1.00 81.56 335 THR A O 1
ATOM 2568 N N . ASN A 1 336 ? -15.616 -1.136 31.320 1.00 74.56 336 ASN A N 1
ATOM 2569 C CA . ASN A 1 336 ? -16.851 -1.169 32.107 1.00 74.56 336 ASN A CA 1
ATOM 2570 C C . ASN A 1 336 ? -17.068 0.131 32.897 1.00 74.56 336 ASN A C 1
ATOM 2572 O O . ASN A 1 336 ? -16.129 0.711 33.441 1.00 74.56 336 ASN A O 1
ATOM 2576 N N . GLY A 1 337 ? -18.330 0.555 33.002 1.00 68.19 337 GLY A N 1
ATOM 2577 C CA . GLY A 1 337 ? -18.721 1.763 33.737 1.00 68.19 337 GLY A CA 1
ATOM 2578 C C . GLY A 1 337 ? -18.714 3.048 32.904 1.00 68.19 337 GLY A C 1
ATOM 2579 O O . GLY A 1 337 ? -19.174 4.079 33.393 1.00 68.19 337 GLY A O 1
ATOM 2580 N N . PHE A 1 338 ? -18.268 2.991 31.646 1.00 68.81 338 PHE A N 1
ATOM 2581 C CA . PHE A 1 338 ? -18.417 4.084 30.686 1.00 68.81 338 PHE A CA 1
ATOM 2582 C C . PHE A 1 338 ? -19.595 3.829 29.732 1.00 68.81 338 PHE A C 1
ATOM 2584 O O . PHE A 1 338 ? -19.880 2.683 29.394 1.00 68.81 338 PHE A O 1
ATOM 2591 N N . PRO A 1 339 ? -20.311 4.880 29.292 1.00 68.12 339 PRO A N 1
ATOM 2592 C CA . PRO A 1 339 ? -21.424 4.723 28.365 1.00 68.12 339 PRO A CA 1
ATOM 2593 C C . PRO A 1 339 ? -20.927 4.302 26.980 1.00 68.12 339 PRO A C 1
ATOM 2595 O O . PRO A 1 339 ? -20.092 4.985 26.386 1.00 68.12 339 PRO A O 1
ATOM 2598 N N . ASN A 1 340 ? -21.498 3.218 26.447 1.00 67.19 340 ASN A N 1
ATOM 2599 C CA . ASN A 1 340 ? -21.173 2.695 25.122 1.00 67.19 340 ASN A CA 1
ATOM 2600 C C . ASN A 1 340 ? -21.271 3.796 24.046 1.00 67.19 340 ASN A C 1
ATOM 2602 O O . ASN A 1 340 ? -22.351 4.305 23.747 1.00 67.19 340 ASN A O 1
ATOM 2606 N N . ALA A 1 341 ? -20.130 4.143 23.446 1.00 68.44 341 ALA A N 1
ATOM 2607 C CA . ALA A 1 341 ? -20.018 5.163 22.401 1.00 68.44 341 ALA A CA 1
ATOM 2608 C C . ALA A 1 341 ? -20.380 4.637 20.997 1.00 68.44 341 ALA A C 1
ATOM 2610 O O . ALA A 1 341 ? -20.195 5.341 20.007 1.00 68.44 341 ALA A O 1
ATOM 2611 N N . GLY A 1 342 ? -20.876 3.402 20.903 1.00 78.75 342 GLY A N 1
ATOM 2612 C CA . GLY A 1 342 ? -21.197 2.727 19.654 1.00 78.75 342 GLY A CA 1
ATOM 2613 C C . GLY A 1 342 ? -19.983 2.092 18.977 1.00 78.75 342 GLY A C 1
ATOM 2614 O O . GLY A 1 342 ? -18.896 1.968 19.551 1.00 78.75 342 GLY A O 1
ATOM 2615 N N . TYR A 1 343 ? -20.199 1.658 17.733 1.00 84.12 343 TYR A N 1
ATOM 2616 C CA . TYR A 1 343 ? -19.143 1.115 16.885 1.00 84.12 343 TYR A CA 1
ATOM 2617 C C . TYR A 1 343 ? -18.146 2.204 16.504 1.00 84.12 343 TYR A C 1
ATOM 2619 O O . TYR A 1 343 ? -18.525 3.275 16.033 1.00 84.12 343 TYR A O 1
ATOM 2627 N N . GLY A 1 344 ? -16.868 1.887 16.654 1.00 89.12 344 GLY A N 1
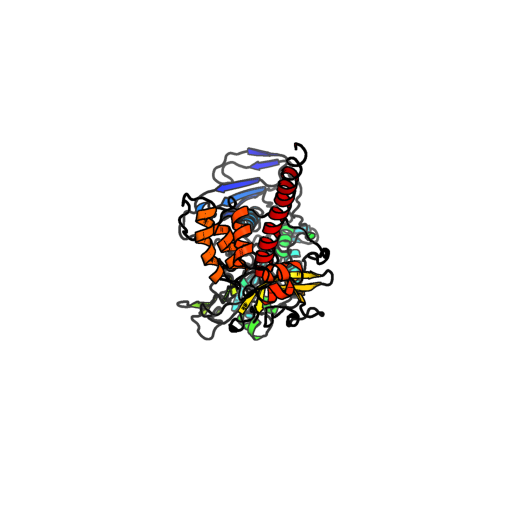ATOM 2628 C CA . GLY A 1 344 ? -15.801 2.681 16.087 1.00 89.12 344 GLY A CA 1
ATOM 2629 C C . GLY A 1 344 ? -14.474 1.933 16.058 1.00 89.12 344 GLY A C 1
ATOM 2630 O O . GLY A 1 344 ? -14.361 0.812 16.564 1.00 89.12 344 GLY A O 1
ATOM 2631 N N . PRO A 1 345 ? -13.449 2.573 15.495 1.00 92.69 345 PRO A N 1
ATOM 2632 C CA . PRO A 1 345 ? -12.144 1.967 15.337 1.00 92.69 345 PRO A CA 1
ATOM 2633 C C . PRO A 1 345 ? -11.410 1.855 16.677 1.00 92.69 345 PRO A C 1
ATOM 2635 O O . PRO A 1 345 ? -11.449 2.764 17.512 1.00 92.69 345 PRO A O 1
ATOM 2638 N N . ARG A 1 346 ? -10.720 0.732 16.879 1.00 92.38 346 ARG A N 1
ATOM 2639 C CA . ARG A 1 346 ? -9.873 0.425 18.040 1.00 92.38 346 ARG A CA 1
ATOM 2640 C C . ARG A 1 346 ? -8.534 -0.111 17.565 1.00 92.38 346 ARG A C 1
ATOM 2642 O O . ARG A 1 346 ? -8.495 -0.975 16.695 1.00 92.38 346 ARG A O 1
ATOM 2649 N N . CYS A 1 347 ? -7.448 0.375 18.154 1.00 92.88 347 CYS A N 1
ATOM 2650 C CA . CYS A 1 347 ? -6.114 -0.156 17.885 1.00 92.88 347 CYS A CA 1
ATOM 2651 C C . CYS A 1 347 ? -5.844 -1.299 18.855 1.00 92.88 347 CYS A C 1
ATOM 2653 O O . CYS A 1 347 ? -5.779 -1.062 20.056 1.00 92.88 347 CYS A O 1
ATOM 2655 N N . ILE A 1 348 ? -5.724 -2.524 18.352 1.00 93.56 348 ILE A N 1
ATOM 2656 C CA . ILE A 1 348 ? -5.610 -3.726 19.181 1.00 93.56 348 ILE A CA 1
ATOM 2657 C C . ILE A 1 348 ? -4.399 -4.548 18.708 1.00 93.56 348 ILE A C 1
ATOM 2659 O O . ILE A 1 348 ? -4.315 -4.858 17.515 1.00 93.56 348 ILE A O 1
ATOM 2663 N N . PRO A 1 349 ? -3.448 -4.894 19.597 1.00 93.50 349 PRO A N 1
ATOM 2664 C CA . PRO A 1 349 ? -2.326 -5.772 19.308 1.00 93.50 349 PRO A CA 1
ATOM 2665 C C . PRO A 1 349 ? -2.810 -7.139 18.847 1.00 93.50 349 PRO A C 1
ATOM 2667 O O . PRO A 1 349 ? -3.700 -7.740 19.451 1.00 93.50 349 PRO A O 1
ATOM 2670 N N . THR A 1 350 ? -2.188 -7.630 17.781 1.00 94.44 350 THR A N 1
ATOM 2671 C CA . THR A 1 350 ? -2.528 -8.911 17.161 1.00 94.44 350 THR A CA 1
ATOM 2672 C C . THR A 1 350 ? -1.397 -9.918 17.318 1.00 94.44 350 THR A C 1
ATOM 2674 O O . THR A 1 350 ? -0.224 -9.544 17.386 1.00 94.44 350 THR A O 1
ATOM 2677 N N . ALA A 1 351 ? -1.752 -11.197 17.356 1.00 93.25 351 ALA A N 1
ATOM 2678 C CA . ALA A 1 351 ? -0.829 -12.316 17.236 1.00 93.25 351 ALA A CA 1
ATOM 2679 C C . ALA A 1 351 ? -1.447 -13.395 16.341 1.00 93.25 351 ALA A C 1
ATOM 2681 O O . ALA A 1 351 ? -2.667 -13.542 16.296 1.00 93.25 351 ALA A O 1
ATOM 2682 N N . CYS A 1 352 ? -0.597 -14.140 15.640 1.00 91.00 352 CYS A N 1
ATOM 2683 C CA . CYS A 1 352 ? -1.003 -15.216 14.741 1.00 91.00 352 CYS A CA 1
ATOM 2684 C C . CYS A 1 352 ? -0.405 -16.535 15.231 1.00 91.00 352 CYS A C 1
ATOM 2686 O O . CYS A 1 352 ? 0.800 -16.591 15.500 1.00 91.00 352 CYS A O 1
ATOM 2688 N N . SER A 1 353 ? -1.221 -17.584 15.356 1.00 88.75 353 SER A N 1
ATOM 2689 C CA . SER A 1 353 ? -0.700 -18.927 15.634 1.00 88.75 353 SER A CA 1
ATOM 2690 C C . SER A 1 353 ? -0.013 -19.530 14.404 1.00 88.75 353 SER A C 1
ATOM 2692 O O . SER A 1 353 ? -0.214 -19.036 13.291 1.00 88.75 353 SER A O 1
ATOM 2694 N N . PRO A 1 354 ? 0.775 -20.609 14.571 1.00 83.88 354 PRO A N 1
ATOM 2695 C CA . PRO A 1 354 ? 1.328 -21.364 13.445 1.00 83.88 354 PRO A CA 1
ATOM 2696 C C . PRO A 1 354 ? 0.260 -21.884 12.471 1.00 83.88 354 PRO A C 1
ATOM 2698 O O . PRO A 1 354 ? 0.508 -21.965 11.275 1.00 83.88 354 PRO A O 1
ATOM 2701 N N . GLU A 1 355 ? -0.941 -22.182 12.966 1.00 84.50 355 GLU A N 1
ATOM 2702 C CA . GLU A 1 355 ? -2.094 -22.621 12.170 1.00 84.50 355 GLU A CA 1
ATOM 2703 C C . GLU A 1 355 ? -2.836 -21.452 11.494 1.00 84.50 355 GLU A C 1
ATOM 2705 O O . GLU A 1 355 ? -3.867 -21.660 10.862 1.00 84.50 355 GLU A O 1
ATOM 2710 N N . GLY A 1 356 ? -2.346 -20.216 11.639 1.00 85.12 356 GLY A N 1
ATOM 2711 C CA . GLY A 1 356 ? -2.937 -19.024 11.030 1.00 85.12 356 GLY A CA 1
ATOM 2712 C C . GLY A 1 356 ? -4.111 -18.420 11.807 1.00 85.12 356 GLY A C 1
ATOM 2713 O O . GLY A 1 356 ? -4.793 -17.548 11.272 1.00 85.12 356 GLY A O 1
ATOM 2714 N N . ARG A 1 357 ? -4.354 -18.832 13.061 1.00 89.88 357 ARG A N 1
ATOM 2715 C CA . ARG A 1 357 ? -5.435 -18.269 13.893 1.00 89.88 357 ARG A CA 1
ATOM 2716 C C . ARG A 1 357 ? -5.068 -16.882 14.412 1.00 89.88 357 ARG A C 1
ATOM 2718 O O . ARG A 1 357 ? -3.948 -16.673 14.880 1.00 89.88 357 ARG A O 1
ATOM 2725 N N . LEU A 1 358 ? -6.031 -15.961 14.392 1.00 95.19 358 LEU A N 1
ATOM 2726 C CA . LEU A 1 358 ? -5.863 -14.585 14.860 1.00 95.19 358 LEU A CA 1
ATOM 2727 C C . LEU A 1 358 ? -6.265 -14.435 16.336 1.00 95.19 358 LEU A C 1
ATOM 2729 O O . LEU A 1 358 ? -7.392 -14.735 16.733 1.00 95.19 358 LEU A O 1
ATOM 2733 N N . TYR A 1 359 ? -5.348 -13.893 17.131 1.00 95.44 359 TYR A N 1
ATOM 2734 C CA . TYR A 1 359 ? -5.560 -13.535 18.528 1.00 95.44 359 TYR A CA 1
ATOM 2735 C C . TYR A 1 359 ? -5.419 -12.034 18.720 1.00 95.44 359 TYR A C 1
ATOM 2737 O O . TYR A 1 359 ? -4.540 -11.388 18.145 1.00 95.44 359 TYR A O 1
ATOM 2745 N N . LEU A 1 360 ? -6.268 -11.497 19.583 1.00 95.50 360 LEU A N 1
ATOM 2746 C CA . LEU A 1 360 ? -6.286 -10.103 19.978 1.00 95.50 360 LEU A CA 1
ATOM 2747 C C . LEU A 1 360 ? -5.827 -9.986 21.426 1.00 95.50 360 LEU A C 1
ATOM 2749 O O . LEU A 1 360 ? -6.232 -10.777 22.280 1.00 95.50 360 LEU A O 1
ATOM 2753 N N . ARG A 1 361 ? -5.008 -8.981 21.722 1.00 90.94 361 ARG A N 1
ATOM 2754 C CA . ARG A 1 361 ? -4.663 -8.618 23.095 1.00 90.94 361 ARG A CA 1
ATOM 2755 C C . ARG A 1 361 ? -5.409 -7.348 23.475 1.00 90.94 361 ARG A C 1
ATOM 2757 O O . ARG A 1 361 ? -5.127 -6.288 22.938 1.00 90.94 361 ARG A O 1
ATOM 2764 N N . ILE A 1 362 ? -6.349 -7.471 24.399 1.00 87.38 362 ILE A N 1
ATOM 2765 C CA . ILE A 1 362 ? -7.235 -6.400 24.841 1.00 87.38 362 ILE A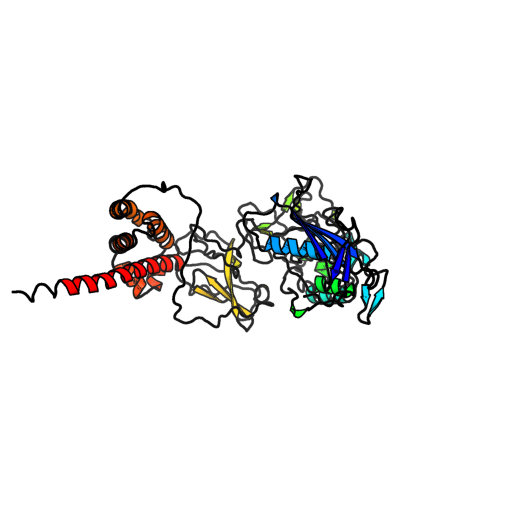 CA 1
ATOM 2766 C C . ILE A 1 362 ? -6.965 -6.134 26.316 1.00 87.38 362 ILE A C 1
ATOM 2768 O O . ILE A 1 362 ? -7.242 -6.985 27.161 1.00 87.38 362 ILE A O 1
ATOM 2772 N N . GLN A 1 363 ? -6.397 -4.967 26.623 1.00 78.38 363 GLN A N 1
ATOM 2773 C CA . GLN A 1 363 ? -6.031 -4.557 27.979 1.00 78.38 363 GLN A CA 1
ATOM 2774 C C . GLN A 1 363 ? -5.257 -5.664 28.708 1.00 78.38 363 GLN A C 1
ATOM 2776 O O . GLN A 1 363 ? -5.574 -6.062 29.822 1.00 78.38 363 GLN A O 1
ATOM 2781 N N . GLY A 1 364 ? -4.248 -6.233 28.046 1.00 77.88 364 GLY A N 1
ATOM 2782 C CA . GLY A 1 364 ? -3.429 -7.310 28.619 1.00 77.88 364 GLY A CA 1
ATOM 2783 C C . GLY A 1 364 ? -4.074 -8.702 28.708 1.00 77.88 364 GLY A C 1
ATOM 2784 O O . GLY A 1 364 ? -3.374 -9.632 29.102 1.00 77.88 364 GLY A O 1
ATOM 2785 N N . GLN A 1 365 ? -5.338 -8.866 28.318 1.00 86.12 365 GLN A N 1
ATOM 2786 C CA . GLN A 1 365 ? -6.033 -10.154 28.232 1.00 86.12 365 GLN A CA 1
ATOM 2787 C C . GLN A 1 365 ? -6.119 -10.625 26.774 1.00 86.12 365 GLN A C 1
ATOM 2789 O O . GLN A 1 365 ? -6.041 -9.816 25.852 1.00 86.12 365 GLN A O 1
ATOM 2794 N N . THR A 1 366 ? -6.265 -11.930 26.547 1.00 91.56 366 THR A N 1
ATOM 2795 C CA . THR A 1 366 ? -6.333 -12.509 25.195 1.00 91.56 366 THR A CA 1
ATOM 2796 C C . THR A 1 366 ? -7.773 -12.823 24.809 1.00 91.56 366 THR A C 1
ATOM 2798 O O . THR A 1 366 ? -8.484 -13.470 25.574 1.00 91.56 366 THR A O 1
ATOM 2801 N N . ALA A 1 367 ? -8.165 -12.418 23.604 1.00 94.38 367 ALA A N 1
ATOM 2802 C CA . ALA A 1 367 ? -9.414 -12.792 22.950 1.00 94.38 367 ALA A CA 1
ATOM 2803 C C . ALA A 1 367 ? -9.110 -13.502 21.624 1.00 94.38 367 ALA A C 1
ATOM 2805 O O . ALA A 1 367 ? -8.223 -13.082 20.877 1.00 94.38 367 ALA A O 1
ATOM 2806 N N . SER A 1 368 ? -9.826 -14.583 21.332 1.00 95.19 368 SER A N 1
ATOM 2807 C CA . SER A 1 368 ? -9.680 -15.348 20.089 1.00 95.19 368 SER A CA 1
ATOM 2808 C C . SER A 1 368 ? -10.709 -14.906 19.054 1.00 95.19 368 SER A C 1
ATOM 2810 O O . SER A 1 368 ? -11.885 -14.766 19.382 1.00 95.19 368 SER A O 1
ATOM 2812 N N . CYS A 1 369 ? -10.278 -14.715 17.807 1.00 97.25 369 CYS A N 1
ATOM 2813 C CA . CYS A 1 369 ? -11.179 -14.626 16.653 1.00 97.25 369 CYS A CA 1
ATOM 2814 C C . CYS A 1 369 ? -11.750 -16.019 16.291 1.00 97.25 369 CYS A C 1
ATOM 2816 O O . CYS A 1 369 ? -11.297 -17.009 16.877 1.00 97.25 369 CYS A O 1
ATOM 2818 N N . PRO A 1 370 ? -12.736 -16.118 15.371 1.00 96.69 370 PRO A N 1
ATOM 2819 C CA . PRO A 1 370 ? -13.317 -17.398 14.957 1.00 96.69 370 PRO A CA 1
ATOM 2820 C C . PRO A 1 370 ? -12.262 -18.464 14.632 1.00 96.69 370 PRO A C 1
ATOM 2822 O O . PRO A 1 370 ? -11.257 -18.186 13.975 1.00 96.69 370 PRO A O 1
ATOM 2825 N N . GLU A 1 371 ? -12.468 -19.683 15.138 1.00 93.00 371 GLU A N 1
ATOM 2826 C CA . GLU A 1 371 ? -11.471 -20.760 15.061 1.00 93.00 371 GLU A CA 1
ATOM 2827 C C . GLU A 1 371 ? -11.221 -21.274 13.640 1.00 93.00 371 GLU A C 1
ATOM 2829 O O . GLU A 1 371 ? -10.129 -21.768 13.356 1.00 93.00 371 GLU A O 1
ATOM 2834 N N . ASP A 1 372 ? -12.230 -21.172 12.777 1.00 93.12 372 ASP A N 1
ATOM 2835 C CA . ASP A 1 372 ? -12.172 -21.501 11.351 1.00 93.12 372 ASP A CA 1
ATOM 2836 C C . ASP A 1 372 ? -11.472 -20.414 10.521 1.00 93.12 372 ASP A C 1
ATOM 2838 O O . ASP A 1 372 ? -11.209 -20.612 9.336 1.00 93.12 372 ASP A O 1
ATOM 2842 N N . GLY A 1 373 ? -11.125 -19.289 11.152 1.00 93.69 373 GLY A N 1
ATOM 2843 C CA . GLY A 1 373 ? -10.458 -18.159 10.527 1.00 93.69 373 GLY A CA 1
ATOM 2844 C C . GLY A 1 373 ? -11.392 -17.226 9.765 1.00 93.69 373 GLY A C 1
ATOM 2845 O O . GLY A 1 373 ? -10.877 -16.269 9.189 1.00 93.69 373 GLY A O 1
ATOM 2846 N N . SER A 1 374 ? -12.710 -17.459 9.783 1.00 95.94 374 SER A N 1
ATOM 2847 C CA . SER A 1 374 ? -13.662 -16.628 9.051 1.00 95.94 374 SER A CA 1
ATOM 2848 C C . SER A 1 374 ? -13.797 -15.227 9.654 1.00 95.94 374 SER A C 1
ATOM 2850 O O . SER A 1 374 ? -13.498 -14.988 10.831 1.00 95.94 374 SER A O 1
ATOM 2852 N N . GLU A 1 375 ? -14.333 -14.289 8.873 1.00 96.00 375 GLU A N 1
ATOM 2853 C CA . GLU A 1 375 ? -14.836 -13.029 9.418 1.00 96.00 375 GLU A CA 1
ATOM 2854 C C . GLU A 1 375 ? -15.883 -13.304 10.517 1.00 96.00 375 GLU A C 1
ATOM 2856 O O . GLU A 1 375 ? -16.746 -14.176 10.389 1.00 96.00 375 GLU A O 1
ATOM 2861 N N . GLY A 1 376 ? -15.822 -12.550 11.618 1.00 96.69 376 GLY A N 1
ATOM 2862 C CA . GLY A 1 376 ? -16.747 -12.719 12.736 1.00 96.69 376 GLY A CA 1
ATOM 2863 C C . GLY A 1 376 ? -16.430 -11.819 13.923 1.00 96.69 376 GLY A C 1
ATOM 2864 O O . GLY A 1 376 ? -15.911 -10.715 13.767 1.00 96.69 376 GLY A O 1
ATOM 2865 N N . PHE A 1 377 ? -16.755 -12.274 15.131 1.00 97.12 377 PHE A N 1
ATOM 2866 C CA . PHE A 1 377 ? -16.473 -11.540 16.366 1.00 97.12 377 PHE A CA 1
ATOM 2867 C C . PHE A 1 377 ? -15.489 -12.306 17.240 1.00 97.12 377 PHE A C 1
ATOM 2869 O O . PHE A 1 377 ? -15.574 -13.527 17.341 1.00 97.12 377 PHE A O 1
ATOM 2876 N N . ALA A 1 378 ? -14.586 -11.575 17.892 1.00 96.62 378 ALA A N 1
ATOM 2877 C CA . ALA A 1 378 ? -13.730 -12.154 18.917 1.00 96.62 378 ALA A CA 1
ATOM 2878 C C . ALA A 1 378 ? -14.553 -12.590 20.139 1.00 96.62 378 ALA A C 1
ATOM 2880 O O . ALA A 1 378 ? -15.514 -11.907 20.512 1.00 96.62 378 ALA A O 1
ATOM 2881 N N . ASP A 1 379 ? -14.144 -13.677 20.794 1.00 95.25 379 ASP A N 1
ATOM 2882 C CA . ASP A 1 379 ? -14.689 -14.057 22.096 1.00 95.25 379 ASP A CA 1
ATOM 2883 C C . ASP A 1 379 ? -14.154 -13.111 23.175 1.00 95.25 379 ASP A C 1
ATOM 2885 O O . ASP A 1 379 ? -12.985 -13.163 23.564 1.00 95.25 379 ASP A O 1
ATOM 2889 N N . THR A 1 380 ? -15.018 -12.197 23.610 1.00 92.50 380 THR A N 1
ATOM 2890 C CA . THR A 1 380 ? -14.746 -11.222 24.670 1.00 92.50 380 THR A CA 1
ATOM 2891 C C . THR A 1 380 ? -15.467 -11.558 25.977 1.00 92.50 380 THR A C 1
ATOM 2893 O O . THR A 1 380 ? -15.368 -10.795 26.935 1.00 92.50 380 THR A O 1
ATOM 2896 N N . SER A 1 381 ? -16.195 -12.679 26.041 1.00 89.12 381 SER A N 1
ATOM 2897 C CA . SER A 1 381 ? -17.125 -12.990 27.137 1.00 89.12 381 SER A CA 1
ATOM 2898 C C . SER A 1 381 ? -16.442 -13.227 28.487 1.00 89.12 381 SER A C 1
ATOM 2900 O O . SER A 1 381 ? -17.033 -12.980 29.538 1.00 89.12 381 SER A O 1
ATOM 2902 N N . HIS A 1 382 ? -15.186 -13.675 28.459 1.00 84.88 382 HIS A N 1
ATOM 2903 C CA . HIS A 1 382 ? -14.351 -13.925 29.634 1.00 84.88 382 HIS A CA 1
ATOM 2904 C C . HIS A 1 382 ? -13.481 -12.733 30.038 1.00 84.88 382 HIS A C 1
ATOM 2906 O O . HIS A 1 382 ? -12.781 -12.818 31.049 1.00 84.88 382 HIS A O 1
ATOM 2912 N N . LEU A 1 383 ? -13.469 -11.649 29.256 1.00 85.12 383 LEU A N 1
ATOM 2913 C CA . LEU A 1 383 ? -12.610 -10.506 29.541 1.00 85.12 383 LEU A CA 1
ATOM 2914 C C . LEU A 1 383 ? -13.136 -9.726 30.746 1.00 85.12 383 LEU A C 1
ATOM 2916 O O . LEU A 1 383 ? -14.303 -9.347 30.822 1.00 85.12 383 LEU A O 1
ATOM 2920 N N . LEU A 1 384 ? -12.244 -9.448 31.691 1.00 80.50 384 LEU A N 1
ATOM 2921 C CA . LEU A 1 384 ? -12.560 -8.665 32.879 1.00 80.50 384 LEU A CA 1
ATOM 2922 C C . LEU A 1 384 ? -12.457 -7.164 32.590 1.00 80.50 384 LEU A C 1
ATOM 2924 O O . LEU A 1 384 ? -11.551 -6.726 31.881 1.00 80.50 384 LEU A O 1
ATOM 2928 N N . SER A 1 385 ? -13.359 -6.383 33.191 1.00 75.75 385 SER A N 1
ATOM 2929 C CA . SER A 1 385 ? -13.384 -4.910 33.146 1.00 75.75 385 SER A CA 1
ATOM 2930 C C . SER A 1 385 ? -13.608 -4.282 31.764 1.00 75.75 385 SER A C 1
ATOM 2932 O O . SER A 1 385 ? -13.472 -3.067 31.630 1.00 75.75 385 SER A O 1
ATOM 2934 N N . VAL A 1 386 ? -14.004 -5.065 30.761 1.00 82.75 386 VAL A N 1
ATOM 2935 C CA . VAL A 1 386 ? -14.413 -4.574 29.440 1.00 82.75 386 VAL A CA 1
ATOM 2936 C C . VAL A 1 386 ? -15.719 -5.216 29.004 1.00 82.75 386 VAL A C 1
ATOM 2938 O O . VAL A 1 386 ? -16.028 -6.345 29.377 1.00 82.75 386 VAL A O 1
ATOM 2941 N N . GLU A 1 387 ? -16.447 -4.506 28.158 1.00 85.81 387 GLU A N 1
ATOM 2942 C CA . GLU A 1 387 ? -17.642 -4.991 27.492 1.00 85.81 387 GLU A CA 1
ATOM 2943 C C . GLU A 1 387 ? -17.610 -4.640 26.003 1.00 85.81 387 GLU A C 1
ATOM 2945 O O . GLU A 1 387 ? -16.828 -3.807 25.539 1.00 85.81 387 GLU A O 1
ATOM 2950 N N . GLY A 1 388 ? -18.480 -5.293 25.235 1.00 89.44 388 GLY A N 1
ATOM 2951 C CA . GLY A 1 388 ? -18.589 -5.096 23.796 1.00 89.44 388 GLY A CA 1
ATOM 2952 C C . GLY A 1 388 ? -17.863 -6.158 22.978 1.00 89.44 388 GLY A C 1
ATOM 2953 O O . GLY A 1 388 ? -17.360 -7.156 23.494 1.00 89.44 388 GLY A O 1
ATOM 2954 N N . LYS A 1 389 ? -17.871 -5.965 21.660 1.00 92.12 389 LYS A N 1
ATOM 2955 C CA . LYS A 1 389 ? -17.372 -6.938 20.686 1.00 92.12 389 LYS A CA 1
ATOM 2956 C C . LYS A 1 389 ? -16.370 -6.288 19.751 1.00 92.12 389 LYS A C 1
ATOM 2958 O O . LYS A 1 389 ? -16.530 -5.125 19.385 1.00 92.12 389 LYS A O 1
ATOM 2963 N N . VAL A 1 390 ? -15.394 -7.075 19.313 1.00 95.88 390 VAL A N 1
ATOM 2964 C CA . VAL A 1 390 ? -14.431 -6.692 18.276 1.00 95.88 390 VAL A CA 1
ATOM 2965 C C . VAL A 1 390 ? -14.728 -7.498 17.019 1.00 95.88 390 VAL A C 1
ATOM 2967 O O . VAL A 1 390 ? -14.789 -8.725 17.092 1.00 95.88 390 VAL A O 1
ATOM 2970 N N . LYS A 1 391 ? -14.921 -6.829 15.877 1.00 96.69 391 LYS A N 1
ATOM 2971 C CA . LYS A 1 391 ? -15.143 -7.496 14.591 1.00 96.69 391 LYS A CA 1
ATOM 2972 C C . LYS A 1 391 ? -13.802 -7.934 13.992 1.00 96.69 391 LYS A C 1
ATOM 2974 O O . LYS A 1 391 ? -13.012 -7.089 13.568 1.00 96.69 391 LYS A O 1
ATOM 2979 N N . CYS A 1 392 ? -13.553 -9.238 13.959 1.00 97.12 392 CYS A N 1
ATOM 2980 C CA . CYS A 1 392 ? -12.379 -9.834 13.328 1.00 97.12 392 CYS A CA 1
ATOM 2981 C C . CYS A 1 392 ? -12.592 -9.950 11.812 1.00 97.12 392 CYS A C 1
ATOM 2983 O O . CYS A 1 392 ? -13.656 -10.426 11.418 1.00 97.12 392 CYS A O 1
ATOM 2985 N N . PRO A 1 393 ? -11.618 -9.558 10.968 1.00 96.00 393 PRO A N 1
ATOM 2986 C CA . PRO A 1 393 ? -11.609 -9.972 9.566 1.00 96.00 393 PRO A CA 1
ATOM 2987 C C . PRO A 1 393 ? -11.312 -11.470 9.449 1.00 96.00 393 PRO A C 1
ATOM 2989 O O . PRO A 1 393 ? -10.911 -12.101 10.430 1.00 96.00 393 PRO A O 1
ATOM 2992 N N . GLU A 1 394 ? -11.395 -11.985 8.223 1.00 95.38 394 GLU A N 1
ATOM 2993 C CA . GLU A 1 394 ? -10.711 -13.220 7.833 1.00 95.38 394 GLU A CA 1
ATOM 2994 C C . GLU A 1 394 ? -9.271 -13.221 8.373 1.00 95.38 394 GLU A C 1
ATOM 2996 O O . GLU A 1 394 ? -8.510 -12.269 8.162 1.00 95.38 394 GLU A O 1
ATOM 3001 N N . ALA A 1 395 ? -8.874 -14.279 9.079 1.00 94.88 395 ALA A N 1
ATOM 3002 C CA . ALA A 1 395 ? -7.588 -14.330 9.773 1.00 94.88 395 ALA A CA 1
ATOM 3003 C C . ALA A 1 395 ? -6.406 -14.165 8.803 1.00 94.88 395 ALA A C 1
ATOM 3005 O O . ALA A 1 395 ? -5.414 -13.502 9.124 1.00 94.88 395 ALA A O 1
ATOM 3006 N N . SER A 1 396 ? -6.544 -14.687 7.579 1.00 93.12 396 SER A N 1
ATOM 3007 C CA . SER A 1 396 ? -5.558 -14.549 6.504 1.00 93.12 396 SER A CA 1
ATOM 3008 C C . SER A 1 396 ? -5.275 -13.087 6.130 1.00 93.12 396 SER A C 1
ATOM 3010 O O . SER A 1 396 ? -4.142 -12.774 5.778 1.00 93.12 396 SER A O 1
ATOM 3012 N N . PHE A 1 397 ? -6.227 -12.165 6.305 1.00 94.00 397 PHE A N 1
ATOM 3013 C CA . PHE A 1 397 ? -6.032 -10.736 6.034 1.00 94.00 397 PHE A CA 1
ATOM 3014 C C . PHE A 1 397 ? -4.904 -10.125 6.881 1.00 94.00 397 PHE A C 1
ATOM 3016 O O . PHE A 1 397 ? -4.199 -9.217 6.446 1.00 94.00 397 PHE A O 1
ATOM 3023 N N . ILE A 1 398 ? -4.725 -10.615 8.112 1.00 93.19 398 ILE A N 1
ATOM 3024 C CA . ILE A 1 398 ? -3.692 -10.130 9.038 1.00 93.19 398 ILE A CA 1
ATOM 3025 C C . ILE A 1 398 ? -2.512 -11.103 9.116 1.00 93.19 398 ILE A C 1
ATOM 3027 O O . ILE A 1 398 ? -1.369 -10.656 9.238 1.00 93.19 398 ILE A O 1
ATOM 3031 N N . CYS A 1 399 ? -2.776 -12.409 9.063 1.00 92.12 399 CYS A N 1
ATOM 3032 C CA . CYS A 1 399 ? -1.788 -13.450 9.331 1.00 92.12 399 CYS A CA 1
ATOM 3033 C C . CYS A 1 399 ? -1.052 -13.972 8.086 1.00 92.12 399 CYS A C 1
ATOM 3035 O O . CYS A 1 399 ? -0.039 -14.653 8.243 1.00 92.12 399 CYS A O 1
ATOM 3037 N N . ARG A 1 400 ? -1.485 -13.644 6.856 1.00 90.00 400 ARG A N 1
ATOM 3038 C CA . ARG A 1 400 ? -0.791 -14.074 5.628 1.00 90.00 400 ARG A CA 1
ATOM 3039 C C . ARG A 1 400 ? 0.647 -13.556 5.596 1.00 90.00 400 ARG A C 1
ATOM 3041 O O . ARG A 1 400 ? 0.901 -12.368 5.783 1.00 90.00 400 ARG A O 1
ATOM 3048 N N . GLY A 1 401 ? 1.591 -14.466 5.359 1.00 74.88 401 GLY A N 1
ATOM 3049 C CA . GLY A 1 401 ? 3.014 -14.142 5.225 1.00 74.88 401 GLY A CA 1
ATOM 3050 C C . GLY A 1 401 ? 3.679 -13.610 6.499 1.00 74.88 401 GLY A C 1
ATOM 3051 O O . GLY A 1 401 ? 4.826 -13.178 6.438 1.00 74.88 401 GLY A O 1
ATOM 3052 N N . ARG A 1 402 ? 3.000 -13.621 7.656 1.00 72.94 402 ARG A N 1
ATOM 3053 C CA . ARG A 1 402 ? 3.644 -13.315 8.936 1.00 72.94 402 ARG A CA 1
ATOM 3054 C C . ARG A 1 402 ? 4.205 -14.592 9.529 1.00 72.94 402 ARG A C 1
ATOM 3056 O O . ARG A 1 402 ? 3.472 -15.560 9.712 1.00 72.94 402 ARG A O 1
ATOM 3063 N N . GLU A 1 403 ? 5.486 -14.566 9.887 1.00 58.59 403 GLU A N 1
ATOM 3064 C CA . GLU A 1 403 ? 6.030 -15.591 10.772 1.00 58.59 403 GLU A CA 1
ATOM 3065 C C . GLU A 1 403 ? 5.205 -15.621 12.060 1.00 58.59 403 GLU A C 1
ATOM 3067 O O . GLU A 1 403 ? 4.767 -14.571 12.553 1.00 58.59 403 GLU A O 1
ATOM 3072 N N . SER A 1 404 ? 4.976 -16.827 12.589 1.00 52.59 404 SER A N 1
ATOM 3073 C CA . SER A 1 404 ? 4.256 -17.033 13.842 1.00 52.59 404 SER A CA 1
ATOM 3074 C C . SER A 1 404 ? 4.850 -16.111 14.902 1.00 52.59 404 SER A C 1
ATOM 3076 O O . SER A 1 404 ? 5.954 -16.335 15.403 1.00 52.59 404 SER A O 1
ATOM 3078 N N . SER A 1 405 ? 4.131 -15.038 15.218 1.00 44.28 405 SER A N 1
ATOM 3079 C CA . SER A 1 405 ? 4.515 -14.121 16.279 1.00 44.28 405 SER A CA 1
ATOM 3080 C C . SER A 1 405 ? 4.250 -14.887 17.558 1.00 44.28 405 SER A C 1
ATOM 3082 O O . SER A 1 405 ? 3.093 -15.045 17.935 1.00 44.28 405 SER A O 1
ATOM 3084 N N . GLY A 1 406 ? 5.306 -15.477 18.118 1.00 34.31 406 GLY A N 1
ATOM 3085 C CA . GLY A 1 406 ? 5.218 -16.545 19.100 1.00 34.31 406 GLY A CA 1
ATOM 3086 C C . GLY A 1 406 ? 4.082 -16.370 20.107 1.00 34.31 406 GLY A C 1
ATOM 3087 O O . GLY A 1 406 ? 4.209 -15.624 21.070 1.00 34.31 406 GLY A O 1
ATOM 3088 N N . LEU A 1 407 ? 3.025 -17.175 19.957 1.00 38.47 407 LEU A N 1
ATOM 3089 C CA . LEU A 1 407 ? 2.369 -17.742 21.137 1.00 38.47 407 LEU A CA 1
ATOM 3090 C C . LEU A 1 407 ? 3.337 -18.686 21.881 1.00 38.47 407 LEU A C 1
ATOM 3092 O O . LEU A 1 407 ? 3.138 -18.990 23.054 1.00 38.47 407 LEU A O 1
ATOM 3096 N N . SER A 1 408 ? 4.439 -19.088 21.236 1.00 34.78 408 SER A N 1
ATOM 3097 C CA . SER A 1 408 ? 5.545 -19.835 21.832 1.00 34.78 408 SER A CA 1
ATOM 3098 C C . SER A 1 408 ? 6.499 -18.922 22.610 1.00 34.78 408 SER A C 1
ATOM 3100 O O . SER A 1 408 ? 7.651 -18.720 22.244 1.00 34.78 408 SER A O 1
ATOM 3102 N N . THR A 1 409 ? 5.965 -18.292 23.649 1.00 31.17 409 THR A N 1
ATOM 3103 C CA . THR A 1 409 ? 6.573 -18.011 24.959 1.00 31.17 409 THR A CA 1
ATOM 3104 C C . THR A 1 409 ? 5.581 -17.111 25.697 1.00 31.17 409 THR A C 1
ATOM 3106 O O . THR A 1 409 ? 5.798 -15.921 25.905 1.00 31.17 409 THR A O 1
ATOM 3109 N N . ILE A 1 410 ? 4.464 -17.693 26.136 1.00 28.72 410 ILE A N 1
ATOM 3110 C CA . ILE A 1 410 ? 3.954 -17.336 27.460 1.00 28.72 410 ILE A CA 1
ATOM 3111 C C . ILE A 1 410 ? 4.782 -18.186 28.427 1.00 28.72 410 ILE A C 1
ATOM 3113 O O . ILE A 1 410 ? 4.430 -19.343 28.657 1.00 28.72 410 ILE A O 1
ATOM 3117 N N . PRO A 1 411 ? 5.891 -17.695 29.011 1.00 27.41 411 PRO A N 1
ATOM 3118 C CA . PRO A 1 411 ? 6.194 -18.178 30.331 1.00 27.41 411 PRO A CA 1
ATOM 3119 C C . PRO A 1 411 ? 5.034 -17.704 31.203 1.00 27.41 411 PRO A C 1
ATOM 3121 O O . PRO A 1 411 ? 4.718 -16.514 31.260 1.00 27.41 411 PRO A O 1
ATOM 3124 N N . THR A 1 412 ? 4.443 -18.626 31.946 1.00 34.66 412 THR A N 1
ATOM 3125 C CA . THR A 1 412 ? 3.591 -18.353 33.111 1.00 34.66 412 THR A CA 1
ATOM 3126 C C . THR A 1 412 ? 4.274 -17.473 34.179 1.00 34.66 412 THR A C 1
ATOM 3128 O O . THR A 1 412 ? 3.704 -17.227 35.234 1.00 34.66 412 THR A O 1
ATOM 3131 N N . THR A 1 413 ? 5.470 -16.946 33.908 1.00 38.69 413 THR A N 1
ATOM 3132 C CA . THR A 1 413 ? 6.286 -16.089 34.763 1.00 38.69 413 THR A CA 1
ATOM 3133 C C . THR A 1 413 ? 7.272 -15.277 33.907 1.00 38.69 413 THR A C 1
ATOM 3135 O O . THR A 1 413 ? 8.316 -15.786 33.512 1.00 38.69 413 THR A O 1
ATOM 3138 N N . ALA A 1 414 ? 6.991 -13.998 33.634 1.00 28.31 414 ALA A N 1
ATOM 3139 C CA . ALA A 1 414 ? 7.971 -13.091 33.021 1.00 28.31 414 ALA A CA 1
ATOM 3140 C C . ALA A 1 414 ? 8.302 -11.911 33.946 1.00 28.31 414 ALA A C 1
ATOM 3142 O O . ALA A 1 414 ? 7.450 -11.086 34.278 1.00 28.31 414 ALA A O 1
ATOM 3143 N N . THR A 1 415 ? 9.569 -11.858 34.348 1.00 31.59 415 THR A N 1
ATOM 3144 C CA . THR A 1 415 ? 10.249 -10.778 35.071 1.00 31.59 415 THR A CA 1
ATOM 3145 C C . THR A 1 415 ? 10.471 -9.557 34.163 1.00 31.59 415 THR A C 1
ATOM 3147 O O . THR A 1 415 ? 10.715 -9.698 32.966 1.00 31.59 415 THR A O 1
ATOM 3150 N N . SER A 1 416 ? 10.392 -8.353 34.738 1.00 28.59 416 SER A N 1
ATOM 3151 C CA . SER A 1 416 ? 10.450 -7.054 34.040 1.00 28.59 416 SER A CA 1
ATOM 3152 C C . SER A 1 416 ? 11.818 -6.682 33.446 1.00 28.59 416 SER A C 1
ATOM 3154 O O . SER A 1 416 ? 12.833 -6.882 34.115 1.00 28.59 416 SER A O 1
ATOM 3156 N N . PRO A 1 417 ? 11.845 -5.955 32.309 1.00 28.53 417 PRO A N 1
ATOM 3157 C CA . PRO A 1 417 ? 12.926 -5.036 31.969 1.00 28.53 417 PRO A CA 1
ATOM 3158 C C . PRO A 1 417 ? 12.538 -3.550 32.146 1.00 28.53 417 PRO A C 1
ATOM 3160 O O . PRO A 1 417 ? 11.368 -3.167 32.138 1.00 28.53 417 PRO A O 1
ATOM 3163 N N . THR A 1 418 ? 13.573 -2.731 32.339 1.00 28.89 418 THR A N 1
ATOM 3164 C CA . THR A 1 418 ? 13.583 -1.317 32.759 1.00 28.89 418 THR A CA 1
ATOM 3165 C C . THR A 1 418 ? 13.209 -0.328 31.644 1.00 28.89 418 THR A C 1
ATOM 3167 O O . THR A 1 418 ? 13.634 -0.491 30.504 1.00 28.89 418 THR A O 1
ATOM 3170 N N . VAL A 1 419 ? 12.483 0.745 32.000 1.00 30.16 419 VAL A N 1
ATOM 3171 C CA . VAL A 1 419 ? 12.031 1.829 31.101 1.00 30.16 419 VAL A CA 1
ATOM 3172 C C . VAL A 1 419 ? 12.780 3.148 31.364 1.00 30.16 419 VAL A C 1
ATOM 3174 O O . VAL A 1 419 ? 12.890 3.625 32.500 1.00 30.16 419 VAL A O 1
ATOM 3177 N N . THR A 1 420 ? 13.250 3.780 30.289 1.00 28.12 420 THR A N 1
ATOM 3178 C CA . THR A 1 420 ? 13.676 5.188 30.211 1.00 28.12 420 THR A CA 1
ATOM 3179 C C . THR A 1 420 ? 12.555 6.044 29.601 1.00 28.12 420 THR A C 1
ATOM 3181 O O . THR A 1 420 ? 11.908 5.624 28.647 1.00 28.12 420 THR A O 1
ATOM 3184 N N . HIS A 1 421 ? 12.312 7.235 30.169 1.00 32.69 421 HIS A N 1
ATOM 3185 C CA . HIS A 1 421 ? 11.236 8.169 29.787 1.00 32.69 421 HIS A CA 1
ATOM 3186 C C . HIS A 1 421 ? 11.775 9.485 29.209 1.00 32.69 421 HIS A C 1
ATOM 3188 O O . HIS A 1 421 ? 12.832 9.935 29.651 1.00 32.69 421 HIS A O 1
ATOM 3194 N N . SER A 1 422 ? 10.983 10.099 28.314 1.00 30.77 422 SER A N 1
ATOM 3195 C CA . SER A 1 422 ? 10.648 11.544 28.189 1.00 30.77 422 SER A CA 1
ATOM 3196 C C . SER A 1 422 ? 9.769 11.758 26.935 1.00 30.77 422 SER A C 1
ATOM 3198 O O . SER A 1 422 ? 9.959 11.018 25.977 1.00 30.77 422 SER A O 1
ATOM 3200 N N . ALA A 1 423 ? 8.863 12.736 26.770 1.00 26.98 423 ALA A N 1
ATOM 3201 C CA . ALA A 1 423 ? 8.017 13.593 27.624 1.00 26.98 423 ALA A CA 1
ATOM 3202 C C . ALA A 1 423 ? 7.075 14.410 26.686 1.00 26.98 423 ALA A C 1
ATOM 3204 O O . ALA A 1 423 ? 7.463 14.673 25.551 1.00 26.98 423 ALA A O 1
ATOM 3205 N N . LEU A 1 424 ? 5.908 14.876 27.163 1.00 25.48 424 LEU A N 1
ATOM 3206 C CA . LEU A 1 424 ? 5.294 16.162 26.770 1.00 25.48 424 LEU A CA 1
ATOM 3207 C C . LEU A 1 424 ? 4.499 16.735 27.957 1.00 25.48 424 LEU A C 1
ATOM 3209 O O . LEU A 1 424 ? 4.000 16.003 28.809 1.00 25.48 424 LEU A O 1
ATOM 3213 N N . THR A 1 425 ? 4.500 18.060 28.040 1.00 26.88 425 THR A N 1
ATOM 3214 C CA . THR A 1 425 ? 4.502 18.874 29.260 1.00 26.88 425 THR A CA 1
ATOM 3215 C C . THR A 1 425 ? 3.120 19.235 29.800 1.00 26.88 425 THR A C 1
ATOM 3217 O O . THR A 1 425 ? 2.345 19.904 29.121 1.00 26.88 425 THR A O 1
ATOM 3220 N N . PHE A 1 426 ? 2.889 18.920 31.077 1.00 31.12 426 PHE A N 1
ATOM 3221 C CA . PHE A 1 426 ? 2.030 19.707 31.960 1.00 31.12 426 PHE A CA 1
ATOM 3222 C C . PHE A 1 426 ? 2.958 20.486 32.890 1.00 31.12 426 PHE A C 1
ATOM 3224 O O . PHE A 1 426 ? 3.792 19.896 33.579 1.00 31.12 426 PHE A O 1
ATOM 3231 N N . SER A 1 427 ? 2.861 21.810 32.867 1.00 32.06 427 SER A N 1
ATOM 3232 C CA . SER A 1 427 ? 3.588 22.695 33.769 1.00 32.06 427 SER A CA 1
ATOM 3233 C C . SER A 1 427 ? 3.006 22.581 35.178 1.00 32.06 427 SER A C 1
ATOM 3235 O O . SER A 1 427 ? 2.260 23.444 35.631 1.00 32.06 427 SER A O 1
ATOM 3237 N N . VAL A 1 428 ? 3.376 21.517 35.887 1.00 39.78 428 VAL A N 1
ATOM 3238 C CA . VAL A 1 428 ? 3.814 21.720 37.266 1.00 39.78 428 VAL A CA 1
ATOM 3239 C C . VAL A 1 428 ? 5.173 22.379 37.116 1.00 39.78 428 VAL A C 1
ATOM 3241 O O . VAL A 1 428 ? 6.031 21.831 36.429 1.00 39.78 428 VAL A O 1
ATOM 3244 N N . THR A 1 429 ? 5.333 23.583 37.646 1.00 34.22 429 THR A N 1
ATOM 3245 C CA . THR A 1 429 ? 6.602 24.312 37.685 1.00 34.22 429 THR A CA 1
ATOM 3246 C C . THR A 1 429 ? 7.739 23.359 38.064 1.00 34.22 429 THR A C 1
ATOM 3248 O O . THR A 1 429 ? 7.897 22.957 39.216 1.00 34.22 429 THR A O 1
ATOM 3251 N N . THR A 1 430 ? 8.510 22.919 37.068 1.00 43.03 430 THR A N 1
ATOM 3252 C CA . THR A 1 430 ? 9.693 22.086 37.268 1.00 43.03 430 THR A CA 1
ATOM 3253 C C . THR A 1 430 ? 10.818 22.997 37.711 1.00 43.03 430 THR A C 1
ATOM 3255 O O . THR A 1 430 ? 11.590 23.460 36.885 1.00 43.03 430 THR A O 1
ATOM 3258 N N . GLU A 1 431 ? 10.794 23.299 39.004 1.00 44.66 431 GLU A N 1
ATOM 3259 C CA . GLU A 1 431 ? 11.891 23.647 39.913 1.00 44.66 431 GLU A CA 1
ATOM 3260 C C . GLU A 1 431 ? 11.248 24.241 41.172 1.00 44.66 431 GLU A C 1
ATOM 3262 O O . GLU A 1 431 ? 11.451 25.395 41.524 1.00 44.66 431 GLU A O 1
ATOM 3267 N N . GLU A 1 432 ? 10.417 23.462 41.867 1.00 48.12 432 GLU A N 1
ATOM 3268 C CA . GLU A 1 432 ? 10.245 23.736 43.291 1.00 48.12 432 GLU A CA 1
ATOM 3269 C C . GLU A 1 432 ? 11.325 22.961 44.047 1.00 48.12 432 GLU A C 1
ATOM 3271 O O . GLU A 1 432 ? 11.299 21.722 44.156 1.00 48.12 432 GLU A O 1
ATOM 3276 N N . GLU A 1 433 ? 12.318 23.726 44.506 1.00 56.00 433 GLU A N 1
ATOM 3277 C CA . GLU A 1 433 ? 13.134 23.386 45.663 1.00 56.00 433 GLU A CA 1
ATOM 3278 C C . GLU A 1 433 ? 12.203 22.952 46.796 1.00 56.00 433 GLU A C 1
ATOM 3280 O O . GLU A 1 433 ? 11.226 23.623 47.126 1.00 56.00 433 GLU A O 1
ATOM 3285 N N . GLY A 1 434 ? 12.478 21.776 47.341 1.00 63.84 434 GLY A N 1
ATOM 3286 C CA . GLY A 1 434 ? 11.721 21.238 48.452 1.00 63.84 434 GLY A CA 1
ATOM 3287 C C . GLY A 1 434 ? 12.137 19.810 48.755 1.00 63.84 434 GLY A C 1
ATOM 3288 O O . GLY A 1 434 ? 12.506 19.038 47.861 1.00 63.84 434 GLY A O 1
ATOM 3289 N N . THR A 1 435 ? 12.107 19.471 50.033 1.00 81.38 435 THR A N 1
ATOM 3290 C CA . THR A 1 435 ? 12.424 18.140 50.545 1.00 81.38 435 THR A CA 1
ATOM 3291 C C . THR A 1 435 ? 11.399 17.110 50.059 1.00 81.38 435 THR A C 1
ATOM 3293 O O . THR A 1 435 ? 10.284 17.438 49.640 1.00 81.38 435 THR A O 1
ATOM 3296 N N . CYS A 1 436 ? 11.754 15.824 50.115 1.00 78.06 436 CYS A N 1
ATOM 3297 C CA . CYS A 1 436 ? 10.815 14.754 49.779 1.00 78.06 436 CYS A CA 1
ATOM 3298 C C . CYS A 1 436 ? 9.565 14.750 50.680 1.00 78.06 436 CYS A C 1
ATOM 3300 O O . CYS A 1 436 ? 8.503 14.309 50.244 1.00 78.06 436 CYS A O 1
ATOM 3302 N N . GLU A 1 437 ? 9.667 15.308 51.887 1.00 77.44 437 GLU A N 1
ATOM 3303 C CA . GLU A 1 437 ? 8.574 15.472 52.848 1.00 77.44 437 GLU A CA 1
ATOM 3304 C C . GLU A 1 437 ? 7.577 16.566 52.419 1.00 77.44 437 GLU A C 1
ATOM 3306 O O . GLU A 1 437 ? 6.367 16.340 52.413 1.00 77.44 437 GLU A O 1
ATOM 3311 N N . GLU A 1 438 ? 8.067 17.710 51.930 1.00 77.50 438 GLU A N 1
ATOM 3312 C CA . GLU A 1 438 ? 7.218 18.784 51.383 1.00 77.50 438 GLU A CA 1
ATOM 3313 C C . GLU A 1 438 ? 6.495 18.348 50.101 1.00 77.50 438 GLU A C 1
ATOM 3315 O O . GLU A 1 438 ? 5.332 18.695 49.875 1.00 77.50 438 GLU A O 1
ATOM 3320 N N . ARG A 1 439 ? 7.165 17.542 49.266 1.00 77.38 439 ARG A N 1
ATOM 3321 C CA . ARG A 1 439 ? 6.546 16.914 48.089 1.00 77.38 439 ARG A CA 1
ATOM 3322 C C . ARG A 1 439 ? 5.468 15.921 48.507 1.00 77.38 439 ARG A C 1
ATOM 3324 O O . ARG A 1 439 ? 4.362 15.984 47.982 1.00 77.38 439 ARG A O 1
ATOM 3331 N N . MET A 1 440 ? 5.752 15.063 49.486 1.00 76.00 440 MET A N 1
ATOM 3332 C CA . MET A 1 440 ? 4.797 14.083 50.003 1.00 76.00 440 MET A CA 1
ATOM 3333 C C . MET A 1 440 ? 3.484 14.741 50.452 1.00 76.00 440 MET A C 1
ATOM 3335 O O . MET A 1 440 ? 2.415 14.256 50.083 1.00 76.00 440 MET A O 1
ATOM 3339 N N . GLU A 1 441 ? 3.542 15.867 51.171 1.00 73.62 441 GLU A N 1
ATOM 3340 C CA . GLU A 1 441 ? 2.342 16.578 51.636 1.00 73.62 441 GLU A CA 1
ATOM 3341 C C . GLU A 1 441 ? 1.504 17.154 50.482 1.00 73.62 441 GLU A C 1
ATOM 3343 O O . GLU A 1 441 ? 0.275 17.074 50.498 1.00 73.62 441 GLU A O 1
ATOM 3348 N N . LYS A 1 442 ? 2.155 17.659 49.426 1.00 72.88 442 LYS A N 1
ATOM 3349 C CA . LYS A 1 442 ? 1.478 18.124 48.203 1.00 72.88 442 LYS A CA 1
ATOM 3350 C C . LYS A 1 442 ? 0.838 16.963 47.434 1.00 72.88 442 LYS A C 1
ATOM 3352 O O . LYS A 1 442 ? -0.302 17.074 46.980 1.00 72.88 442 LYS A O 1
ATOM 3357 N N . CYS A 1 443 ? 1.546 15.839 47.317 1.00 74.94 443 CYS A N 1
ATOM 3358 C CA . CYS A 1 443 ? 1.113 14.686 46.530 1.00 74.94 443 CYS A CA 1
ATOM 3359 C C . CYS A 1 443 ? -0.009 13.867 47.201 1.00 74.94 443 CYS A C 1
ATOM 3361 O O . CYS A 1 443 ? -0.684 13.106 46.510 1.00 74.94 443 CYS A O 1
ATOM 3363 N N . LYS A 1 444 ? -0.280 14.040 48.508 1.00 71.62 444 LYS A N 1
ATOM 3364 C CA . LYS A 1 444 ? -1.418 13.396 49.207 1.00 71.62 444 LYS A CA 1
ATOM 3365 C C . LYS A 1 444 ? -2.772 13.652 48.538 1.00 71.62 444 LYS A C 1
ATOM 3367 O O . LYS A 1 444 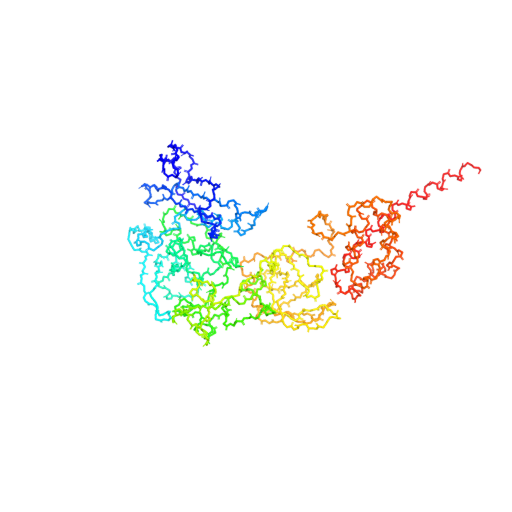? -3.630 12.774 48.559 1.00 71.62 444 LYS A O 1
ATOM 3372 N N . LYS A 1 445 ? -2.951 14.807 47.888 1.00 67.00 445 LYS A N 1
ATOM 3373 C CA . LYS A 1 445 ? -4.197 15.172 47.185 1.00 67.00 445 LYS A CA 1
ATOM 3374 C C . LYS A 1 445 ? -4.451 14.366 45.903 1.00 67.00 445 LYS A C 1
ATOM 3376 O O . LYS A 1 445 ? -5.553 14.385 45.375 1.00 67.00 445 LYS A O 1
ATOM 3381 N N . ILE A 1 446 ? -3.463 13.609 45.415 1.00 66.38 446 ILE A N 1
ATOM 3382 C CA . ILE A 1 446 ? -3.591 12.763 44.214 1.00 66.38 446 ILE A CA 1
ATOM 3383 C C . ILE A 1 446 ? -4.504 11.543 44.477 1.00 66.38 446 ILE A C 1
ATOM 3385 O O . ILE A 1 446 ? -5.009 10.937 43.535 1.00 66.38 446 ILE A O 1
ATOM 3389 N N . ALA A 1 447 ? -4.789 11.219 45.746 1.00 59.78 447 ALA A N 1
ATOM 3390 C CA . ALA A 1 447 ? -5.703 10.147 46.163 1.00 59.78 447 ALA A CA 1
ATOM 3391 C C . ALA A 1 447 ? -7.116 10.238 45.559 1.00 59.78 447 ALA A C 1
ATOM 3393 O O . ALA A 1 447 ? -7.773 9.215 45.385 1.00 59.78 447 ALA A O 1
ATOM 3394 N N . GLU A 1 448 ? -7.566 11.447 45.215 1.00 60.62 448 GLU A N 1
ATOM 3395 C CA . GLU A 1 448 ? -8.908 11.723 44.683 1.00 60.62 448 GLU A CA 1
ATOM 3396 C C . GLU A 1 448 ? -9.159 11.099 43.303 1.00 60.62 448 GLU A C 1
ATOM 3398 O O . GLU A 1 448 ? -10.305 10.949 42.889 1.00 60.62 448 GLU A O 1
ATOM 3403 N N . PHE A 1 449 ? -8.099 10.703 42.595 1.00 59.72 449 PHE A N 1
ATOM 3404 C CA . PHE A 1 449 ? -8.202 10.121 41.259 1.00 59.72 449 PHE A CA 1
ATOM 3405 C C . PHE A 1 449 ? -8.311 8.592 41.258 1.00 59.72 449 PHE A C 1
ATOM 3407 O O . PHE A 1 449 ? -8.426 7.990 40.193 1.00 59.72 449 PHE A O 1
ATOM 3414 N N . TYR A 1 450 ? -8.300 7.940 42.425 1.00 59.66 450 TYR A N 1
ATOM 3415 C CA . TYR A 1 450 ? -8.714 6.543 42.532 1.00 59.66 450 TYR A CA 1
ATOM 3416 C C . TYR A 1 450 ? -10.223 6.445 42.228 1.00 59.66 450 TYR A C 1
ATOM 3418 O O . TYR A 1 450 ? -10.993 7.195 42.828 1.00 59.66 450 TYR A O 1
ATOM 3426 N N . PRO A 1 451 ? -10.679 5.556 41.323 1.00 67.81 451 PRO A N 1
ATOM 3427 C CA . PRO A 1 451 ? -10.009 4.330 40.873 1.00 67.81 451 PRO A CA 1
ATOM 3428 C C . PRO A 1 451 ? -9.341 4.350 39.472 1.00 67.81 451 PRO A C 1
ATOM 3430 O O . PRO A 1 451 ? -9.173 3.293 38.865 1.00 67.81 451 PRO A O 1
ATOM 3433 N N . LEU A 1 452 ? -8.916 5.497 38.930 1.00 69.00 452 LEU A N 1
ATOM 3434 C CA . LEU A 1 452 ? -8.079 5.553 37.713 1.00 69.00 452 LEU A CA 1
ATOM 3435 C C . LEU A 1 452 ? -6.622 5.202 38.063 1.00 69.00 452 LEU A C 1
ATOM 3437 O O . LEU A 1 452 ? -5.796 6.071 38.342 1.00 69.00 452 LEU A O 1
ATOM 3441 N N . CYS A 1 453 ? -6.323 3.907 38.128 1.00 76.56 453 CYS A N 1
ATOM 3442 C CA . CYS A 1 453 ? -5.116 3.348 38.727 1.00 76.56 453 CYS A CA 1
ATOM 3443 C C . CYS A 1 453 ? -3.812 3.724 38.001 1.00 76.56 453 CYS A C 1
ATOM 3445 O O . CYS A 1 453 ? -2.808 4.000 38.662 1.00 76.56 453 CYS A O 1
ATOM 3447 N N . ASP A 1 454 ? -3.804 3.758 36.669 1.00 71.00 454 ASP A N 1
ATOM 3448 C CA . ASP A 1 454 ? -2.679 4.215 35.844 1.00 71.00 454 ASP A CA 1
ATOM 3449 C C . ASP A 1 454 ? -2.460 5.721 36.005 1.00 71.00 454 ASP A C 1
ATOM 3451 O O . ASP A 1 454 ? -1.340 6.152 36.277 1.00 71.00 454 ASP A O 1
ATOM 3455 N N . TYR A 1 455 ? -3.526 6.525 35.917 1.00 68.44 455 TYR A N 1
ATOM 3456 C CA . TYR A 1 455 ? -3.438 7.981 36.087 1.00 68.44 455 TYR A CA 1
ATOM 3457 C C . TYR A 1 455 ? -2.909 8.351 37.476 1.00 68.44 455 TYR A C 1
ATOM 3459 O O . TYR A 1 455 ? -1.942 9.103 37.601 1.00 68.44 455 TYR A O 1
ATOM 3467 N N . PHE A 1 456 ? -3.488 7.756 38.519 1.00 75.56 456 PHE A N 1
ATOM 3468 C CA . PHE A 1 456 ? -3.030 7.894 39.896 1.00 75.56 456 PHE A CA 1
ATOM 3469 C C . PHE A 1 456 ? -1.542 7.523 40.036 1.00 75.56 456 PHE A C 1
ATOM 3471 O O . PHE A 1 456 ? -0.764 8.271 40.632 1.00 75.56 456 PHE A O 1
ATOM 3478 N N . THR A 1 457 ? -1.119 6.412 39.418 1.00 72.25 457 THR A N 1
ATOM 3479 C CA . THR A 1 457 ? 0.281 5.958 39.412 1.00 72.25 457 THR A CA 1
ATOM 3480 C C . THR A 1 457 ? 1.209 6.966 38.729 1.00 72.25 457 THR A C 1
ATOM 3482 O O . THR A 1 457 ? 2.249 7.315 39.292 1.00 72.25 457 THR A O 1
ATOM 3485 N N . ARG A 1 458 ? 0.837 7.479 37.548 1.00 70.88 458 ARG A N 1
ATOM 3486 C CA . ARG A 1 458 ? 1.638 8.462 36.798 1.00 70.88 458 ARG A CA 1
ATOM 3487 C C . ARG A 1 458 ? 1.738 9.793 37.535 1.00 70.88 458 ARG A C 1
ATOM 3489 O O . ARG A 1 458 ? 2.836 10.334 37.646 1.00 70.88 458 ARG A O 1
ATOM 3496 N N . MET A 1 459 ? 0.630 10.294 38.081 1.00 72.69 459 MET A N 1
ATOM 3497 C CA . MET A 1 459 ? 0.599 11.547 38.839 1.00 72.69 459 MET A CA 1
ATOM 3498 C C . MET A 1 459 ? 1.482 11.473 40.084 1.00 72.69 459 MET A C 1
ATOM 3500 O O . MET A 1 459 ? 2.256 12.393 40.345 1.00 72.69 459 MET A O 1
ATOM 3504 N N . LEU A 1 460 ? 1.445 10.355 40.816 1.00 74.06 460 LEU A N 1
ATOM 3505 C CA . LEU A 1 460 ? 2.340 10.134 41.953 1.00 74.06 460 LEU A CA 1
ATOM 3506 C C . LEU A 1 460 ? 3.816 10.108 41.544 1.00 74.06 460 LEU A C 1
ATOM 3508 O O . LEU A 1 460 ? 4.642 10.760 42.184 1.00 74.06 460 LEU A O 1
ATOM 3512 N N . GLN A 1 461 ? 4.155 9.382 40.474 1.00 74.00 461 GLN A N 1
ATOM 3513 C CA . GLN A 1 461 ? 5.532 9.290 39.977 1.00 74.00 461 GLN A CA 1
ATOM 3514 C C . GLN A 1 461 ? 6.074 10.648 39.510 1.00 74.00 461 GLN A C 1
ATOM 3516 O O . GLN A 1 461 ? 7.237 10.970 39.766 1.00 74.00 461 GLN A O 1
ATOM 3521 N N . GLN A 1 462 ? 5.237 11.448 38.848 1.00 70.69 462 GLN A N 1
ATOM 3522 C CA . GLN A 1 462 ? 5.588 12.798 38.406 1.00 70.69 462 GLN A CA 1
ATOM 3523 C C . GLN A 1 462 ? 5.761 13.754 39.591 1.00 70.69 462 GLN A C 1
ATOM 3525 O O . GLN A 1 462 ? 6.738 14.497 39.639 1.00 70.69 462 GLN A O 1
ATOM 3530 N N . CYS A 1 463 ? 4.860 13.692 40.573 1.00 73.81 463 CYS A N 1
ATOM 3531 C CA . CYS A 1 463 ? 4.877 14.562 41.745 1.00 73.81 463 CYS A CA 1
ATOM 3532 C C . CYS A 1 463 ? 6.090 14.287 42.663 1.00 73.81 463 CYS A C 1
ATOM 3534 O O . CYS A 1 463 ? 6.775 15.215 43.100 1.00 73.81 463 CYS A O 1
ATOM 3536 N N . MET A 1 464 ? 6.432 13.013 42.896 1.00 73.25 464 MET A N 1
ATOM 3537 C CA . MET A 1 464 ? 7.494 12.633 43.839 1.00 73.25 464 MET A CA 1
ATOM 3538 C C . MET A 1 464 ? 8.912 12.658 43.245 1.00 73.25 464 MET A C 1
ATOM 3540 O O . MET A 1 464 ? 9.870 12.811 43.997 1.00 73.25 464 MET A O 1
ATOM 3544 N N . SER A 1 465 ? 9.084 12.588 41.917 1.00 65.62 465 SER A N 1
ATOM 3545 C CA . SER A 1 465 ? 10.394 12.397 41.259 1.00 65.62 465 SER A CA 1
ATOM 3546 C C . SER A 1 465 ? 11.093 11.077 41.644 1.00 65.62 465 SER A C 1
ATOM 3548 O O . SER A 1 465 ? 10.836 10.463 42.678 1.00 65.62 465 SER A O 1
ATOM 3550 N N . ARG A 1 466 ? 12.047 10.618 40.818 1.00 62.88 466 ARG A N 1
ATOM 3551 C CA . ARG A 1 466 ? 12.836 9.395 41.087 1.00 62.88 466 ARG A CA 1
ATOM 3552 C C . ARG A 1 466 ? 13.670 9.482 42.377 1.00 62.88 466 ARG A C 1
ATOM 3554 O O . ARG A 1 466 ? 14.049 8.445 42.916 1.00 62.88 466 ARG A O 1
ATOM 3561 N N . LYS A 1 467 ? 13.963 10.695 42.862 1.00 66.62 467 LYS A N 1
ATOM 3562 C CA . LYS A 1 467 ? 14.789 10.937 44.059 1.00 66.62 467 LYS A CA 1
ATOM 3563 C C . LYS A 1 467 ? 14.048 10.702 45.386 1.00 66.62 467 LYS A C 1
ATOM 3565 O O . LYS A 1 467 ? 14.718 10.390 46.359 1.00 66.62 467 LYS A O 1
ATOM 3570 N N . CYS A 1 468 ? 12.712 10.758 45.416 1.00 74.88 468 CYS A N 1
ATOM 3571 C CA . CYS A 1 468 ? 11.900 10.561 46.631 1.00 74.88 468 CYS A CA 1
ATOM 3572 C C . CYS A 1 468 ? 11.184 9.204 46.645 1.00 74.88 468 CYS A C 1
ATOM 3574 O O . CYS A 1 468 ? 10.000 9.089 46.965 1.00 74.88 468 CYS A O 1
ATOM 3576 N N . SER A 1 469 ? 11.885 8.155 46.210 1.00 67.38 469 SER A N 1
ATOM 3577 C CA . SER A 1 469 ? 11.299 6.817 46.058 1.00 67.38 469 SER A CA 1
ATOM 3578 C C . SER A 1 469 ? 10.852 6.190 47.387 1.00 67.38 469 SER A C 1
ATOM 3580 O O . SER A 1 469 ? 9.886 5.425 47.391 1.00 67.38 469 SER A O 1
ATOM 3582 N N . GLN A 1 470 ? 11.495 6.536 48.511 1.00 69.69 470 GLN A N 1
ATOM 3583 C CA . GLN A 1 470 ? 11.112 6.061 49.847 1.00 69.69 470 GLN A CA 1
ATOM 3584 C C . GLN A 1 470 ? 9.834 6.740 50.349 1.00 69.69 470 GLN A C 1
ATOM 3586 O O . GLN A 1 470 ? 8.916 6.070 50.813 1.00 69.69 470 GLN A O 1
ATOM 3591 N N . GLU A 1 471 ? 9.732 8.054 50.204 1.00 77.38 471 GLU A N 1
ATOM 3592 C CA . GLU A 1 471 ? 8.563 8.840 50.592 1.00 77.38 471 GLU A CA 1
ATOM 3593 C C . GLU A 1 471 ? 7.374 8.523 49.689 1.00 77.38 471 GLU A C 1
ATOM 3595 O O . GLU A 1 471 ? 6.251 8.395 50.168 1.00 77.38 471 GLU A O 1
ATOM 3600 N N . MET A 1 472 ? 7.619 8.279 48.399 1.00 73.00 472 MET A N 1
ATOM 3601 C CA . MET A 1 472 ? 6.602 7.774 47.478 1.00 73.00 472 MET A CA 1
ATOM 3602 C C . MET A 1 472 ? 6.071 6.412 47.948 1.00 73.00 472 MET A C 1
ATOM 3604 O O . MET A 1 472 ? 4.862 6.200 47.965 1.00 73.00 472 MET A O 1
ATOM 3608 N N . ALA A 1 473 ? 6.945 5.502 48.393 1.00 68.62 473 ALA A N 1
ATOM 3609 C CA . ALA A 1 473 ? 6.545 4.212 48.955 1.00 68.62 473 ALA A CA 1
ATOM 3610 C C . ALA A 1 473 ? 5.720 4.347 50.251 1.00 68.62 473 ALA A C 1
ATOM 3612 O O . ALA A 1 473 ? 4.775 3.579 50.458 1.00 68.62 473 ALA A O 1
ATOM 3613 N N . MET A 1 474 ? 6.048 5.322 51.107 1.00 72.50 474 MET A N 1
ATOM 3614 C CA . MET A 1 474 ? 5.279 5.637 52.318 1.00 72.50 474 MET A CA 1
ATOM 3615 C C . MET A 1 474 ? 3.906 6.217 51.975 1.00 72.50 474 MET A C 1
ATOM 3617 O O . MET A 1 474 ? 2.900 5.716 52.466 1.00 72.50 474 MET A O 1
ATOM 3621 N N . LEU A 1 475 ? 3.845 7.165 51.042 1.00 72.50 475 LEU A N 1
ATOM 3622 C CA . LEU A 1 475 ? 2.598 7.747 50.557 1.00 72.50 475 LEU A CA 1
ATOM 3623 C C . LEU A 1 475 ? 1.668 6.680 49.958 1.00 72.50 475 LEU A C 1
ATOM 3625 O O . LEU A 1 475 ? 0.506 6.583 50.325 1.00 72.50 475 LEU A O 1
ATOM 3629 N N . ILE A 1 476 ? 2.192 5.794 49.111 1.00 69.88 476 ILE A N 1
ATOM 3630 C CA . ILE A 1 476 ? 1.452 4.651 48.547 1.00 69.88 476 ILE A CA 1
ATOM 3631 C C . ILE A 1 476 ? 0.895 3.746 49.654 1.00 69.88 476 ILE A C 1
ATOM 3633 O O . ILE A 1 476 ? -0.250 3.301 49.580 1.00 69.88 476 ILE A O 1
ATOM 3637 N N . ARG A 1 477 ? 1.694 3.453 50.690 1.00 70.19 477 ARG A N 1
ATOM 3638 C CA . ARG A 1 477 ? 1.249 2.655 51.843 1.00 70.19 477 ARG A CA 1
ATOM 3639 C C . ARG A 1 477 ? 0.110 3.337 52.593 1.00 70.19 477 ARG A C 1
ATOM 3641 O O . ARG A 1 477 ? -0.841 2.647 52.953 1.00 70.19 477 ARG A O 1
ATOM 3648 N N . ASP A 1 478 ? 0.237 4.634 52.833 1.00 70.50 478 ASP A N 1
ATOM 3649 C CA . ASP A 1 478 ? -0.628 5.374 53.749 1.00 70.50 478 ASP A CA 1
ATOM 3650 C C . ASP A 1 478 ? -1.914 5.865 53.054 1.00 70.50 478 ASP A C 1
ATOM 3652 O O . ASP A 1 478 ? -2.949 5.995 53.699 1.00 70.50 478 ASP A O 1
ATOM 3656 N N . THR A 1 479 ? -1.887 6.058 51.730 1.00 65.69 479 THR A N 1
ATOM 3657 C CA . THR A 1 479 ? -3.018 6.555 50.927 1.00 65.69 479 THR A CA 1
ATOM 3658 C C . THR A 1 479 ? -3.854 5.445 50.279 1.00 65.69 479 THR A C 1
ATOM 3660 O O . THR A 1 479 ? -5.069 5.572 50.189 1.00 65.69 479 THR A O 1
ATOM 3663 N N . ILE A 1 480 ? -3.234 4.352 49.820 1.00 63.88 480 ILE A N 1
ATOM 3664 C CA . ILE A 1 480 ? -3.908 3.304 49.019 1.00 63.88 480 ILE A CA 1
ATOM 3665 C C . ILE A 1 480 ? -4.360 2.117 49.902 1.00 63.88 480 ILE A C 1
ATOM 3667 O O . ILE A 1 480 ? -5.147 1.261 49.495 1.00 63.88 480 ILE A O 1
ATOM 3671 N N . GLY A 1 481 ? -3.891 2.080 51.151 1.00 71.12 481 GLY A N 1
ATOM 3672 C CA . GLY A 1 481 ? -4.377 1.195 52.205 1.00 71.12 481 GLY A CA 1
ATOM 3673 C C . GLY A 1 481 ? -3.973 -0.293 52.101 1.00 71.12 481 GLY A C 1
ATOM 3674 O O . GLY A 1 481 ? -3.334 -0.738 51.139 1.00 71.12 481 GLY A O 1
ATOM 3675 N N . PRO A 1 482 ? -4.329 -1.105 53.122 1.00 68.38 482 PRO A N 1
ATOM 3676 C CA . PRO A 1 482 ? -4.030 -2.543 53.184 1.00 68.38 482 PRO A CA 1
ATOM 3677 C C . PRO A 1 482 ? -4.783 -3.387 52.144 1.00 68.38 482 PRO A C 1
ATOM 3679 O O . PRO A 1 482 ? -4.284 -4.435 51.729 1.00 68.38 482 PRO A O 1
ATOM 3682 N N . GLU A 1 483 ? -5.968 -2.946 51.715 1.00 69.69 483 GLU A N 1
ATOM 3683 C CA . GLU A 1 483 ? -6.847 -3.709 50.821 1.00 69.69 483 GLU A CA 1
ATOM 3684 C C . GLU A 1 483 ? -6.299 -3.813 49.397 1.00 69.69 483 GLU A C 1
ATOM 3686 O O . GLU A 1 483 ? -6.172 -4.921 48.876 1.00 69.69 483 GLU A O 1
ATOM 3691 N N . VAL A 1 484 ? -5.876 -2.699 48.791 1.00 73.50 484 VAL A N 1
ATOM 3692 C CA . VAL A 1 484 ? -5.254 -2.702 47.453 1.00 73.50 484 VAL A CA 1
ATOM 3693 C C . VAL A 1 484 ? -3.963 -3.516 47.457 1.00 73.50 484 VAL A C 1
ATOM 3695 O O . VAL A 1 484 ? -3.693 -4.285 46.536 1.00 73.50 484 VAL A O 1
ATOM 3698 N N . ARG A 1 485 ? -3.187 -3.439 48.544 1.00 72.69 485 ARG A N 1
ATOM 3699 C CA . ARG A 1 485 ? -1.991 -4.270 48.727 1.00 72.69 485 ARG A CA 1
ATOM 3700 C C . ARG A 1 485 ? -2.324 -5.760 48.791 1.00 72.69 485 ARG A C 1
ATOM 3702 O O . ARG A 1 485 ? -1.572 -6.571 48.251 1.00 72.69 485 ARG A O 1
ATOM 3709 N N . SER A 1 486 ? -3.421 -6.125 49.453 1.00 74.31 486 SER A N 1
ATOM 3710 C CA . SER A 1 486 ? -3.902 -7.506 49.497 1.00 74.31 486 SER A CA 1
ATOM 3711 C C . SER A 1 486 ? -4.316 -7.986 48.104 1.00 74.31 486 SER A C 1
ATOM 3713 O O . SER A 1 486 ? -3.844 -9.039 47.671 1.00 74.31 486 SER A O 1
ATOM 3715 N N . ARG A 1 487 ? -5.098 -7.186 47.365 1.00 79.56 487 ARG A N 1
ATOM 3716 C CA . ARG A 1 487 ? -5.544 -7.503 45.997 1.00 79.56 487 ARG A CA 1
ATOM 3717 C C . ARG A 1 487 ? -4.359 -7.636 45.035 1.00 79.56 487 ARG A C 1
ATOM 3719 O O . ARG A 1 487 ? -4.189 -8.685 44.429 1.00 79.56 487 ARG A O 1
ATOM 3726 N N . CYS A 1 488 ? -3.429 -6.680 45.015 1.00 76.94 488 CYS A N 1
ATOM 3727 C CA . CYS A 1 488 ? -2.218 -6.745 44.185 1.00 76.94 488 CYS A CA 1
ATOM 3728 C C . CYS A 1 488 ? -1.297 -7.948 44.452 1.00 76.94 488 CYS A C 1
ATOM 3730 O O . CYS A 1 488 ? -0.511 -8.311 43.576 1.00 76.94 488 CYS A O 1
ATOM 3732 N N . ARG A 1 489 ? -1.340 -8.540 45.655 1.00 72.19 489 ARG A N 1
ATOM 3733 C CA . ARG A 1 489 ? -0.503 -9.694 46.027 1.00 72.19 489 ARG A CA 1
ATOM 3734 C C . ARG A 1 489 ? -1.205 -11.038 45.880 1.00 72.19 489 ARG A C 1
ATOM 3736 O O . ARG A 1 489 ? -0.539 -12.013 45.556 1.00 72.19 489 ARG A O 1
ATOM 3743 N N . ARG A 1 490 ? -2.499 -11.111 46.198 1.00 69.69 490 ARG A N 1
ATOM 3744 C CA . ARG A 1 490 ? -3.238 -12.382 46.289 1.00 69.69 490 ARG A CA 1
ATOM 3745 C C . ARG A 1 490 ? -4.217 -12.595 45.147 1.00 69.69 490 ARG A C 1
ATOM 3747 O O . ARG A 1 490 ? -4.405 -13.734 44.744 1.00 69.69 490 ARG A O 1
ATOM 3754 N N . ASN A 1 491 ? -4.843 -11.528 44.656 1.00 69.31 491 ASN A N 1
ATOM 3755 C CA . ASN A 1 491 ? -5.883 -11.611 43.642 1.00 69.31 491 ASN A CA 1
ATOM 3756 C C . ASN A 1 491 ? -5.810 -10.404 42.696 1.00 69.31 491 ASN A C 1
ATOM 3758 O O . ASN A 1 491 ? -6.532 -9.416 42.835 1.00 69.31 491 ASN A O 1
ATOM 3762 N N . PHE A 1 492 ? -4.895 -10.484 41.728 1.00 67.94 492 PHE A N 1
ATOM 3763 C CA . PHE A 1 492 ? -4.691 -9.422 40.744 1.00 67.94 492 PHE A CA 1
ATOM 3764 C C . PHE A 1 492 ? -5.976 -9.108 39.949 1.00 67.94 492 PHE A C 1
ATOM 3766 O O . PHE A 1 492 ? -6.216 -7.953 39.603 1.00 67.94 492 PHE A O 1
ATOM 3773 N N . GLN A 1 493 ? -6.827 -10.112 39.714 1.00 63.75 493 GLN A N 1
ATOM 3774 C CA . GLN A 1 493 ? -8.102 -9.964 39.002 1.00 63.75 493 GLN A CA 1
ATOM 3775 C C . GLN A 1 493 ? -9.085 -9.073 39.773 1.00 63.75 493 GLN A C 1
ATOM 3777 O O . GLN A 1 493 ? -9.712 -8.202 39.174 1.00 63.75 493 GLN A O 1
ATOM 3782 N N . GLU A 1 494 ? -9.163 -9.207 41.101 1.00 70.94 494 GLU A N 1
ATOM 3783 C CA . GLU A 1 494 ? -9.949 -8.289 41.941 1.00 70.94 494 GLU A CA 1
ATOM 3784 C C . GLU A 1 494 ? -9.433 -6.849 41.856 1.00 70.94 494 GLU A C 1
ATOM 3786 O O . GLU A 1 494 ? -10.228 -5.912 41.870 1.00 70.94 494 GLU A O 1
ATOM 3791 N N . GLN A 1 495 ? -8.114 -6.646 41.745 1.00 76.56 495 GLN A N 1
ATOM 3792 C CA . GLN A 1 495 ? -7.572 -5.297 41.575 1.00 76.56 495 GLN A CA 1
ATOM 3793 C C . GLN A 1 495 ? -7.930 -4.709 40.204 1.00 76.56 495 GLN A C 1
ATOM 3795 O O . GLN A 1 495 ? -8.316 -3.543 40.127 1.00 76.56 495 GLN A O 1
ATOM 3800 N N . ALA A 1 496 ? -7.841 -5.506 39.137 1.00 67.25 496 ALA A N 1
ATOM 3801 C CA . ALA A 1 496 ? -8.254 -5.105 37.792 1.00 67.25 496 ALA A CA 1
ATOM 3802 C C . ALA A 1 496 ? -9.752 -4.776 37.705 1.00 67.25 496 ALA A C 1
ATOM 3804 O O . ALA A 1 496 ? -10.126 -3.858 36.977 1.00 67.25 496 ALA A O 1
ATOM 3805 N N . GLY A 1 497 ? -10.591 -5.470 38.480 1.00 61.41 497 GLY A N 1
ATOM 3806 C CA . GLY A 1 497 ? -12.029 -5.203 38.582 1.00 61.41 497 GLY A CA 1
ATOM 3807 C C . GLY A 1 497 ? -12.383 -3.875 39.254 1.00 61.41 497 GLY A C 1
ATOM 3808 O O . GLY A 1 497 ? -13.489 -3.378 39.072 1.00 61.41 497 GLY A O 1
ATOM 3809 N N . VAL A 1 498 ? -11.460 -3.291 40.024 1.00 69.31 498 VAL A N 1
ATOM 3810 C CA . VAL A 1 498 ? -11.696 -2.030 40.743 1.00 69.31 498 VAL A CA 1
ATOM 3811 C C . VAL A 1 498 ? -11.091 -0.844 39.993 1.00 69.31 498 VAL A C 1
ATOM 3813 O O . VAL A 1 498 ? -11.581 0.262 40.157 1.00 69.31 498 VAL A O 1
ATOM 3816 N N . CYS A 1 499 ? -10.074 -1.056 39.150 1.00 69.94 499 CYS A N 1
ATOM 3817 C CA . CYS A 1 499 ? -9.442 -0.004 38.351 1.00 69.94 499 CYS A CA 1
ATOM 3818 C C . CYS A 1 499 ? -10.287 0.400 37.130 1.00 69.94 499 CYS A C 1
ATOM 3820 O O . CYS A 1 499 ? -10.548 -0.419 36.250 1.00 69.94 499 CYS A O 1
ATOM 3822 N N . PHE A 1 500 ? -10.644 1.683 37.022 1.00 67.75 500 PHE A N 1
ATOM 3823 C CA . PHE A 1 500 ? -11.447 2.229 35.911 1.00 67.75 500 PHE A CA 1
ATOM 3824 C C . PHE A 1 500 ? -10.688 2.341 34.587 1.00 67.75 500 PHE A C 1
ATOM 3826 O O . PHE A 1 500 ? -11.293 2.465 33.530 1.00 67.75 500 PHE A O 1
ATOM 3833 N N . ASP A 1 501 ? -9.365 2.286 34.621 1.00 60.34 501 ASP A N 1
ATOM 3834 C CA . ASP A 1 501 ? -8.485 2.151 33.461 1.00 60.34 501 ASP A CA 1
ATOM 3835 C C . ASP A 1 501 ? -7.919 0.728 33.343 1.00 60.34 501 ASP A C 1
ATOM 3837 O O . ASP A 1 501 ? -6.881 0.506 32.713 1.00 60.34 501 ASP A O 1
ATOM 3841 N N . SER A 1 502 ? -8.658 -0.243 33.894 1.00 64.06 502 SER A N 1
ATOM 3842 C CA . SER A 1 502 ? -8.548 -1.682 33.655 1.00 64.06 502 SER A CA 1
ATOM 3843 C C . SER A 1 502 ? -7.281 -2.381 34.168 1.00 64.06 502 SER A C 1
ATOM 3845 O O . SER A 1 502 ? -6.554 -1.889 35.032 1.00 64.06 502 SER A O 1
ATOM 3847 N N . TRP A 1 503 ? -7.020 -3.575 33.628 1.00 65.38 503 TRP A N 1
ATOM 3848 C CA . TRP A 1 503 ? -5.860 -4.424 33.892 1.00 65.38 503 TRP A CA 1
ATOM 3849 C C . TRP A 1 503 ? -4.520 -3.700 33.701 1.00 65.38 503 TRP A C 1
ATOM 3851 O O . TRP A 1 503 ? -3.568 -3.981 34.430 1.00 65.38 503 TRP A O 1
ATOM 3861 N N . SER A 1 504 ? -4.422 -2.761 32.750 1.00 62.69 504 SER A N 1
ATOM 3862 C CA . SER A 1 504 ? -3.220 -1.938 32.564 1.00 62.69 504 SER A CA 1
ATOM 3863 C C . SER A 1 504 ? -2.984 -1.021 33.759 1.00 62.69 504 SER A C 1
ATOM 3865 O O . SER A 1 504 ? -1.881 -1.013 34.302 1.00 62.69 504 SER A O 1
ATOM 3867 N N . GLY A 1 505 ? -4.024 -0.330 34.231 1.00 68.44 505 GLY A N 1
ATOM 3868 C CA . GLY A 1 505 ? -3.927 0.505 35.423 1.00 68.44 505 GLY A CA 1
ATOM 3869 C C . GLY A 1 505 ? -3.685 -0.305 36.688 1.00 68.44 505 GLY A C 1
ATOM 3870 O O . GLY A 1 505 ? -2.831 0.063 37.494 1.00 68.44 505 GLY A O 1
ATOM 3871 N N . ALA A 1 506 ? -4.333 -1.464 36.830 1.00 73.94 506 ALA A N 1
ATOM 3872 C CA . ALA A 1 506 ? -4.043 -2.395 37.918 1.00 73.94 506 ALA A CA 1
ATOM 3873 C C . ALA A 1 506 ? -2.592 -2.883 37.879 1.00 73.94 506 ALA A C 1
ATOM 3875 O O . ALA A 1 506 ? -1.942 -2.953 38.919 1.00 73.94 506 ALA A O 1
ATOM 3876 N N . LYS A 1 507 ? -2.040 -3.163 36.694 1.00 72.12 507 LYS A N 1
ATOM 3877 C CA . LYS A 1 507 ? -0.636 -3.553 36.534 1.00 72.12 507 LYS A CA 1
ATOM 3878 C C . LYS A 1 507 ? 0.311 -2.426 36.940 1.00 72.12 507 LYS A C 1
ATOM 3880 O O . LYS A 1 507 ? 1.243 -2.691 37.698 1.00 72.12 507 LYS A O 1
ATOM 3885 N N . SER A 1 508 ? 0.073 -1.200 36.476 1.00 70.44 508 SER A N 1
ATOM 3886 C CA . SER A 1 508 ? 0.864 -0.021 36.852 1.00 70.44 508 SER A CA 1
ATOM 3887 C C . SER A 1 508 ? 0.829 0.211 38.364 1.00 70.44 508 SER A C 1
ATOM 3889 O O . SER A 1 508 ? 1.881 0.289 39.005 1.00 70.44 508 SER A O 1
ATOM 3891 N N . LEU A 1 509 ? -0.369 0.201 38.954 1.00 75.94 509 LEU A N 1
ATOM 3892 C CA . LEU A 1 509 ? -0.578 0.392 40.386 1.00 75.94 509 LEU A CA 1
ATOM 3893 C C . LEU A 1 509 ? 0.061 -0.725 41.216 1.00 75.94 509 LEU A C 1
ATOM 3895 O O . LEU A 1 509 ? 0.802 -0.448 42.157 1.00 75.94 509 LEU A O 1
ATOM 3899 N N . CYS A 1 510 ? -0.155 -1.992 40.858 1.00 76.25 510 CYS A N 1
ATOM 3900 C CA . CYS A 1 510 ? 0.436 -3.121 41.573 1.00 76.25 510 CYS A CA 1
ATOM 3901 C C . CYS A 1 510 ? 1.953 -3.197 41.405 1.00 76.25 510 CYS A C 1
ATOM 3903 O O . CYS A 1 510 ? 2.645 -3.590 42.345 1.00 76.25 510 CYS A O 1
ATOM 3905 N N . GLY A 1 511 ? 2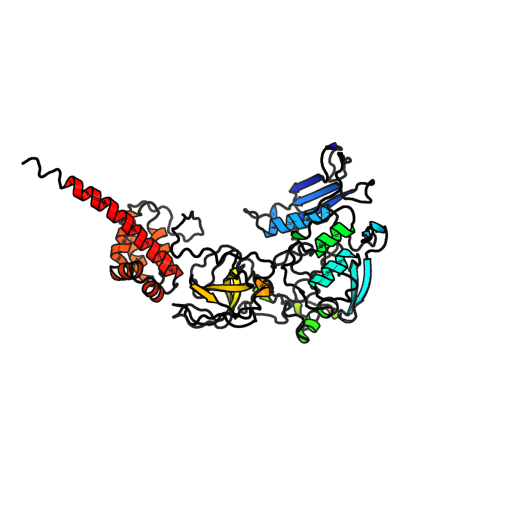.491 -2.795 40.251 1.00 73.62 511 GLY A N 1
ATOM 3906 C CA . GLY A 1 511 ? 3.929 -2.641 40.048 1.00 73.62 511 GLY A CA 1
ATOM 3907 C C . GLY A 1 511 ? 4.523 -1.611 41.009 1.00 73.62 511 GLY A C 1
ATOM 3908 O O . GLY A 1 511 ? 5.521 -1.891 41.676 1.00 73.62 511 GLY A O 1
ATOM 3909 N N . LEU A 1 512 ? 3.862 -0.460 41.150 1.00 71.50 512 LEU A N 1
ATOM 3910 C CA . LEU A 1 512 ? 4.253 0.599 42.078 1.00 71.50 512 LEU A CA 1
ATOM 3911 C C . LEU A 1 512 ? 4.163 0.141 43.549 1.00 71.50 512 LEU A C 1
ATOM 3913 O O . LEU A 1 512 ? 5.117 0.304 44.312 1.00 71.50 512 LEU A O 1
ATOM 3917 N N . VAL A 1 513 ? 3.055 -0.505 43.934 1.00 73.50 513 VAL A N 1
ATOM 3918 C CA . VAL A 1 513 ? 2.817 -1.041 45.288 1.00 73.50 513 VAL A CA 1
ATOM 3919 C C . VAL A 1 513 ? 3.834 -2.126 45.657 1.00 73.50 513 VAL A C 1
ATOM 3921 O O . VAL A 1 513 ? 4.359 -2.132 46.772 1.00 73.50 513 VAL A O 1
ATOM 3924 N N . ASN A 1 514 ? 4.146 -3.042 44.739 1.00 71.38 514 ASN A N 1
ATOM 3925 C CA . ASN A 1 514 ? 5.105 -4.117 44.991 1.00 71.38 514 ASN A CA 1
ATOM 3926 C C . ASN A 1 514 ? 6.556 -3.608 45.008 1.00 71.38 514 ASN A C 1
ATOM 3928 O O . ASN A 1 514 ? 7.342 -4.056 45.845 1.00 71.38 514 ASN A O 1
ATOM 3932 N N . GLY A 1 515 ? 6.898 -2.631 44.161 1.00 64.75 515 GLY A N 1
ATOM 3933 C CA . GLY A 1 515 ? 8.204 -1.964 44.174 1.00 64.75 515 GLY A CA 1
ATOM 3934 C C . GLY A 1 515 ? 8.481 -1.218 45.485 1.00 64.75 515 GLY A C 1
ATOM 3935 O O . GLY A 1 515 ? 9.565 -1.351 46.051 1.00 64.75 515 GLY A O 1
ATOM 3936 N N . ALA A 1 516 ? 7.479 -0.521 46.030 1.00 57.78 516 ALA A N 1
ATOM 3937 C CA . ALA A 1 516 ? 7.545 0.163 47.325 1.00 57.78 516 ALA A CA 1
ATOM 3938 C C . ALA A 1 516 ? 7.863 -0.784 48.506 1.00 57.78 516 ALA A C 1
ATOM 3940 O O . ALA A 1 516 ? 8.555 -0.413 49.456 1.00 57.78 516 ALA A O 1
ATOM 3941 N N . LEU A 1 517 ? 7.397 -2.035 48.447 1.00 49.78 517 LEU A N 1
ATOM 3942 C CA . LEU A 1 517 ? 7.569 -3.021 49.520 1.00 49.78 517 LEU A CA 1
ATOM 3943 C C . LEU A 1 517 ? 8.966 -3.661 49.536 1.00 49.78 517 LEU A C 1
ATOM 3945 O O . LEU A 1 517 ? 9.448 -4.024 50.609 1.00 49.78 517 LEU A O 1
ATOM 3949 N N . GLY A 1 518 ? 9.645 -3.750 48.386 1.00 46.78 518 GLY A N 1
ATOM 3950 C CA . GLY A 1 518 ? 11.023 -4.253 48.297 1.00 46.78 518 GLY A CA 1
ATOM 3951 C C . GLY A 1 518 ? 12.046 -3.376 49.035 1.00 46.78 518 GLY A C 1
ATOM 3952 O O . GLY A 1 518 ? 13.035 -3.886 49.561 1.00 46.78 518 GLY A O 1
ATOM 3953 N N . PHE A 1 519 ? 11.774 -2.073 49.150 1.00 43.31 519 PHE A N 1
ATOM 3954 C CA . PHE A 1 519 ? 12.598 -1.133 49.918 1.00 43.31 519 PHE A CA 1
ATOM 3955 C C . PHE A 1 519 ? 12.395 -1.259 51.435 1.00 43.31 519 PHE A C 1
ATOM 3957 O O . PHE A 1 519 ? 13.358 -1.146 52.193 1.00 43.31 519 PHE A O 1
ATOM 3964 N N . SER A 1 520 ? 11.174 -1.566 51.891 1.00 38.97 520 SER A N 1
ATOM 3965 C CA . SER A 1 520 ? 10.877 -1.723 53.323 1.00 38.97 520 SER A CA 1
ATOM 3966 C C . SER A 1 520 ? 11.586 -2.932 53.941 1.00 38.97 520 SER A C 1
ATOM 3968 O O . SER A 1 520 ? 12.050 -2.846 55.074 1.00 38.97 520 SER A O 1
ATOM 3970 N N . VAL A 1 521 ? 11.705 -4.047 53.211 1.00 39.56 521 VAL A N 1
ATOM 3971 C CA . VAL A 1 521 ? 12.311 -5.285 53.741 1.00 39.56 521 VAL A CA 1
ATOM 3972 C C . VAL A 1 521 ? 13.830 -5.152 53.908 1.00 39.56 521 VAL A C 1
ATOM 3974 O O . VAL A 1 521 ? 14.387 -5.693 54.861 1.00 39.56 521 VAL A O 1
ATOM 3977 N N . ARG A 1 522 ? 14.512 -4.381 53.046 1.00 38.72 522 ARG A N 1
ATOM 3978 C CA . ARG A 1 522 ? 15.961 -4.134 53.179 1.00 38.72 522 ARG A CA 1
ATOM 3979 C C . ARG A 1 522 ? 16.314 -3.262 54.389 1.00 38.72 522 ARG A C 1
ATOM 3981 O O . ARG A 1 522 ? 17.326 -3.530 55.029 1.00 38.72 522 ARG A O 1
ATOM 3988 N N . ASN A 1 523 ? 15.475 -2.289 54.750 1.00 38.91 523 ASN A N 1
ATOM 3989 C CA . ASN A 1 523 ? 15.723 -1.439 55.923 1.00 38.91 523 ASN A CA 1
ATOM 3990 C C . ASN A 1 523 ? 15.338 -2.104 57.253 1.00 38.91 523 ASN A C 1
ATOM 3992 O O . ASN A 1 523 ? 15.985 -1.839 58.264 1.00 38.91 523 ASN A O 1
ATOM 3996 N N . SER A 1 524 ? 14.362 -3.019 57.275 1.00 38.41 524 SER A N 1
ATOM 3997 C CA . SER A 1 524 ? 14.035 -3.766 58.499 1.00 38.41 524 SER A CA 1
ATOM 3998 C C . SER A 1 524 ? 15.167 -4.698 58.952 1.00 38.41 524 SER A C 1
ATOM 4000 O O . SER A 1 524 ? 15.336 -4.892 60.149 1.00 38.41 524 SER A O 1
ATOM 4002 N N . ILE A 1 525 ? 15.997 -5.209 58.033 1.00 39.59 525 ILE A N 1
ATOM 4003 C CA . ILE A 1 525 ? 17.166 -6.038 58.388 1.00 39.59 525 ILE A CA 1
ATOM 4004 C C . ILE A 1 525 ? 18.295 -5.186 58.999 1.00 39.59 525 ILE A C 1
ATOM 4006 O O . ILE A 1 525 ? 19.040 -5.671 59.847 1.00 39.59 525 ILE A O 1
ATOM 4010 N N . MET A 1 526 ? 18.396 -3.900 58.645 1.00 35.50 526 MET A N 1
ATOM 4011 C CA . MET A 1 526 ? 19.437 -3.009 59.175 1.00 35.50 526 MET A CA 1
ATOM 4012 C C . MET A 1 526 ? 19.112 -2.439 60.564 1.00 35.50 526 MET A C 1
ATOM 4014 O O . MET A 1 526 ? 20.027 -2.188 61.343 1.00 35.50 526 MET A O 1
ATOM 4018 N N . VAL A 1 527 ? 17.828 -2.281 60.907 1.00 38.44 527 VAL A N 1
ATOM 4019 C CA . VAL A 1 527 ? 17.399 -1.756 62.221 1.00 38.44 527 VAL A CA 1
ATOM 4020 C C . VAL A 1 527 ? 17.385 -2.847 63.304 1.00 38.44 527 VAL A C 1
ATOM 4022 O O . VAL A 1 527 ? 17.562 -2.555 64.484 1.00 38.44 527 VAL A O 1
ATOM 4025 N N . SER A 1 528 ? 17.267 -4.125 62.930 1.00 40.12 528 SER A N 1
ATOM 4026 C CA . SER A 1 528 ? 17.344 -5.240 63.888 1.00 40.12 528 SER A CA 1
ATOM 4027 C C . SER A 1 528 ? 18.776 -5.618 64.300 1.00 40.12 528 SER A C 1
ATOM 4029 O O . SER A 1 528 ? 18.946 -6.267 65.329 1.00 40.12 528 SER A O 1
ATOM 4031 N N . LEU A 1 529 ? 19.808 -5.204 63.552 1.00 36.88 529 LEU A N 1
ATOM 4032 C CA . LEU A 1 529 ? 21.213 -5.472 63.903 1.00 36.88 529 LEU A CA 1
ATOM 4033 C C . LEU A 1 529 ? 21.810 -4.444 64.877 1.00 36.88 529 LEU A C 1
ATOM 4035 O O . LEU A 1 529 ? 22.703 -4.786 65.646 1.00 36.88 529 LEU A O 1
ATOM 4039 N N . THR A 1 530 ? 21.304 -3.210 64.908 1.00 40.25 530 THR A N 1
ATOM 4040 C CA . THR A 1 530 ? 21.763 -2.174 65.852 1.00 40.25 530 THR A CA 1
ATOM 4041 C C . THR A 1 530 ? 21.144 -2.309 67.243 1.00 40.25 530 THR A C 1
ATOM 4043 O O . THR A 1 530 ? 21.787 -1.943 68.224 1.00 40.25 530 THR A O 1
ATOM 4046 N N . ALA A 1 531 ? 19.956 -2.910 67.370 1.00 37.38 531 ALA A N 1
ATOM 4047 C CA . ALA A 1 531 ? 19.339 -3.178 68.673 1.00 37.38 531 ALA A CA 1
ATOM 4048 C C . ALA A 1 531 ? 19.965 -4.378 69.419 1.00 37.38 531 ALA A C 1
ATOM 4050 O O . ALA A 1 531 ? 19.872 -4.446 70.642 1.00 37.38 531 ALA A O 1
ATOM 4051 N N . LEU A 1 532 ? 20.647 -5.296 68.717 1.00 36.66 532 LEU A N 1
ATOM 4052 C CA . LEU A 1 532 ? 21.314 -6.449 69.343 1.00 36.66 532 LEU A CA 1
ATOM 4053 C C . LEU A 1 532 ? 22.731 -6.143 69.869 1.00 36.66 532 LEU A C 1
ATOM 4055 O O . LEU A 1 532 ? 23.284 -6.941 70.619 1.00 36.66 532 LEU A O 1
ATOM 4059 N N . LEU A 1 533 ? 23.316 -4.995 69.510 1.00 38.09 533 LEU A N 1
ATOM 4060 C CA . LEU A 1 533 ? 24.677 -4.604 69.911 1.00 38.09 533 LEU A CA 1
ATOM 4061 C C . LEU A 1 533 ? 24.736 -3.711 71.165 1.00 38.09 533 LEU A C 1
ATOM 4063 O O . LEU A 1 533 ? 25.825 -3.478 71.679 1.00 38.09 533 LEU A O 1
ATOM 4067 N N . ILE A 1 534 ? 23.594 -3.253 71.695 1.00 41.84 534 ILE A N 1
ATOM 4068 C CA . ILE A 1 534 ? 23.541 -2.396 72.900 1.00 41.84 534 ILE A CA 1
ATOM 4069 C C . ILE A 1 534 ? 23.184 -3.190 74.177 1.00 41.84 534 ILE A C 1
ATOM 4071 O O . ILE A 1 534 ? 23.418 -2.713 75.279 1.00 41.84 534 ILE A O 1
ATOM 4075 N N . ALA A 1 535 ? 22.734 -4.445 74.067 1.00 37.34 535 ALA A N 1
ATOM 4076 C CA . ALA A 1 535 ? 22.427 -5.305 75.222 1.00 37.34 535 ALA A CA 1
ATOM 4077 C C . ALA A 1 535 ? 23.560 -6.282 75.620 1.00 37.34 535 ALA A C 1
ATOM 4079 O O . ALA A 1 535 ? 23.323 -7.221 76.371 1.00 37.34 535 ALA A O 1
ATOM 4080 N N . LEU A 1 536 ? 24.785 -6.082 75.115 1.00 41.47 536 LEU A N 1
ATOM 4081 C CA . LEU A 1 536 ? 25.970 -6.892 75.464 1.00 41.47 536 LEU A CA 1
ATOM 4082 C C . LEU A 1 536 ? 27.072 -6.104 76.196 1.00 41.47 536 LEU A C 1
ATOM 4084 O O . LEU A 1 536 ? 28.145 -6.640 76.453 1.00 41.47 536 LEU A O 1
ATOM 4088 N N . PHE A 1 537 ? 26.786 -4.861 76.590 1.00 47.69 537 PHE A N 1
ATOM 4089 C CA . PHE A 1 537 ? 27.582 -4.096 77.551 1.00 47.69 537 PHE A CA 1
ATOM 4090 C C . PHE A 1 537 ? 26.663 -3.466 78.604 1.00 47.69 537 PHE A C 1
ATOM 4092 O O . PHE A 1 537 ? 26.468 -2.253 78.604 1.00 47.69 537 PHE A O 1
ATOM 4099 N N . LEU A 1 538 ? 26.072 -4.316 79.452 1.00 37.16 538 LEU A N 1
ATOM 4100 C CA . LEU A 1 538 ? 25.764 -4.084 80.872 1.00 37.16 538 LEU A CA 1
ATOM 4101 C C . LEU A 1 538 ? 25.308 -5.393 81.524 1.00 37.16 538 LEU A C 1
ATOM 4103 O O . LEU A 1 538 ? 24.383 -6.027 80.969 1.00 37.16 538 LEU A O 1
#

Foldseek 3Di:
DKDFDWDQKDWDDAPLDPRHHTDMDGRAQAAEAEEADADPDPPDPDQKAKAQRDADPVQPRFRRYMYMYGHVVNDDPDDDPLNVLSSVLRVLRNRPLFQQPVQQQFFAAPVGDTDRGDQKDWDQQPQLRDIFIWRQQDQLQVQVCQFQVAPPDRGFTFFCDDDDRQGRRAGQCQQCVQDSRHRDRAQHHHFPASSSVSSSVRSPRIDDDNVRGRSLDDRNGNLYDCSVRHAPLVCVVVVSDPQFDADPDDPPAWDAFPLQFWIFAWQKDFADDDDPSQQNHPPSRIFHPDVSSVRGIGTGHDPPTGLQDQDDDLAPQQQAGRHNQWGWWFWQKGFPPDPRPDTDIGTWGWFAAPVLWIWTQGLNDIWGDDPVQAWDWTPCPPPARMDIITTDHRSSSRRPPDDGPDPPDPPVDDDDDDDDDDDDDDPPPPDDDDDLVVLLVVLLVLLVPPPQQQSSLVSLCVSNDPVSLQSSLVSLDVRVHPPLQCCLVPPLSVSQNRRSSGSNSSCSNSVSNVSSVVVVVVVVVVVVVVVVVVVPPD

pLDDT: mean 80.11, std 17.95, range [25.48, 98.44]

Sequence (538 aa):
MLTITPTQSINVPSNSCNNGPAFTVYDSDFVVFVSAGPNDSPSSSTLAWAQTCVRDSATPNRPTVGWINIVPSRLGGTVSQLQVRVAAHELSHALGFSALSTGRQDFYDEDGTYHSTGGMKKVYRDGLGKYVNLIVTPRVIEKAKDHFGCETLDGVEIEDGGGAGTAGSHWKGRIFLEEAMVGVITTAALFYSSVTLALFEDRGYYTPDYSKAEDNYNFGYKKGCDFLMKTCKANTDSGVADEFCFTKDSATKQRCTYDRQGIGRCNVQSYDGLSQMYQYMSDPSLGGSMETLDYCPVVSAYDNAYCVMKGEGLFNFYGHEFAPTSRCFESTLMTNGFPNAGYGPRCIPTACSPEGRLYLRIQGQTASCPEDGSEGFADTSHLLSVEGKVKCPEASFICRGRESSGLSTIPTTATSPTVTHSALTFSVTTEEEGTCEERMEKCKKIAEFYPLCDYFTRMLQQCMSRKCSQEMAMLIRDTIGPEVRSRCRRNFQEQAGVCFDSWSGAKSLCGLVNGALGFSVRNSIMVSLTALLIALFL